Protein AF-A0A4R2GQR8-F1 (afdb_monomer_lite)

pLDDT: mean 72.82, std 18.57, range [20.83, 94.44]

Radius of gyration: 40.83 Å; chains: 1; bounding box: 117×59×109 Å

Foldseek 3Di:
DDDDDDDDDPDDPPPPDDDDDPPDDPDDPPPPPDPCPVVVVVVVVVVCVVLVNQQWDDDPPDIDGDPPDDDPLVVLLVLLVCLLVVNHDPVSLDQDPDALVPDQQPPPDDPPVSVVVSVVSSVSQQSSLQSSLVVCVVVVNNVSSVRSHDAALKDKDQQKDWDWDQPDPVDCPSDTDIDIDGDDPVRIDIDPDRPGDHNDHPVVVVVVVVVVVVVVPPDDDDDDPPVPPPVLDPDFDLCQQQEADPLQRDGFDWDDDPSPWIKTKDALVPPDRPDPSSVPDDRMDIGTPVVVQLVVLVVVLVCLAPVNPVVNLVVCLVVDVVVVVLVVLLVVLVVQLVVLVVQLVVVVVVVVVPDDPVVCVVVNVVSVVSNVVSVVVNVPRDPCSVVVSVVSSVVSNVCNPVSVVSVVDDSVVSSVVSVPDPHHHD

Organism: NCBI:txid2512223

Structure (mmCIF, N/CA/C/O backbone):
data_AF-A0A4R2GQR8-F1
#
_entry.id   AF-A0A4R2GQR8-F1
#
loop_
_atom_site.group_PDB
_atom_site.id
_atom_site.type_symbol
_atom_site.label_atom_id
_atom_site.label_alt_id
_atom_site.label_comp_id
_atom_site.label_asym_id
_atom_site.label_entity_id
_atom_site.label_seq_id
_atom_site.pdbx_PDB_ins_code
_atom_site.Cartn_x
_atom_site.Cartn_y
_atom_site.Cartn_z
_atom_site.occupancy
_atom_site.B_iso_or_equiv
_atom_site.auth_seq_id
_atom_site.auth_comp_id
_atom_site.auth_asym_id
_atom_site.auth_atom_id
_atom_site.pdbx_PDB_model_num
ATOM 1 N N . MET A 1 1 ? -64.122 -18.562 50.127 1.00 30.17 1 MET A N 1
ATOM 2 C CA . MET A 1 1 ? -62.921 -19.130 49.484 1.00 30.17 1 MET A CA 1
ATOM 3 C C . MET A 1 1 ? -62.247 -18.006 48.712 1.00 30.17 1 MET A C 1
ATOM 5 O O . MET A 1 1 ? -62.884 -17.499 47.804 1.00 30.17 1 MET A O 1
ATOM 9 N N . SER A 1 2 ? -61.064 -17.586 49.189 1.00 28.12 2 SER A N 1
ATOM 10 C CA . SER A 1 2 ? -59.947 -16.911 48.475 1.00 28.12 2 SER A CA 1
ATOM 11 C C . SER A 1 2 ? -60.306 -15.678 47.610 1.00 28.12 2 SER A C 1
ATOM 13 O O . SER A 1 2 ? -60.944 -15.838 46.582 1.00 28.12 2 SER A O 1
ATOM 15 N N . GLY A 1 3 ? -59.996 -14.411 47.932 1.00 23.45 3 GLY A N 1
ATOM 16 C CA . GLY A 1 3 ? -58.706 -13.821 48.346 1.00 23.45 3 GLY A CA 1
ATOM 17 C C . GLY A 1 3 ? -57.770 -13.708 47.127 1.00 23.45 3 GLY A C 1
ATOM 18 O O . GLY A 1 3 ? -57.483 -14.737 46.538 1.00 23.45 3 GLY A O 1
ATOM 19 N N . GLY A 1 4 ? -57.252 -12.571 46.657 1.00 22.86 4 GLY A N 1
ATOM 20 C CA . GLY A 1 4 ? -57.273 -11.166 47.061 1.00 22.86 4 GLY A CA 1
ATOM 21 C C . GLY A 1 4 ? -56.171 -10.413 46.282 1.00 22.86 4 GLY A C 1
ATOM 22 O O . GLY A 1 4 ? -55.233 -11.039 45.799 1.00 22.86 4 GLY A O 1
ATOM 23 N N . ILE A 1 5 ? -56.280 -9.079 46.265 1.00 23.84 5 ILE A N 1
ATOM 24 C CA . ILE A 1 5 ? -55.295 -8.046 45.869 1.00 23.84 5 ILE A CA 1
ATOM 25 C C . ILE A 1 5 ? -55.446 -7.457 44.448 1.00 23.84 5 ILE A C 1
ATOM 27 O O . ILE A 1 5 ? -55.109 -8.043 43.425 1.00 23.84 5 ILE A O 1
ATOM 31 N N . LEU A 1 6 ? -55.980 -6.235 44.500 1.00 23.73 6 LEU A N 1
ATOM 32 C CA . LEU A 1 6 ? -56.241 -5.204 43.504 1.00 23.73 6 LEU A CA 1
ATOM 33 C C . LEU A 1 6 ? -54.973 -4.521 42.955 1.00 23.73 6 LEU A C 1
ATOM 35 O O . LEU A 1 6 ? -53.948 -4.475 43.627 1.00 23.73 6 LEU A O 1
ATOM 39 N N . ASP A 1 7 ? -55.152 -3.924 41.771 1.00 24.55 7 ASP A N 1
ATOM 40 C CA . ASP A 1 7 ? -54.658 -2.617 41.305 1.00 24.55 7 ASP A CA 1
ATOM 41 C C . ASP A 1 7 ? -53.243 -2.145 41.673 1.00 24.55 7 ASP A C 1
ATOM 43 O O . ASP A 1 7 ? -52.964 -1.795 42.815 1.00 24.55 7 ASP A O 1
ATOM 47 N N . ALA A 1 8 ? -52.415 -1.935 40.640 1.00 22.27 8 ALA A N 1
ATOM 48 C CA . ALA A 1 8 ? -51.886 -0.610 40.268 1.00 22.27 8 ALA A CA 1
ATOM 49 C C . ALA A 1 8 ? -50.715 -0.739 39.277 1.00 22.27 8 ALA A C 1
ATOM 51 O O . ALA A 1 8 ? -49.656 -1.233 39.641 1.00 22.27 8 ALA A O 1
ATOM 52 N N . CYS A 1 9 ? -50.879 -0.238 38.046 1.00 20.83 9 CYS A N 1
ATOM 53 C CA . CYS A 1 9 ? -49.860 0.577 37.357 1.00 20.83 9 CYS A CA 1
ATOM 54 C C . CYS A 1 9 ? -50.393 1.123 36.020 1.00 20.83 9 CYS A C 1
ATOM 56 O O . CYS A 1 9 ? -49.823 0.928 34.950 1.00 20.83 9 CYS A O 1
ATOM 58 N N . ALA A 1 10 ? -51.498 1.865 36.089 1.00 23.05 10 ALA A N 1
ATOM 59 C CA . ALA A 1 10 ? -51.850 2.851 35.078 1.00 23.05 10 ALA A CA 1
ATOM 60 C C . ALA A 1 10 ? -51.435 4.235 35.599 1.00 23.05 10 ALA A C 1
ATOM 62 O O . ALA A 1 10 ? -52.233 4.887 36.257 1.00 23.05 10 ALA A O 1
ATOM 63 N N . ALA A 1 11 ? -50.188 4.659 35.352 1.00 23.28 11 ALA A N 1
ATOM 64 C CA . ALA A 1 11 ? -49.774 6.071 35.281 1.00 23.28 11 ALA A CA 1
ATOM 65 C C . ALA A 1 11 ? -48.247 6.209 35.127 1.00 23.28 11 ALA A C 1
ATOM 67 O O . ALA A 1 11 ? -47.509 6.171 36.103 1.00 23.28 11 ALA A O 1
ATOM 68 N N . SER A 1 12 ? -47.780 6.506 33.915 1.00 23.11 12 SER A N 1
ATOM 69 C CA . SER A 1 12 ? -46.668 7.451 33.724 1.00 23.11 12 SER A CA 1
ATOM 70 C C . SER A 1 12 ? -46.779 8.137 32.359 1.00 23.11 12 SER A C 1
ATOM 72 O O . SER A 1 12 ? -45.870 8.153 31.537 1.00 23.11 12 SER A O 1
ATOM 74 N N . ARG A 1 13 ? -47.922 8.800 32.130 1.00 24.78 13 ARG A N 1
ATOM 75 C CA . ARG A 1 13 ? -47.900 10.018 31.310 1.00 24.78 13 ARG A CA 1
ATOM 76 C C . ARG A 1 13 ? -47.033 11.016 32.070 1.00 24.78 13 ARG A C 1
ATOM 78 O O . ARG A 1 13 ? -47.504 11.583 33.053 1.00 24.78 13 ARG A O 1
ATOM 85 N N . ALA A 1 14 ? -45.798 11.242 31.641 1.00 24.50 14 ALA A N 1
ATOM 86 C CA . ALA A 1 14 ? -45.013 12.368 32.129 1.00 24.50 14 ALA A CA 1
ATOM 87 C C . ALA A 1 14 ? -45.577 13.665 31.521 1.00 24.50 14 ALA A C 1
ATOM 89 O O . ALA A 1 14 ? -45.033 14.236 30.583 1.00 24.50 14 ALA A O 1
ATOM 90 N N . ARG A 1 15 ? -46.720 14.113 32.053 1.00 23.67 15 ARG A N 1
ATOM 91 C CA . ARG A 1 15 ? -47.083 15.528 32.047 1.00 23.67 15 ARG A CA 1
ATOM 92 C C . ARG A 1 15 ? -46.092 16.224 32.976 1.00 23.67 15 ARG A C 1
ATOM 94 O O . ARG A 1 15 ? -46.045 15.913 34.162 1.00 23.67 15 ARG A O 1
ATOM 101 N N . LEU A 1 16 ? -45.294 17.136 32.434 1.00 25.50 16 LEU A N 1
ATOM 102 C CA . LEU A 1 16 ? -44.422 18.021 33.204 1.00 25.50 16 LEU A CA 1
ATOM 103 C C . LEU A 1 16 ? -45.282 19.079 33.909 1.00 25.50 16 LEU A C 1
ATOM 105 O O . LEU A 1 16 ? -45.411 20.209 33.451 1.00 25.50 16 LEU A O 1
ATOM 109 N N . THR A 1 17 ? -45.899 18.698 35.023 1.00 24.91 17 THR A N 1
ATOM 110 C CA . THR A 1 17 ? -46.416 19.633 36.026 1.00 24.91 17 THR A CA 1
ATOM 111 C C . THR A 1 17 ? -45.410 19.728 37.167 1.00 24.91 17 THR A C 1
ATOM 113 O O . THR A 1 17 ? -44.959 18.711 37.687 1.00 24.91 17 THR A O 1
ATOM 116 N N . HIS A 1 18 ? -45.039 20.963 37.507 1.00 28.16 18 HIS A N 1
ATOM 117 C CA . HIS A 1 18 ? -44.114 21.382 38.563 1.00 28.16 18 HIS A CA 1
ATOM 118 C C . HIS A 1 18 ? -44.184 20.533 39.852 1.00 28.16 18 HIS A C 1
ATOM 120 O O . HIS A 1 18 ? -44.998 20.825 40.720 1.00 28.16 18 HIS A O 1
ATOM 126 N N . ALA A 1 19 ? -43.304 19.538 40.015 1.00 26.55 19 ALA A N 1
ATOM 127 C CA . ALA A 1 19 ? -42.873 19.026 41.323 1.00 26.55 19 ALA A CA 1
ATOM 128 C C . ALA A 1 19 ? -41.692 18.043 41.180 1.00 26.55 19 ALA A C 1
ATOM 130 O O . ALA A 1 19 ? -41.838 16.932 40.688 1.00 26.55 19 ALA A O 1
ATOM 131 N N . HIS A 1 20 ? -40.511 18.492 41.609 1.00 31.17 20 HIS A N 1
ATOM 132 C CA . HIS A 1 20 ? -39.375 17.718 42.132 1.00 31.17 20 HIS A CA 1
ATOM 133 C C . HIS A 1 20 ? -39.149 16.260 41.663 1.00 31.17 20 HIS A C 1
ATOM 135 O O . HIS A 1 20 ? -39.280 15.325 42.443 1.00 31.17 20 HIS A O 1
ATOM 141 N N . THR A 1 21 ? -38.601 16.077 40.456 1.00 31.84 21 THR A N 1
ATOM 142 C CA . THR A 1 21 ? -37.694 14.950 40.152 1.00 31.84 21 THR A CA 1
ATOM 143 C C . THR A 1 21 ? -36.528 15.445 39.299 1.00 31.84 21 THR A C 1
ATOM 145 O O . THR A 1 21 ? -36.717 16.082 38.265 1.00 31.84 21 THR A O 1
ATOM 148 N N . ASN A 1 22 ? -35.312 15.200 39.780 1.00 32.22 22 ASN A N 1
ATOM 149 C CA . ASN A 1 22 ? -34.062 15.857 39.397 1.00 32.22 22 ASN A CA 1
ATOM 150 C C . ASN A 1 22 ? -33.473 15.322 38.070 1.00 32.22 22 ASN A C 1
ATOM 152 O O . ASN A 1 22 ? -32.372 14.784 38.048 1.00 32.22 22 ASN A O 1
ATOM 156 N N . ARG A 1 23 ? -34.205 15.464 36.955 1.00 33.72 23 ARG A N 1
ATOM 157 C CA . ARG A 1 23 ? -33.641 15.429 35.592 1.00 33.72 23 ARG A CA 1
ATOM 158 C C . ARG A 1 23 ? -33.488 16.872 35.126 1.00 33.72 23 ARG A C 1
ATOM 160 O O . ARG A 1 23 ? -34.432 17.471 34.614 1.00 33.72 23 ARG A O 1
ATOM 167 N N . ARG A 1 24 ? -32.331 17.479 35.395 1.00 37.31 24 ARG A N 1
ATOM 168 C CA . ARG A 1 24 ? -32.077 18.866 34.996 1.00 37.31 24 ARG A CA 1
ATOM 169 C C . ARG A 1 24 ? -31.749 18.910 33.509 1.00 37.31 24 ARG A C 1
ATOM 171 O O . ARG A 1 24 ? -30.709 18.423 33.085 1.00 37.31 24 ARG A O 1
ATOM 178 N N . CYS A 1 25 ? -32.641 19.545 32.745 1.00 32.91 25 CYS A N 1
ATOM 179 C CA . CYS A 1 25 ? -32.281 20.258 31.525 1.00 32.91 25 CYS A CA 1
ATOM 180 C C . CYS A 1 25 ? -30.926 20.942 31.719 1.00 32.91 25 CYS A C 1
ATOM 182 O O . CYS A 1 25 ? -30.704 21.556 32.766 1.00 32.91 25 CYS A O 1
ATOM 184 N N . CYS A 1 26 ? -30.078 20.893 30.697 1.00 36.28 26 CYS A N 1
ATOM 185 C CA . CYS A 1 26 ? -28.847 21.663 30.587 1.00 36.28 26 CYS A CA 1
ATOM 186 C C . CYS A 1 26 ? -29.192 23.168 30.640 1.00 36.28 26 CYS A C 1
ATOM 188 O O . CYS A 1 26 ? -29.363 23.821 29.614 1.00 36.28 26 CYS A O 1
ATOM 190 N N . ARG A 1 27 ? -29.420 23.713 31.839 1.00 39.34 27 ARG A N 1
ATOM 191 C CA . ARG A 1 27 ? -29.739 25.122 32.081 1.00 39.34 27 ARG A CA 1
ATOM 192 C C . ARG A 1 27 ? -28.447 25.820 32.459 1.00 39.34 27 ARG A C 1
ATOM 194 O O . ARG A 1 27 ? -28.054 25.798 33.618 1.00 39.34 27 ARG A O 1
ATOM 201 N N . ASN A 1 28 ? -27.808 26.424 31.466 1.00 34.69 28 ASN A N 1
ATOM 202 C CA . ASN A 1 28 ? -26.794 27.439 31.702 1.00 34.69 28 ASN A CA 1
ATOM 203 C C . ASN A 1 28 ? -27.527 28.778 31.965 1.00 34.69 28 ASN A C 1
ATOM 205 O O . ASN A 1 28 ? -28.349 29.154 31.121 1.00 34.69 28 ASN A O 1
ATOM 209 N N . PRO A 1 29 ? -27.336 29.464 33.108 1.00 37.28 29 PRO A N 1
ATOM 210 C CA . PRO A 1 29 ? -28.082 30.688 33.423 1.00 37.28 29 PRO A CA 1
ATOM 211 C C . PRO A 1 29 ? -27.750 31.885 32.515 1.00 37.28 29 PRO A C 1
ATOM 213 O O . PRO A 1 29 ? -28.603 32.753 32.344 1.00 37.28 29 PRO A O 1
ATOM 216 N N . ASP A 1 30 ? -26.582 31.902 31.862 1.00 40.22 30 ASP A N 1
ATOM 217 C CA . ASP A 1 30 ? -26.031 33.145 31.292 1.00 40.22 30 ASP A CA 1
ATOM 218 C C . ASP A 1 30 ? -26.115 33.282 29.756 1.00 40.22 30 ASP A C 1
ATOM 220 O O . ASP A 1 30 ? -25.745 34.317 29.204 1.00 40.22 30 ASP A O 1
ATOM 224 N N . SER A 1 31 ? -26.627 32.288 29.018 1.00 39.88 31 SER A N 1
ATOM 225 C CA . SER A 1 31 ? -26.570 32.290 27.538 1.00 39.88 31 SER A CA 1
ATOM 226 C C . SER A 1 31 ? -27.855 32.715 26.808 1.00 39.88 31 SER A C 1
ATOM 228 O O . SER A 1 31 ? -27.898 32.706 25.574 1.00 39.88 31 SER A O 1
ATOM 230 N N . TRP A 1 32 ? -28.896 33.154 27.523 1.00 36.44 32 TRP A N 1
ATOM 231 C CA . TRP A 1 32 ? -30.199 33.511 26.929 1.00 36.44 32 TRP A CA 1
ATOM 232 C C . TRP A 1 32 ? -30.231 34.826 26.131 1.00 36.44 32 TRP A C 1
ATOM 234 O O . TRP A 1 32 ? -31.289 35.206 25.636 1.00 36.44 32 TRP A O 1
ATOM 244 N N . GLN A 1 33 ? -29.098 35.509 25.940 1.00 46.22 33 GLN A N 1
ATOM 245 C CA . GLN A 1 33 ? -29.037 36.764 25.175 1.00 46.22 33 GLN A CA 1
ATOM 246 C C . GLN A 1 33 ? -28.301 36.666 23.829 1.00 46.22 33 GLN A C 1
ATOM 248 O O . GLN A 1 33 ? -27.850 37.674 23.293 1.00 46.22 33 GLN A O 1
ATOM 253 N N . ALA A 1 34 ? -28.191 35.479 23.226 1.00 47.88 34 ALA A N 1
ATOM 254 C CA . ALA A 1 34 ? -27.697 35.368 21.853 1.00 47.88 34 ALA A CA 1
ATOM 255 C C . ALA A 1 34 ? -28.875 35.335 20.849 1.00 47.88 34 ALA A C 1
ATOM 257 O O . ALA A 1 34 ? -29.494 34.278 20.698 1.00 47.88 34 ALA A O 1
ATOM 258 N N . PRO A 1 35 ? -29.155 36.406 20.071 1.00 48.22 35 PRO A N 1
ATOM 259 C CA . PRO A 1 35 ? -30.239 36.451 19.069 1.00 48.22 35 PRO A CA 1
ATOM 260 C C . PRO A 1 35 ? -30.109 35.432 17.913 1.00 48.22 35 PRO A C 1
ATOM 262 O O . PRO A 1 35 ? -30.883 35.454 16.960 1.00 48.22 35 PRO A O 1
ATOM 265 N N . ARG A 1 36 ? -29.134 34.514 17.977 1.00 54.31 36 ARG A N 1
ATOM 266 C CA . ARG A 1 36 ? -28.832 33.489 16.966 1.00 54.31 36 ARG A CA 1
ATOM 267 C C . ARG A 1 36 ? -28.859 32.048 17.489 1.00 54.31 36 ARG A C 1
ATOM 269 O O . ARG A 1 36 ? -28.661 31.132 16.696 1.00 54.31 36 ARG A O 1
ATOM 276 N N . ALA A 1 37 ? -29.141 31.810 18.774 1.00 50.81 37 ALA A N 1
ATOM 277 C CA . ALA A 1 37 ? -29.126 30.457 19.349 1.00 50.81 37 ALA A CA 1
ATOM 278 C C . ALA A 1 37 ? -30.119 29.502 18.652 1.00 50.81 37 ALA A C 1
ATOM 280 O O . ALA A 1 37 ? -29.749 28.399 18.251 1.00 50.81 37 ALA A O 1
ATOM 281 N N . SER A 1 38 ? -31.351 29.963 18.406 1.00 59.41 38 SER A N 1
ATOM 282 C CA . SER A 1 38 ? -32.378 29.189 17.686 1.00 59.41 38 SER A CA 1
ATOM 283 C C . SER A 1 38 ? -31.994 28.913 16.223 1.00 59.41 38 SER A C 1
ATOM 285 O O . SER A 1 38 ? -32.196 27.807 15.722 1.00 59.41 38 SER A O 1
ATOM 287 N N . GLY A 1 39 ? -31.375 29.887 15.541 1.00 66.81 39 GLY A N 1
ATOM 288 C CA . GLY A 1 39 ? -30.900 29.732 14.160 1.00 66.81 39 GLY A CA 1
ATOM 289 C C . GLY A 1 39 ? -29.743 28.735 14.031 1.00 66.81 39 GLY A C 1
ATOM 290 O O . GLY A 1 39 ? -29.738 27.910 13.114 1.00 66.81 39 GLY A O 1
ATOM 291 N N . ASN A 1 40 ? -28.806 28.752 14.983 1.00 68.06 40 ASN A N 1
ATOM 292 C CA . ASN A 1 40 ? -27.697 27.800 15.047 1.00 68.06 40 ASN A CA 1
ATOM 293 C C . ASN A 1 40 ? -28.194 26.379 15.340 1.00 68.06 40 ASN A C 1
ATOM 295 O O . ASN A 1 40 ? -27.782 25.442 14.656 1.00 68.06 40 ASN A O 1
ATOM 299 N N . LEU A 1 41 ? -29.127 26.224 16.288 1.00 69.75 41 LEU A N 1
ATOM 300 C CA . LEU A 1 41 ? -29.755 24.936 16.591 1.00 69.75 41 LEU A CA 1
ATOM 301 C C . LEU A 1 41 ? -30.495 24.380 15.367 1.00 69.75 41 LEU A C 1
ATOM 303 O O . LEU A 1 41 ? -30.266 23.238 14.981 1.00 69.75 41 LEU A O 1
ATOM 307 N N . ARG A 1 42 ? -31.316 25.198 14.696 1.00 72.12 42 ARG A N 1
ATOM 308 C CA . ARG A 1 42 ? -32.044 24.788 13.484 1.00 72.12 42 ARG A CA 1
ATOM 309 C C . ARG A 1 42 ? -31.094 24.366 12.362 1.00 72.12 42 ARG A C 1
ATOM 311 O O . ARG A 1 42 ? -31.335 23.356 11.708 1.00 72.12 42 ARG A O 1
ATOM 318 N N . SER A 1 43 ? -29.994 25.095 12.179 1.00 73.00 43 SER A N 1
ATOM 319 C CA . SER A 1 43 ? -28.965 24.763 11.185 1.00 73.00 43 SER A CA 1
ATOM 320 C C . SER A 1 43 ? -28.242 23.454 11.517 1.00 73.00 43 SER A C 1
ATOM 322 O O . SER A 1 43 ? -27.988 22.653 10.620 1.00 73.00 43 SER A O 1
ATOM 324 N N . ALA A 1 44 ? -27.937 23.202 12.793 1.00 72.94 44 ALA A N 1
ATOM 325 C CA . ALA A 1 44 ? -27.325 21.952 13.240 1.00 72.94 44 ALA A CA 1
ATOM 326 C C . ALA A 1 44 ? -28.272 20.754 13.056 1.00 72.94 44 ALA A C 1
ATOM 328 O O . ALA A 1 44 ? -27.863 19.735 12.503 1.00 72.94 44 ALA A O 1
ATOM 329 N N . LEU A 1 45 ? -29.546 20.895 13.438 1.00 73.69 45 LEU A N 1
ATOM 330 C CA . LEU A 1 45 ? -30.569 19.861 13.248 1.00 73.69 45 LEU A CA 1
ATOM 331 C C . LEU A 1 45 ? -30.812 19.560 11.765 1.00 73.69 45 LEU A C 1
ATOM 333 O O . LEU A 1 45 ? -30.885 18.395 11.382 1.00 73.69 45 LEU A O 1
ATOM 337 N N . TRP A 1 46 ? -30.870 20.592 10.917 1.00 73.56 46 TRP A N 1
ATOM 338 C CA . TRP A 1 46 ? -31.004 20.423 9.469 1.00 73.56 46 TRP A CA 1
ATOM 339 C C . TRP A 1 46 ? -29.807 19.676 8.868 1.00 73.56 46 TRP A C 1
ATOM 341 O O . TRP A 1 46 ? -29.999 18.746 8.088 1.00 73.56 46 TRP A O 1
ATOM 351 N N . ARG A 1 47 ? -28.576 20.013 9.282 1.00 73.81 47 ARG A N 1
ATOM 352 C CA . ARG A 1 47 ? -27.359 19.305 8.847 1.00 73.81 47 ARG A CA 1
ATOM 353 C C . ARG A 1 47 ? -27.343 17.847 9.304 1.00 73.81 47 ARG A C 1
ATOM 355 O O . ARG A 1 47 ? -27.014 16.980 8.504 1.00 73.81 47 ARG A O 1
ATOM 362 N N . LEU A 1 48 ? -27.725 17.564 10.551 1.00 70.00 48 LEU A N 1
ATOM 363 C CA . LEU A 1 48 ? -27.814 16.193 11.068 1.00 70.00 48 LEU A CA 1
ATOM 364 C C . LEU A 1 48 ? -28.843 15.363 10.289 1.00 70.00 48 LEU A C 1
ATOM 366 O O . LEU A 1 48 ? -28.554 14.232 9.897 1.00 70.00 48 LEU A O 1
ATOM 370 N N . ASN A 1 49 ? -30.006 15.950 9.995 1.00 69.31 49 ASN A N 1
ATOM 371 C CA . ASN A 1 49 ? -31.049 15.288 9.217 1.00 69.31 49 ASN A CA 1
ATOM 372 C C . ASN A 1 49 ? -30.643 15.086 7.743 1.00 69.31 49 ASN A C 1
ATOM 374 O O . ASN A 1 49 ? -30.938 14.046 7.161 1.00 69.31 49 ASN A O 1
ATOM 378 N N . GLY A 1 50 ? -29.911 16.036 7.150 1.00 68.44 50 GLY A N 1
ATOM 379 C CA . GLY A 1 50 ? -29.430 15.964 5.765 1.00 68.44 50 GLY A CA 1
ATOM 380 C C . GLY A 1 50 ? -28.418 14.843 5.494 1.00 68.44 50 GLY A C 1
ATOM 381 O O . GLY A 1 50 ? -28.315 14.381 4.363 1.00 68.44 50 GLY A O 1
ATOM 382 N N . VAL A 1 51 ? -27.709 14.358 6.521 1.00 71.25 51 VAL A N 1
ATOM 383 C CA . VAL A 1 51 ? -26.778 13.211 6.422 1.00 71.25 51 VAL A CA 1
ATOM 384 C C . VAL A 1 51 ? -27.504 11.869 6.651 1.00 71.25 51 VAL A C 1
ATOM 386 O O . VAL A 1 51 ? -26.884 10.808 6.654 1.00 71.25 51 VAL A O 1
ATOM 389 N N . GLY A 1 52 ? -28.831 11.884 6.838 1.00 64.44 52 GLY A N 1
ATOM 390 C CA . GLY A 1 52 ? -29.640 10.683 7.074 1.00 64.44 52 GLY A CA 1
ATOM 391 C C . GLY A 1 52 ? -29.425 10.045 8.451 1.00 64.44 52 GLY A C 1
ATOM 392 O O . GLY A 1 52 ? -29.879 8.927 8.690 1.00 64.44 52 GLY A O 1
ATOM 393 N N . ILE A 1 53 ? -28.739 10.734 9.371 1.00 65.06 53 ILE A N 1
ATOM 394 C CA . ILE A 1 53 ? -28.493 10.243 10.728 1.00 65.06 53 ILE A CA 1
ATOM 395 C C . ILE A 1 53 ? -29.633 10.723 11.622 1.00 65.06 53 ILE A C 1
ATOM 397 O O . ILE A 1 53 ? -29.645 11.849 12.122 1.00 65.06 53 ILE A O 1
ATOM 401 N N . SER A 1 54 ? -30.618 9.855 11.826 1.00 70.00 54 SER A N 1
ATOM 402 C CA . SER A 1 54 ? -31.774 10.172 12.658 1.00 70.00 54 SER A CA 1
ATOM 403 C C . SER A 1 54 ? -31.446 9.979 14.141 1.00 70.00 54 SER A C 1
ATOM 405 O O . SER A 1 54 ? -31.725 8.933 14.719 1.00 70.00 54 SER A O 1
ATOM 407 N N . LEU A 1 55 ? -30.783 10.975 14.742 1.00 72.81 55 LEU A N 1
ATOM 408 C CA . LEU A 1 55 ? -30.336 10.912 16.142 1.00 72.81 55 LEU A CA 1
ATOM 409 C C . LEU A 1 55 ? -31.385 11.386 17.154 1.00 72.81 55 LEU A C 1
ATOM 411 O O . LEU A 1 55 ? -31.326 11.043 18.332 1.00 72.81 55 LEU A O 1
ATOM 415 N N . LEU A 1 56 ? -32.322 12.216 16.708 1.00 79.25 56 LEU A N 1
ATOM 416 C CA . LEU A 1 56 ? -33.166 13.002 17.595 1.00 79.25 56 LEU A CA 1
ATOM 417 C C . LEU A 1 56 ? -34.646 12.807 17.252 1.00 79.25 56 LEU A C 1
ATOM 419 O O . LEU A 1 56 ? -35.024 12.677 16.086 1.00 79.25 56 LEU A O 1
ATOM 423 N N . ASN A 1 57 ? -35.474 12.799 18.287 1.00 75.38 57 ASN A N 1
ATOM 424 C CA . ASN A 1 57 ? -36.892 13.101 18.227 1.00 75.38 57 ASN A CA 1
ATOM 425 C C . ASN A 1 57 ? -37.049 14.573 18.601 1.00 75.38 57 ASN A C 1
ATOM 427 O O . ASN A 1 57 ? -36.551 15.010 19.636 1.00 75.38 57 ASN A O 1
ATOM 431 N N . ALA A 1 58 ? -37.704 15.338 17.739 1.00 74.44 58 ALA A N 1
ATOM 432 C CA . ALA A 1 58 ? -38.032 16.728 18.001 1.00 74.44 58 ALA A CA 1
ATOM 433 C C . ALA A 1 58 ? -39.555 16.863 17.985 1.00 74.44 58 ALA A C 1
ATOM 435 O O . ALA A 1 58 ? -40.193 16.421 17.027 1.00 74.44 58 ALA A O 1
ATOM 436 N N . ASP A 1 59 ? -40.115 17.457 19.031 1.00 71.69 59 ASP A N 1
ATOM 437 C CA . ASP A 1 59 ? -41.479 17.983 19.028 1.00 71.69 59 ASP A CA 1
ATOM 438 C C . ASP A 1 59 ? -41.438 19.521 19.125 1.00 71.69 59 ASP A C 1
ATOM 440 O O . ASP A 1 59 ? -40.375 20.135 19.010 1.00 71.69 59 ASP A O 1
ATOM 444 N N . GLU A 1 60 ? -42.597 20.163 19.271 1.00 65.94 60 GLU A N 1
ATOM 445 C CA . GLU A 1 60 ? -42.710 21.627 19.314 1.00 65.94 60 GLU A CA 1
ATOM 446 C C . GLU A 1 60 ? -41.936 22.268 20.487 1.00 65.94 60 GLU A C 1
ATOM 448 O O . GLU A 1 60 ? -41.510 23.420 20.390 1.00 65.94 60 GLU A O 1
ATOM 453 N N . TYR A 1 61 ? -41.696 21.523 21.571 1.00 71.75 61 TYR A N 1
ATOM 454 C CA . TYR A 1 61 ? -41.137 22.043 22.823 1.00 71.75 61 TYR A CA 1
ATOM 455 C C . TYR A 1 61 ? -39.922 21.263 23.343 1.00 71.75 61 TYR A C 1
ATOM 457 O O . TYR A 1 61 ? -39.272 21.704 24.294 1.00 71.75 61 TYR A O 1
ATOM 465 N N . THR A 1 62 ? -39.598 20.113 22.756 1.00 72.31 62 THR A N 1
ATOM 466 C CA . THR A 1 62 ? -38.577 19.197 23.253 1.00 72.31 62 THR A CA 1
ATOM 467 C C . THR A 1 62 ? -37.716 18.623 22.139 1.00 72.31 62 THR A C 1
ATOM 469 O O . THR A 1 62 ? -38.127 18.416 20.996 1.00 72.31 62 THR A O 1
ATOM 472 N N . LEU A 1 63 ? -36.470 18.359 22.515 1.00 77.44 63 LEU A N 1
ATOM 473 C CA . LEU A 1 63 ? -35.509 17.620 21.725 1.00 77.44 63 LEU A CA 1
ATOM 474 C C . LEU A 1 63 ? -35.033 16.454 22.589 1.00 77.44 63 LEU A C 1
ATOM 476 O O . LEU A 1 63 ? -34.500 16.672 23.678 1.00 77.44 63 LEU A O 1
ATOM 480 N N . ALA A 1 64 ? -35.223 15.232 22.115 1.00 79.25 64 ALA A N 1
ATOM 481 C CA . ALA A 1 64 ? -34.802 14.015 22.792 1.00 79.25 64 ALA A CA 1
ATOM 482 C C . ALA A 1 64 ? -33.938 13.165 21.861 1.00 79.25 64 ALA A C 1
ATOM 484 O O . ALA A 1 64 ? -34.124 13.174 20.648 1.00 79.25 64 ALA A O 1
ATOM 485 N N . ILE A 1 65 ? -32.997 12.410 22.418 1.00 80.56 65 ILE A N 1
ATOM 486 C CA . ILE A 1 65 ? -32.289 11.365 21.672 1.00 80.56 65 ILE A CA 1
ATOM 487 C C . ILE A 1 65 ? -33.271 10.212 21.438 1.00 80.56 65 ILE A C 1
ATOM 489 O O . ILE A 1 65 ? -34.093 9.919 22.303 1.00 80.56 65 ILE A O 1
ATOM 493 N N . ARG A 1 66 ? -33.235 9.583 20.258 1.00 80.44 66 ARG A N 1
ATOM 494 C CA . ARG A 1 66 ? -34.104 8.430 19.973 1.00 80.44 66 ARG A CA 1
ATOM 495 C C . ARG A 1 66 ? -33.751 7.237 20.856 1.00 80.44 66 ARG A C 1
ATOM 497 O O . ARG A 1 66 ? -32.580 6.901 20.984 1.00 80.44 66 ARG A O 1
ATOM 504 N N . ASP A 1 67 ? -34.770 6.511 21.309 1.00 76.69 67 ASP A N 1
ATOM 505 C CA . ASP A 1 67 ? -34.628 5.347 22.202 1.00 76.69 67 ASP A CA 1
ATOM 506 C C . ASP A 1 67 ? -33.749 4.214 21.639 1.00 76.69 67 ASP A C 1
ATOM 508 O O . ASP A 1 67 ? -33.230 3.391 22.384 1.00 76.69 67 ASP A O 1
ATOM 512 N N . GLN A 1 68 ? -33.576 4.150 20.315 1.00 76.69 68 GLN A N 1
ATOM 513 C CA . GLN A 1 68 ? -32.769 3.119 19.649 1.00 76.69 68 GLN A CA 1
ATOM 514 C C . GLN A 1 68 ? -31.260 3.415 19.666 1.00 76.69 68 GLN A C 1
ATOM 516 O O . GLN A 1 68 ? -30.468 2.609 19.178 1.00 76.69 68 GLN A O 1
ATOM 521 N N . ILE A 1 69 ? -30.850 4.581 20.165 1.00 79.69 69 ILE A N 1
ATOM 522 C CA . ILE A 1 69 ? -29.456 5.016 20.140 1.00 79.69 69 ILE A CA 1
ATOM 523 C C . ILE A 1 69 ? -28.789 4.582 21.431 1.00 79.69 69 ILE A C 1
ATOM 525 O O . ILE A 1 69 ? -29.171 5.000 22.519 1.00 79.69 69 ILE A O 1
ATOM 529 N N . ALA A 1 70 ? -27.761 3.751 21.292 1.00 76.06 70 ALA A N 1
ATOM 530 C CA . ALA A 1 70 ? -26.927 3.369 22.414 1.00 76.06 70 ALA A CA 1
ATOM 531 C C . ALA A 1 70 ? -26.098 4.574 22.877 1.00 76.06 70 ALA A C 1
ATOM 533 O O . ALA A 1 70 ? -25.306 5.123 22.107 1.00 76.06 70 ALA A O 1
ATOM 534 N N . ILE A 1 71 ? -26.277 4.950 24.140 1.00 79.56 71 ILE A N 1
ATOM 535 C CA . ILE A 1 71 ? -25.489 5.975 24.818 1.00 79.56 71 ILE A CA 1
ATOM 536 C C . ILE A 1 71 ? -24.499 5.255 25.734 1.00 79.56 71 ILE A C 1
ATOM 538 O O . ILE A 1 71 ? -24.870 4.407 26.546 1.00 79.56 71 ILE A O 1
ATOM 542 N N . ASP A 1 72 ? -23.220 5.574 25.578 1.00 73.38 72 ASP A N 1
ATOM 543 C CA . ASP A 1 72 ? -22.116 4.996 26.345 1.00 73.38 72 ASP A CA 1
ATOM 544 C C . ASP A 1 72 ? -22.272 5.216 27.857 1.00 73.38 72 ASP A C 1
ATOM 546 O O . ASP A 1 72 ? -22.081 4.285 28.639 1.00 73.38 72 ASP A O 1
ATOM 550 N N . ILE A 1 73 ? -22.697 6.411 28.269 1.00 77.06 73 ILE A N 1
ATOM 551 C CA . ILE A 1 73 ? -22.963 6.742 29.675 1.00 77.06 73 ILE A CA 1
ATOM 552 C C . ILE A 1 73 ? -24.098 5.888 30.244 1.00 77.06 73 ILE A C 1
ATOM 554 O O . ILE A 1 73 ? -23.975 5.402 31.363 1.00 77.06 73 ILE A O 1
ATOM 558 N N . ASP A 1 74 ? -25.170 5.649 29.483 1.00 81.25 74 ASP A N 1
ATOM 559 C CA . ASP A 1 74 ? -26.285 4.812 29.943 1.00 81.25 74 ASP A CA 1
ATOM 560 C C . ASP A 1 74 ? -25.847 3.352 30.106 1.00 81.25 74 ASP A C 1
ATOM 562 O O . ASP A 1 74 ? -26.243 2.676 31.059 1.00 81.25 74 ASP A O 1
ATOM 566 N N . ALA A 1 75 ? -24.978 2.867 29.214 1.00 81.31 75 ALA A N 1
ATOM 567 C CA . ALA A 1 75 ? -24.387 1.538 29.329 1.00 81.31 75 ALA A CA 1
ATOM 568 C C . ALA A 1 75 ? -23.514 1.413 30.589 1.00 81.31 75 ALA A C 1
ATOM 570 O O . ALA A 1 75 ? -23.612 0.416 31.309 1.00 81.31 75 ALA A O 1
ATOM 571 N N . VAL A 1 76 ? -22.706 2.436 30.884 1.00 79.88 76 VAL A N 1
ATOM 572 C CA . VAL A 1 76 ? -21.884 2.525 32.100 1.00 79.88 76 VAL A CA 1
ATOM 573 C C . VAL A 1 76 ? -22.753 2.601 33.356 1.00 79.88 76 VAL A C 1
ATOM 575 O O . VAL A 1 76 ? -22.511 1.863 34.313 1.00 79.88 76 VAL A O 1
ATOM 578 N N . ASP A 1 77 ? -23.790 3.439 33.353 1.00 82.81 77 ASP A N 1
ATOM 579 C CA . ASP A 1 77 ? -24.704 3.608 34.483 1.00 82.81 77 ASP A CA 1
ATOM 580 C C . ASP A 1 77 ? -25.468 2.305 34.773 1.00 82.81 77 ASP A C 1
ATOM 582 O O . ASP A 1 77 ? -25.594 1.917 35.942 1.00 82.81 77 ASP A O 1
ATOM 586 N N . ALA A 1 78 ? -25.912 1.591 33.731 1.00 86.12 78 ALA A N 1
ATOM 587 C CA . ALA A 1 78 ? -26.581 0.296 33.842 1.00 86.12 78 ALA A CA 1
ATOM 588 C C . ALA A 1 78 ? -25.637 -0.821 34.320 1.00 86.12 78 ALA A C 1
ATOM 590 O O . ALA A 1 78 ? -26.020 -1.616 35.179 1.00 86.12 78 ALA A O 1
ATOM 591 N N . TRP A 1 79 ? -24.406 -0.875 33.799 1.00 88.44 79 TRP A N 1
ATOM 592 C CA . TRP A 1 79 ? -23.364 -1.805 34.251 1.00 88.44 79 TRP A CA 1
ATOM 593 C C . TRP A 1 79 ? -23.045 -1.606 35.737 1.00 88.44 79 TRP A C 1
ATOM 595 O O . TRP A 1 79 ? -23.155 -2.541 36.533 1.00 88.44 79 TRP A O 1
ATOM 605 N N . ALA A 1 80 ? -22.757 -0.366 36.141 1.00 86.94 80 ALA A N 1
ATOM 606 C CA . ALA A 1 80 ? -22.485 -0.040 37.534 1.00 86.94 80 ALA A CA 1
ATOM 607 C C . ALA A 1 80 ? -23.702 -0.340 38.424 1.00 86.94 80 ALA A C 1
ATOM 609 O O . ALA A 1 80 ? -23.542 -0.866 39.521 1.00 86.94 80 ALA A O 1
ATOM 610 N N . ALA A 1 81 ? -24.929 -0.065 37.958 1.00 90.50 81 ALA A N 1
ATOM 611 C CA . ALA A 1 81 ? -26.149 -0.382 38.701 1.00 90.50 81 ALA A CA 1
ATOM 612 C C . ALA A 1 81 ? -26.286 -1.874 39.009 1.00 90.50 81 ALA A C 1
ATOM 614 O O . ALA A 1 81 ? -26.574 -2.226 40.154 1.00 90.50 81 ALA A O 1
ATOM 615 N N . ARG A 1 82 ? -26.064 -2.749 38.022 1.00 92.69 82 ARG A N 1
ATOM 616 C CA . ARG A 1 82 ? -26.152 -4.206 38.205 1.00 92.69 82 ARG A CA 1
ATOM 617 C C . ARG A 1 82 ? -25.111 -4.722 39.192 1.00 92.69 82 ARG A C 1
ATOM 619 O O . ARG A 1 82 ? -25.455 -5.464 40.108 1.00 92.69 82 ARG A O 1
ATOM 626 N N . LEU A 1 83 ? -23.868 -4.257 39.069 1.00 91.25 83 LEU A N 1
ATOM 627 C CA . LEU A 1 83 ? -22.792 -4.638 39.985 1.00 91.25 83 LEU A CA 1
ATOM 628 C C . LEU A 1 83 ? -23.062 -4.176 41.420 1.00 91.25 83 LEU A C 1
ATOM 630 O O . LEU A 1 83 ? -22.989 -4.984 42.346 1.00 91.25 83 LEU A O 1
ATOM 634 N N . ILE A 1 84 ? -23.420 -2.900 41.596 1.00 90.38 84 ILE A N 1
ATOM 635 C CA . ILE A 1 84 ? -23.662 -2.286 42.911 1.00 90.38 84 ILE A CA 1
ATOM 636 C C . ILE A 1 84 ? -24.892 -2.893 43.592 1.00 90.38 84 ILE A C 1
ATOM 638 O O . ILE A 1 84 ? -24.881 -3.097 44.802 1.00 90.38 84 ILE A O 1
ATOM 642 N N . SER A 1 85 ? -25.944 -3.203 42.831 1.00 92.62 85 SER A N 1
ATOM 643 C CA . SER A 1 85 ? -27.153 -3.849 43.363 1.00 92.62 85 SER A CA 1
ATOM 644 C C . SER A 1 85 ? -26.986 -5.348 43.625 1.00 92.62 85 SER A C 1
ATOM 646 O O . SER A 1 85 ? -27.917 -5.966 44.133 1.00 92.62 85 SER A O 1
ATOM 648 N N . GLY A 1 86 ? -25.836 -5.940 43.289 1.00 90.19 86 GLY A N 1
ATOM 649 C CA . GLY A 1 86 ? -25.548 -7.351 43.547 1.00 90.19 86 GLY A CA 1
ATOM 650 C C . GLY A 1 86 ? -26.146 -8.333 42.536 1.00 90.19 86 GLY A C 1
ATOM 651 O O . GLY A 1 86 ? -26.149 -9.528 42.805 1.00 90.19 86 GLY A O 1
ATOM 652 N N . HIS A 1 87 ? -26.616 -7.858 41.379 1.00 92.19 87 HIS A N 1
ATOM 653 C CA . HIS A 1 87 ? -27.222 -8.689 40.331 1.00 92.19 87 HIS A CA 1
ATOM 654 C C . HIS A 1 87 ? -26.437 -8.589 39.006 1.00 92.19 87 HIS A C 1
ATOM 656 O O . HIS A 1 87 ? -26.999 -8.144 37.998 1.00 92.19 87 HIS A O 1
ATOM 662 N N . PRO A 1 88 ? -25.132 -8.936 38.978 1.00 91.25 88 PRO A N 1
ATOM 663 C CA . PRO A 1 88 ? -24.353 -8.890 37.747 1.00 91.25 88 PRO A CA 1
ATOM 664 C C . PRO A 1 88 ? -24.811 -9.967 36.761 1.00 91.25 88 PRO A C 1
ATOM 666 O O . PRO A 1 88 ? -25.183 -11.073 37.152 1.00 91.25 88 PRO A O 1
ATOM 669 N N . VAL A 1 89 ? -24.724 -9.668 35.465 1.00 88.81 89 VAL A N 1
ATOM 670 C CA . VAL A 1 89 ? -24.738 -10.711 34.429 1.00 88.81 89 VAL A CA 1
ATOM 671 C C . VAL A 1 89 ? -23.304 -11.177 34.145 1.00 88.81 89 VAL A C 1
ATOM 673 O O . VAL A 1 89 ? -22.372 -10.407 34.370 1.00 88.81 89 VAL A O 1
ATOM 676 N N . PRO A 1 90 ? -23.075 -12.385 33.592 1.00 84.94 90 PRO A N 1
ATOM 677 C CA . PRO A 1 90 ? -21.718 -12.880 33.323 1.00 84.94 90 PRO A CA 1
ATOM 678 C C . PRO A 1 90 ? -20.844 -11.927 32.489 1.00 84.94 90 PRO A C 1
ATOM 680 O O . PRO A 1 90 ? -19.634 -11.861 32.680 1.00 84.94 90 PRO A O 1
ATOM 683 N N . ALA A 1 91 ? -21.457 -11.148 31.591 1.00 83.06 91 ALA A N 1
ATOM 684 C CA . ALA A 1 91 ? -20.761 -10.141 30.789 1.00 83.06 91 ALA A CA 1
ATOM 685 C C . ALA A 1 91 ? -20.236 -8.943 31.609 1.00 83.06 91 ALA A C 1
ATOM 687 O O . ALA A 1 91 ? -19.297 -8.283 31.171 1.00 83.06 91 ALA A O 1
ATOM 688 N N . ASP A 1 92 ? -20.809 -8.669 32.786 1.00 83.81 92 ASP A N 1
ATOM 689 C CA . ASP A 1 92 ? -20.383 -7.572 33.666 1.00 83.81 92 ASP A CA 1
ATOM 690 C C . ASP A 1 92 ? -19.091 -7.904 34.423 1.00 83.81 92 ASP A C 1
ATOM 692 O O . ASP A 1 92 ? -18.384 -6.993 34.851 1.00 83.81 92 ASP A O 1
ATOM 696 N N . LEU A 1 93 ? -18.778 -9.198 34.574 1.00 83.38 93 LEU A N 1
ATOM 697 C CA . LEU A 1 93 ? -17.639 -9.711 35.341 1.00 83.38 93 LEU A CA 1
ATOM 698 C C . LEU A 1 93 ? -16.354 -9.814 34.511 1.00 83.38 93 LEU A C 1
ATOM 700 O O . LEU A 1 93 ? -15.484 -10.637 34.792 1.00 83.38 93 LEU A O 1
ATOM 704 N N . VAL A 1 94 ? -16.235 -8.999 33.467 1.00 75.50 94 VAL A N 1
ATOM 705 C CA . VAL A 1 94 ? -15.029 -8.883 32.646 1.00 75.50 94 VAL A CA 1
ATOM 706 C C . VAL A 1 94 ? -14.335 -7.582 33.014 1.00 75.50 94 VAL A C 1
ATOM 708 O O . VAL A 1 94 ? -14.919 -6.505 32.892 1.00 75.50 94 VAL A O 1
ATOM 711 N N . VAL A 1 95 ? -13.073 -7.664 33.438 1.00 62.78 95 VAL A N 1
ATOM 712 C CA . VAL A 1 95 ? -12.260 -6.464 33.650 1.00 62.78 95 VAL A CA 1
ATOM 713 C C . VAL A 1 95 ? -12.062 -5.783 32.298 1.00 62.78 95 VAL A C 1
ATOM 715 O O . VAL A 1 95 ? -11.493 -6.363 31.371 1.00 62.78 95 VAL A O 1
ATOM 718 N N . MET A 1 96 ? -12.558 -4.552 32.163 1.00 55.75 96 MET A N 1
ATOM 719 C CA . MET A 1 96 ? -12.336 -3.766 30.953 1.00 55.75 96 MET A CA 1
ATOM 720 C C . MET A 1 96 ? -10.828 -3.530 30.760 1.00 55.75 96 MET A C 1
ATOM 722 O O . MET A 1 96 ? -10.186 -2.973 31.651 1.00 55.75 96 MET A O 1
ATOM 726 N N . PRO A 1 97 ? -10.237 -3.914 29.604 1.00 40.69 97 PRO A N 1
ATOM 727 C CA . PRO A 1 97 ? -8.799 -3.754 29.350 1.00 40.69 97 PRO A CA 1
ATOM 728 C C . PRO A 1 97 ? -8.346 -2.291 29.377 1.00 40.69 97 PRO A C 1
ATOM 730 O O . PRO A 1 97 ? -7.171 -1.982 29.578 1.00 40.69 97 PRO A O 1
ATOM 733 N N . CYS A 1 98 ? -9.285 -1.380 29.136 1.00 42.94 98 CYS A N 1
ATOM 734 C CA . CYS A 1 98 ? -9.106 0.035 29.345 1.00 42.94 98 CYS A CA 1
ATOM 735 C C . CYS A 1 98 ? -9.656 0.357 30.741 1.00 42.94 98 CYS A C 1
ATOM 737 O O . CYS A 1 98 ? -10.852 0.226 30.988 1.00 42.94 98 CYS A O 1
ATOM 739 N N . GLY A 1 99 ? -8.771 0.703 31.678 1.00 49.75 99 GLY A N 1
ATOM 740 C CA . GLY A 1 99 ? -9.173 1.032 33.045 1.00 49.75 99 GLY A CA 1
ATOM 741 C C . GLY A 1 99 ? -10.167 2.199 33.108 1.00 49.75 99 GLY A C 1
ATOM 742 O O . GLY A 1 99 ? -10.563 2.764 32.091 1.00 49.75 99 GLY A O 1
ATOM 743 N N . VAL A 1 100 ? -10.495 2.620 34.330 1.00 46.78 100 VAL A N 1
ATOM 744 C CA . VAL A 1 100 ? -11.316 3.808 34.671 1.00 46.78 100 VAL A CA 1
ATOM 745 C C . VAL A 1 100 ? -11.032 5.055 33.809 1.00 46.78 100 VAL A C 1
ATOM 747 O O . VAL A 1 100 ? -11.890 5.913 33.651 1.00 46.78 100 VAL A O 1
ATOM 750 N N . ASP A 1 101 ? -9.827 5.131 33.239 1.00 48.28 101 ASP A N 1
ATOM 751 C CA . ASP A 1 101 ? -9.311 6.176 32.356 1.00 48.28 101 ASP A CA 1
ATOM 752 C C . ASP A 1 101 ? -9.967 6.238 30.949 1.00 48.28 101 ASP A C 1
ATOM 754 O O . ASP A 1 101 ? -9.704 7.185 30.211 1.00 48.28 101 ASP A O 1
ATOM 758 N N . ALA A 1 102 ? -10.761 5.244 30.528 1.00 48.66 102 ALA A N 1
ATOM 759 C CA . ALA A 1 102 ? -11.338 5.184 29.173 1.00 48.66 102 ALA A CA 1
ATOM 760 C C . ALA A 1 102 ? -12.654 5.956 28.998 1.00 48.66 102 ALA A C 1
ATOM 762 O O . ALA A 1 102 ? -13.103 6.154 27.871 1.00 48.66 102 ALA A O 1
ATOM 763 N N . VAL A 1 103 ? -13.269 6.370 30.106 1.00 53.44 103 VAL A N 1
ATOM 764 C CA . VAL A 1 103 ? -14.604 6.976 30.133 1.00 53.44 103 VAL A CA 1
ATOM 765 C C . VAL A 1 103 ? -14.519 8.339 30.826 1.00 53.44 103 VAL A C 1
ATOM 767 O O . VAL A 1 103 ? -15.126 8.578 31.867 1.00 53.44 103 VAL A O 1
ATOM 770 N N . GLU A 1 104 ? -13.707 9.251 30.283 1.00 63.41 104 GLU A N 1
ATOM 771 C CA . GLU A 1 104 ? -13.814 10.664 30.659 1.00 63.41 104 GLU A CA 1
ATOM 772 C C . GLU A 1 104 ? -14.952 11.295 29.849 1.00 63.41 104 GLU A C 1
ATOM 774 O O . GLU A 1 104 ? -14.884 11.357 28.623 1.00 63.41 104 GLU A O 1
ATOM 779 N N . LEU A 1 105 ? -16.009 11.755 30.529 1.00 68.94 105 LEU A N 1
ATOM 780 C CA . LEU A 1 105 ? -17.146 12.398 29.874 1.00 68.94 105 LEU A CA 1
ATOM 781 C C . LEU A 1 105 ? -16.740 13.743 29.249 1.00 68.94 105 LEU A C 1
ATOM 783 O O . LEU A 1 105 ? -16.281 14.645 29.959 1.00 68.94 105 LEU A O 1
ATOM 787 N N . LEU A 1 106 ? -16.988 13.878 27.939 1.00 69.25 106 LEU A N 1
ATOM 788 C CA . LEU A 1 106 ? -16.798 15.100 27.143 1.00 69.25 106 LEU A CA 1
ATOM 789 C C . LEU A 1 106 ? -15.436 15.773 27.408 1.00 69.25 106 LEU A C 1
ATOM 791 O O . LEU A 1 106 ? -15.378 16.892 27.934 1.00 69.25 106 LEU A O 1
ATOM 795 N N . PRO A 1 107 ? -14.318 15.103 27.069 1.00 59.50 107 PRO A N 1
ATOM 796 C CA . PRO A 1 107 ? -12.991 15.647 27.314 1.00 59.50 107 PRO A CA 1
ATOM 797 C C . PRO A 1 107 ? -12.793 16.927 26.488 1.00 59.50 107 PRO A C 1
ATOM 799 O O . PRO A 1 107 ? -13.064 16.961 25.289 1.00 59.50 107 PRO A O 1
ATOM 802 N N . GLY A 1 108 ? -12.338 18.000 27.141 1.00 58.19 108 GLY A N 1
ATOM 803 C CA . GLY A 1 108 ? -12.149 19.320 26.521 1.00 58.19 108 GLY A CA 1
ATOM 804 C C . GLY A 1 108 ? -13.336 20.285 26.638 1.00 58.19 108 GLY A C 1
ATOM 805 O O . GLY A 1 108 ? -13.204 21.433 26.223 1.00 58.19 108 GLY A O 1
ATOM 806 N N . TRP A 1 109 ? -14.455 19.861 27.236 1.00 58.44 109 TRP A N 1
ATOM 807 C CA . TRP A 1 109 ? -15.569 20.746 27.590 1.00 58.44 109 TRP A CA 1
ATOM 808 C C . TRP A 1 109 ? -15.391 21.267 29.020 1.00 58.44 109 TRP A C 1
ATOM 810 O O . TRP A 1 109 ? -15.145 20.480 29.938 1.00 58.44 109 TRP A O 1
ATOM 820 N N . TYR A 1 110 ? -15.495 22.589 29.193 1.00 59.06 110 TYR A N 1
ATOM 821 C CA . TYR A 1 110 ? -15.283 23.289 30.472 1.00 59.06 110 TYR A CA 1
ATOM 822 C C . TYR A 1 110 ? -16.536 24.001 30.991 1.00 59.06 110 TYR A C 1
ATOM 824 O O . TYR A 1 110 ? -16.452 24.747 31.963 1.00 59.06 110 TYR A O 1
ATOM 832 N N . ASP A 1 111 ? -17.689 23.777 30.361 1.00 64.62 111 ASP A N 1
ATOM 833 C CA . ASP A 1 111 ? -18.949 24.279 30.895 1.00 64.62 111 ASP A CA 1
ATOM 834 C C . ASP A 1 111 ? -19.196 23.688 32.289 1.00 64.62 111 ASP A C 1
ATOM 836 O O . ASP A 1 111 ? -18.956 22.501 32.527 1.00 64.62 111 ASP A O 1
ATOM 840 N N . GLU A 1 112 ? -19.725 24.501 33.203 1.00 59.28 112 GLU A N 1
ATOM 841 C CA . GLU A 1 112 ? -19.943 24.116 34.604 1.00 59.28 112 GLU A CA 1
ATOM 842 C C . GLU A 1 112 ? -20.763 22.819 34.735 1.00 59.28 112 GLU A C 1
ATOM 844 O O . GLU A 1 112 ? -20.425 21.930 35.519 1.00 59.28 112 GLU A O 1
ATOM 849 N N . TRP A 1 113 ? -21.788 22.651 33.893 1.00 76.69 113 TRP A N 1
ATOM 850 C CA . TRP A 1 113 ? -22.615 21.442 33.868 1.00 76.69 113 TRP A CA 1
ATOM 851 C C . TRP A 1 113 ? -21.820 20.187 33.470 1.00 76.69 113 TRP A C 1
ATOM 853 O O . TRP A 1 113 ? -22.054 19.111 34.019 1.00 76.69 113 TRP A O 1
ATOM 863 N N . ALA A 1 114 ? -20.860 20.314 32.548 1.00 71.12 114 ALA A N 1
ATOM 864 C CA . ALA A 1 114 ? -20.064 19.192 32.060 1.00 71.12 114 ALA A CA 1
ATOM 865 C C . ALA A 1 114 ? -19.071 18.712 33.127 1.00 71.12 114 ALA A C 1
ATOM 867 O O . ALA A 1 114 ? -18.827 17.512 33.243 1.00 71.12 114 ALA A O 1
ATOM 868 N N . LEU A 1 115 ? -18.537 19.629 33.943 1.00 64.94 115 LEU A N 1
ATOM 869 C CA . LEU A 1 115 ? -17.670 19.289 35.074 1.00 64.94 115 LEU A CA 1
ATOM 870 C C . LEU A 1 115 ? -18.423 18.481 36.141 1.00 64.94 115 LEU A C 1
ATOM 872 O O . LEU A 1 115 ? -17.909 17.469 36.619 1.00 64.94 115 LEU A O 1
ATOM 876 N N . ILE A 1 116 ? -19.652 18.893 36.470 1.00 70.00 116 ILE A N 1
ATOM 877 C CA . ILE A 1 116 ? -20.506 18.203 37.449 1.00 70.00 116 ILE A CA 1
ATOM 878 C C . ILE A 1 116 ? -20.875 16.800 36.952 1.00 70.00 116 ILE A C 1
ATOM 880 O O . ILE A 1 116 ? -20.720 15.822 37.686 1.00 70.00 116 ILE A O 1
ATOM 884 N N . GLU A 1 117 ? -21.316 16.674 35.699 1.00 74.75 117 GLU A N 1
ATOM 885 C CA . GLU A 1 117 ? -21.684 15.372 35.130 1.00 74.75 117 GLU A CA 1
ATOM 886 C C . GLU A 1 117 ? -20.479 14.439 34.984 1.00 74.75 117 GLU A C 1
ATOM 888 O O . GLU A 1 117 ? -20.587 13.238 35.240 1.00 74.75 117 GLU A O 1
ATOM 893 N N . ARG A 1 118 ? -19.300 14.977 34.649 1.00 76.69 118 ARG A N 1
ATOM 894 C CA . ARG A 1 118 ? -18.060 14.195 34.604 1.00 76.69 118 ARG A CA 1
ATOM 895 C C . ARG A 1 118 ? -17.717 13.615 35.969 1.00 76.69 118 ARG A C 1
ATOM 897 O O . ARG A 1 118 ? -17.367 12.440 36.057 1.00 76.69 118 ARG A O 1
ATOM 904 N N . GLU A 1 119 ? -17.842 14.410 37.026 1.00 75.06 119 GLU A N 1
ATOM 905 C CA . GLU A 1 119 ? -17.617 13.928 38.387 1.00 75.06 119 GLU A CA 1
ATOM 906 C C . GLU A 1 119 ? -18.661 12.874 38.790 1.00 75.06 119 GLU A C 1
ATOM 908 O O . GLU A 1 119 ? -18.292 11.835 39.342 1.00 75.06 119 GLU A O 1
ATOM 913 N N . ARG A 1 120 ? -19.942 13.063 38.436 1.00 78.62 120 ARG A N 1
ATOM 914 C CA . ARG A 1 120 ? -21.003 12.066 38.672 1.00 78.62 120 ARG A CA 1
ATOM 915 C C . ARG A 1 120 ? -20.675 10.717 38.023 1.00 78.62 120 ARG A C 1
ATOM 917 O O . ARG A 1 120 ? -20.747 9.683 38.690 1.00 78.62 120 ARG A O 1
ATOM 924 N N . VAL A 1 121 ? -20.293 10.719 36.745 1.00 77.81 121 VAL A N 1
ATOM 925 C CA . VAL A 1 121 ? -19.939 9.500 35.993 1.00 77.81 121 VAL A CA 1
ATOM 926 C C . VAL A 1 121 ? -18.690 8.842 36.579 1.00 77.81 121 VAL A C 1
ATOM 928 O O . VAL A 1 121 ? -18.657 7.625 36.760 1.00 77.81 121 VAL A O 1
ATOM 931 N N . ARG A 1 122 ? -17.684 9.639 36.960 1.00 76.12 122 ARG A N 1
ATOM 932 C CA . ARG A 1 122 ? -16.460 9.143 37.601 1.00 76.12 122 ARG A CA 1
ATOM 933 C C . ARG A 1 122 ? -16.757 8.409 38.909 1.00 76.12 122 ARG A C 1
ATOM 935 O O . ARG A 1 122 ? -16.243 7.312 39.121 1.00 76.12 122 ARG A O 1
ATOM 942 N N . GLN A 1 123 ? -17.599 8.981 39.770 1.00 77.25 123 GLN A N 1
ATOM 943 C CA . GLN A 1 123 ? -18.024 8.338 41.019 1.00 77.25 123 GLN A CA 1
ATOM 944 C C . GLN A 1 123 ? -18.775 7.033 40.744 1.00 77.25 123 GLN A C 1
ATOM 946 O O . GLN A 1 123 ? -18.527 6.011 41.385 1.00 77.25 123 GLN A O 1
ATOM 951 N N . ARG A 1 124 ? -19.655 7.032 39.738 1.00 82.62 124 ARG A N 1
ATOM 952 C CA . ARG A 1 124 ? -20.420 5.842 39.366 1.00 82.62 124 ARG A CA 1
ATOM 953 C C . ARG A 1 124 ? -19.530 4.699 38.874 1.00 82.62 124 ARG A C 1
ATOM 955 O O . ARG A 1 124 ? -19.726 3.561 39.301 1.00 82.62 124 ARG A O 1
ATOM 962 N N . LEU A 1 125 ? -18.530 5.009 38.050 1.00 77.88 125 LEU A N 1
ATOM 963 C CA . LEU A 1 125 ? -17.517 4.057 37.588 1.00 77.88 125 LEU A CA 1
ATOM 964 C C . LEU A 1 125 ? -16.710 3.470 38.744 1.00 77.88 125 LEU A C 1
ATOM 966 O O . LEU A 1 125 ? -16.517 2.258 38.794 1.00 77.88 125 LEU A O 1
ATOM 970 N N . LEU A 1 126 ? -16.271 4.307 39.687 1.00 77.25 126 LEU A N 1
ATOM 971 C CA . LEU A 1 126 ? -15.516 3.853 40.855 1.00 77.25 126 LEU A CA 1
ATOM 972 C C . LEU A 1 126 ? -16.316 2.864 41.704 1.00 77.25 126 LEU A C 1
ATOM 974 O O . LEU A 1 126 ? -15.808 1.791 42.021 1.00 77.25 126 LEU A O 1
ATOM 978 N N . HIS A 1 127 ? -17.576 3.177 42.011 1.00 80.75 127 HIS A N 1
ATOM 979 C CA . HIS A 1 127 ? -18.440 2.263 42.759 1.00 80.75 127 HIS A CA 1
ATOM 980 C C . HIS A 1 127 ? -18.735 0.967 41.991 1.00 80.75 127 HIS A C 1
ATOM 982 O O . HIS A 1 127 ? -18.791 -0.104 42.594 1.00 80.75 127 HIS A O 1
ATOM 988 N N . GLY A 1 128 ? -18.893 1.044 40.664 1.00 85.25 128 GLY A N 1
ATOM 989 C CA . GLY A 1 128 ? -19.045 -0.136 39.812 1.00 85.25 128 GLY A CA 1
ATOM 990 C C . GLY A 1 128 ? -17.811 -1.039 39.860 1.00 85.25 128 GLY A C 1
ATOM 991 O O . GLY A 1 128 ? -17.932 -2.237 40.091 1.00 85.25 128 GLY A O 1
ATOM 992 N N . LEU A 1 129 ? -16.616 -0.463 39.724 1.00 80.94 129 LEU A N 1
ATOM 993 C CA . LEU A 1 129 ? -15.347 -1.190 39.789 1.00 80.94 129 LEU A CA 1
ATOM 994 C C . LEU A 1 129 ? -15.070 -1.805 41.165 1.00 80.94 129 LEU A C 1
ATOM 996 O O . LEU A 1 129 ? -14.567 -2.925 41.255 1.00 80.94 129 LEU A O 1
ATOM 1000 N N . GLU A 1 130 ? -15.422 -1.103 42.239 1.00 81.00 130 GLU A N 1
ATOM 1001 C CA . GLU A 1 130 ? -15.332 -1.639 43.595 1.00 81.00 130 GLU A CA 1
ATOM 1002 C C . GLU A 1 130 ? -16.263 -2.847 43.776 1.00 81.00 130 GLU A C 1
ATOM 1004 O O . GLU A 1 130 ? -15.844 -3.886 44.289 1.00 81.00 130 GLU A O 1
ATOM 1009 N N . ALA A 1 131 ? -17.509 -2.747 43.303 1.00 87.38 131 ALA A N 1
ATOM 1010 C CA . ALA A 1 131 ? -18.454 -3.858 43.326 1.00 87.38 131 ALA A CA 1
ATOM 1011 C C . ALA A 1 131 ? -17.985 -5.033 42.448 1.00 87.38 131 ALA A C 1
ATOM 1013 O O . ALA A 1 131 ? -18.065 -6.180 42.884 1.00 87.38 131 ALA A O 1
ATOM 1014 N N . LEU A 1 132 ? -17.427 -4.765 41.262 1.00 86.44 132 LEU A N 1
ATOM 1015 C CA . LEU A 1 132 ? -16.810 -5.777 40.399 1.00 86.44 132 LEU A CA 1
ATOM 1016 C C . LEU A 1 132 ? -15.682 -6.518 41.120 1.00 86.44 132 LEU A C 1
ATOM 1018 O O . LEU A 1 132 ? -15.658 -7.745 41.110 1.00 86.44 132 LEU A O 1
ATOM 1022 N N . SER A 1 133 ? -14.781 -5.788 41.782 1.00 84.06 133 SER A N 1
ATOM 1023 C CA . SER A 1 133 ? -13.695 -6.389 42.559 1.00 84.06 133 SER A CA 1
ATOM 1024 C C . SER A 1 133 ? -14.237 -7.342 43.633 1.00 84.06 133 SER A C 1
ATOM 1026 O O . SER A 1 133 ? -13.767 -8.473 43.744 1.00 84.06 133 SER A O 1
ATOM 1028 N N . ARG A 1 134 ? -15.293 -6.945 44.360 1.00 85.06 134 ARG A N 1
ATOM 1029 C CA . ARG A 1 134 ? -15.949 -7.807 45.361 1.00 85.06 134 ARG A CA 1
ATOM 1030 C C . ARG A 1 134 ? -16.566 -9.065 44.741 1.00 85.06 134 ARG A C 1
ATOM 1032 O O . ARG A 1 134 ? -16.350 -10.150 45.274 1.00 85.06 134 ARG A O 1
ATOM 1039 N N . HIS A 1 135 ? -17.283 -8.944 43.621 1.00 88.00 135 HIS A N 1
ATOM 1040 C CA . HIS A 1 135 ? -17.863 -10.099 42.915 1.00 88.00 135 HIS A CA 1
ATOM 1041 C C . HIS A 1 135 ? -16.782 -11.072 42.426 1.00 88.00 135 HIS A C 1
ATOM 1043 O O . HIS A 1 135 ? -16.896 -12.276 42.634 1.00 88.00 135 HIS A O 1
ATOM 1049 N N . LEU A 1 136 ? -15.684 -10.560 41.863 1.00 83.81 136 LEU A N 1
ATOM 1050 C CA . LEU A 1 136 ? -14.562 -11.380 41.393 1.00 83.81 136 LEU A CA 1
ATOM 1051 C C . LEU A 1 136 ? -13.853 -12.127 42.534 1.00 83.81 136 LEU A C 1
ATOM 1053 O O . LEU A 1 136 ? -13.418 -13.260 42.338 1.00 83.81 136 LEU A O 1
ATOM 1057 N N . ILE A 1 137 ? -13.760 -11.532 43.729 1.00 82.88 137 ILE A N 1
ATOM 1058 C CA . ILE A 1 137 ? -13.231 -12.216 44.922 1.00 82.88 137 ILE A CA 1
ATOM 1059 C C . ILE A 1 137 ? -14.121 -13.403 45.304 1.00 82.88 137 ILE A C 1
ATOM 1061 O O . ILE A 1 137 ? -13.598 -14.480 45.587 1.00 82.88 137 ILE A O 1
ATOM 1065 N N . VAL A 1 138 ? -15.448 -13.231 45.278 1.00 87.00 138 VAL A N 1
ATOM 1066 C CA . VAL A 1 138 ? -16.405 -14.311 45.580 1.00 87.00 138 VAL A CA 1
ATOM 1067 C C . VAL A 1 138 ? -16.293 -15.458 44.568 1.00 87.00 138 VAL A C 1
ATOM 1069 O O . VAL A 1 138 ? -16.375 -16.619 44.957 1.00 87.00 138 VAL A O 1
ATOM 1072 N N . GLU A 1 139 ? -16.020 -15.160 43.294 1.00 86.38 139 GLU A N 1
ATOM 1073 C CA . GLU A 1 139 ? -15.767 -16.172 42.253 1.00 86.38 139 GLU A CA 1
ATOM 1074 C C . GLU A 1 139 ? -14.358 -16.801 42.307 1.00 86.38 139 GLU A C 1
ATOM 1076 O O . GLU A 1 139 ? -14.025 -17.646 41.476 1.00 86.38 139 GLU A O 1
ATOM 1081 N N . GLY A 1 140 ? -13.496 -16.394 43.246 1.00 81.69 140 GLY A N 1
ATOM 1082 C CA . GLY A 1 140 ? -12.110 -16.871 43.342 1.00 81.69 140 GLY A CA 1
ATOM 1083 C C . GLY A 1 140 ? -11.160 -16.288 42.285 1.00 81.69 140 GLY A C 1
ATOM 1084 O O . GLY A 1 140 ? -10.011 -16.719 42.166 1.00 81.69 140 GLY A O 1
ATOM 1085 N N . ARG A 1 141 ? -11.595 -15.273 41.530 1.00 80.75 141 ARG A N 1
ATOM 1086 C CA . ARG A 1 141 ? -10.843 -14.602 40.454 1.00 80.75 141 ARG A CA 1
ATOM 1087 C C . ARG A 1 141 ? -10.011 -13.438 40.997 1.00 80.75 141 ARG A C 1
ATOM 1089 O O . ARG A 1 141 ? -10.089 -12.301 40.532 1.00 80.75 141 ARG A O 1
ATOM 1096 N N . CYS A 1 142 ? -9.174 -13.722 41.995 1.00 72.62 142 CYS A N 1
ATOM 1097 C CA . CYS A 1 142 ? -8.443 -12.704 42.759 1.00 72.62 142 CYS A CA 1
ATOM 1098 C C . CYS A 1 142 ? -7.503 -11.837 41.907 1.00 72.62 142 CYS A C 1
ATOM 1100 O O . CYS A 1 142 ? -7.343 -10.654 42.191 1.00 72.62 142 CYS A O 1
ATOM 1102 N N . ALA A 1 143 ? -6.888 -12.394 40.859 1.00 67.06 143 ALA A N 1
ATOM 1103 C CA . ALA A 1 143 ? -6.009 -11.627 39.974 1.00 67.06 143 ALA A CA 1
ATOM 1104 C C . ALA A 1 143 ? -6.771 -10.510 39.240 1.00 67.06 143 ALA A C 1
ATOM 1106 O O . ALA A 1 143 ? -6.307 -9.377 39.187 1.00 67.06 143 ALA A O 1
ATOM 1107 N N . GLU A 1 144 ? -7.971 -10.813 38.750 1.00 69.88 144 GLU A N 1
ATOM 1108 C CA . GLU A 1 144 ? -8.839 -9.863 38.050 1.00 69.88 144 GLU A CA 1
ATOM 1109 C C . GLU A 1 144 ? -9.469 -8.858 39.023 1.00 69.88 144 GLU A C 1
ATOM 1111 O O . GLU A 1 144 ? -9.590 -7.670 38.721 1.00 69.88 144 GLU A O 1
ATOM 1116 N N . ALA A 1 145 ? -9.785 -9.300 40.243 1.00 69.62 145 ALA A N 1
ATOM 1117 C CA . ALA A 1 145 ? -10.216 -8.407 41.314 1.00 69.62 145 ALA A CA 1
ATOM 1118 C C . ALA A 1 145 ? -9.158 -7.341 41.651 1.00 69.62 145 ALA A C 1
ATOM 1120 O O . ALA A 1 145 ? -9.541 -6.226 42.011 1.00 69.62 145 ALA A O 1
ATOM 1121 N N . VAL A 1 146 ? -7.867 -7.691 41.501 1.00 66.00 146 VAL A N 1
ATOM 1122 C CA . VAL A 1 146 ? -6.682 -6.819 41.636 1.00 66.00 146 VAL A CA 1
ATOM 1123 C C . VAL A 1 146 ? -6.388 -5.992 40.370 1.00 66.00 146 VAL A C 1
ATOM 1125 O O . VAL A 1 146 ? -5.545 -5.098 40.380 1.00 66.00 146 VAL A O 1
ATOM 1128 N N . GLU A 1 147 ? -7.164 -6.125 39.302 1.00 65.25 147 GLU A N 1
ATOM 1129 C CA . GLU A 1 147 ? -7.134 -5.167 38.191 1.00 65.25 147 GLU A CA 1
ATOM 1130 C C . GLU A 1 147 ? -8.289 -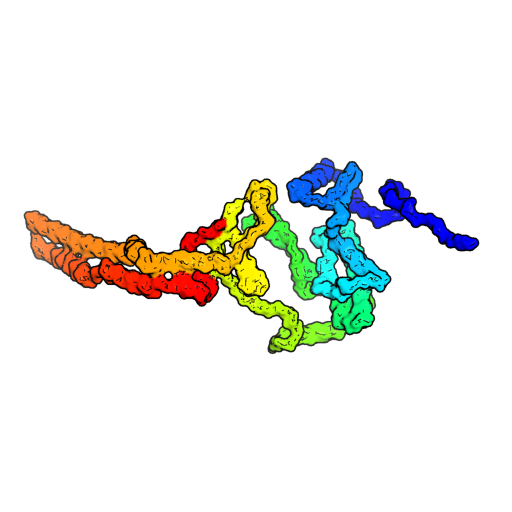4.153 38.253 1.00 65.25 147 GLU A C 1
ATOM 1132 O O . GLU A 1 147 ? -8.117 -3.010 37.834 1.00 65.25 147 GLU A O 1
ATOM 1137 N N . ALA A 1 148 ? -9.425 -4.517 38.859 1.00 66.19 148 ALA A N 1
ATOM 1138 C CA . ALA A 1 148 ? -10.627 -3.679 38.921 1.00 66.19 148 ALA A CA 1
ATOM 1139 C C . ALA A 1 148 ? -10.592 -2.526 39.957 1.00 66.19 148 ALA A C 1
ATOM 1141 O O . ALA A 1 148 ? -11.044 -1.424 39.668 1.00 66.19 148 ALA A O 1
ATOM 1142 N N . ALA A 1 149 ? -10.070 -2.741 41.163 1.00 63.97 149 ALA A N 1
ATOM 1143 C CA . ALA A 1 149 ? -10.007 -1.767 42.259 1.00 63.97 149 ALA A CA 1
ATOM 1144 C C . ALA A 1 149 ? -8.900 -0.685 42.140 1.00 63.97 149 ALA A C 1
ATOM 1146 O O . ALA A 1 149 ? -7.908 -0.809 41.426 1.00 63.97 149 ALA A O 1
ATOM 1147 N N . SER A 1 150 ? -9.053 0.402 42.907 1.00 61.41 150 SER A N 1
ATOM 1148 C CA . SER A 1 150 ? -8.007 1.411 43.151 1.00 61.41 150 SER A CA 1
ATOM 1149 C C . SER A 1 150 ? -7.292 1.096 44.475 1.00 61.41 150 SER A C 1
ATOM 1151 O O . SER A 1 150 ? -7.825 1.354 45.548 1.00 61.41 150 SER A O 1
ATOM 1153 N N . TYR A 1 151 ? -6.098 0.495 44.426 1.00 61.62 151 TYR A N 1
ATOM 1154 C CA . TYR A 1 151 ? -5.533 -0.232 45.585 1.00 61.62 151 TYR A CA 1
ATOM 1155 C C . TYR A 1 151 ? -4.848 0.603 46.662 1.00 61.62 151 TYR A C 1
ATOM 1157 O O . TYR A 1 151 ? -4.845 0.200 47.822 1.00 61.62 151 TYR A O 1
ATOM 1165 N N . THR A 1 152 ? -4.238 1.732 46.306 1.00 59.31 152 THR A N 1
ATOM 1166 C CA . THR A 1 152 ? -3.297 2.426 47.202 1.00 59.31 152 THR A CA 1
ATOM 1167 C C . THR A 1 152 ? -3.949 3.440 48.134 1.00 59.31 152 THR A C 1
ATOM 1169 O O . THR A 1 152 ? -3.264 4.002 48.981 1.00 59.31 152 THR A O 1
ATOM 1172 N N . GLY A 1 153 ? -5.246 3.712 47.974 1.00 62.38 153 GLY A N 1
ATOM 1173 C CA . GLY A 1 153 ? -5.943 4.750 48.738 1.00 62.38 153 GLY A CA 1
ATOM 1174 C C . GLY A 1 153 ? -5.744 6.178 48.218 1.00 62.38 153 GLY A C 1
ATOM 1175 O O . GLY A 1 153 ? -6.381 7.093 48.725 1.00 62.38 153 GLY A O 1
ATOM 1176 N N . TYR A 1 154 ? -4.886 6.403 47.216 1.00 65.19 154 TYR A N 1
ATOM 1177 C CA . TYR A 1 154 ? -4.547 7.743 46.714 1.00 65.19 154 TYR A CA 1
ATOM 1178 C C . TYR A 1 154 ? -5.162 8.022 45.341 1.00 65.19 154 TYR A C 1
ATOM 1180 O O . TYR A 1 154 ? -5.031 7.220 44.415 1.00 65.19 154 TYR A O 1
ATOM 1188 N N . ALA A 1 155 ? -5.745 9.213 45.183 1.00 61.03 155 ALA A N 1
ATOM 1189 C CA . ALA A 1 155 ? -6.217 9.695 43.890 1.00 61.03 155 ALA A CA 1
ATOM 1190 C C . ALA A 1 155 ? -5.036 10.170 43.026 1.00 61.03 155 ALA A C 1
ATOM 1192 O O . ALA A 1 155 ? -4.071 10.743 43.536 1.00 61.03 155 ALA A O 1
ATOM 1193 N N . ILE A 1 156 ? -5.108 9.947 41.712 1.00 62.75 156 ILE A N 1
ATOM 1194 C CA . ILE A 1 156 ? -4.057 10.312 40.752 1.00 62.75 156 ILE A CA 1
ATOM 1195 C C . ILE A 1 156 ? -4.627 11.295 39.727 1.00 62.75 156 ILE A C 1
ATOM 1197 O O . ILE A 1 156 ? -5.603 10.993 39.047 1.00 62.75 156 ILE A O 1
ATOM 1201 N N . TYR A 1 157 ? -3.964 12.437 39.570 1.00 58.91 157 TYR A N 1
ATOM 1202 C CA . TYR A 1 157 ? -4.345 13.544 38.696 1.00 58.91 157 TYR A CA 1
ATOM 1203 C C . TYR A 1 157 ? -3.264 13.832 37.647 1.00 58.91 157 TYR A C 1
ATOM 1205 O O . TYR A 1 157 ? -2.106 13.431 37.782 1.00 58.91 157 TYR A O 1
ATOM 1213 N N . GLY A 1 158 ? -3.632 14.555 36.586 1.00 61.19 158 GLY A N 1
ATOM 1214 C CA . GLY A 1 158 ? -2.667 15.083 35.615 1.00 61.19 158 GLY A CA 1
ATOM 1215 C C . GLY A 1 158 ? -2.006 14.028 34.724 1.00 61.19 158 GLY A C 1
ATOM 1216 O O . GLY A 1 158 ? -0.939 14.283 34.173 1.00 61.19 158 GLY A O 1
ATOM 1217 N N . ARG A 1 159 ? -2.619 12.844 34.553 1.00 58.06 159 ARG A N 1
ATOM 1218 C CA . ARG A 1 159 ? -2.118 11.766 33.666 1.00 58.06 159 ARG A CA 1
ATOM 1219 C C . ARG A 1 159 ? -2.117 12.152 32.188 1.00 58.06 159 ARG A C 1
ATOM 1221 O O . ARG A 1 159 ? -1.371 11.558 31.411 1.00 58.06 159 ARG A O 1
ATOM 1228 N N . TRP A 1 160 ? -2.896 13.164 31.834 1.00 56.91 160 TRP A N 1
ATOM 1229 C CA . TRP A 1 160 ? -2.982 13.761 30.510 1.00 56.91 160 TRP A CA 1
ATOM 1230 C C . TRP A 1 160 ? -2.764 15.264 30.627 1.00 56.91 160 TRP A C 1
ATOM 1232 O O . TRP A 1 160 ? -3.138 15.871 31.631 1.00 56.91 160 TRP A O 1
ATOM 1242 N N . HIS A 1 161 ? -2.146 15.861 29.615 1.00 63.47 161 HIS A N 1
ATOM 1243 C CA . HIS A 1 161 ? -2.053 17.310 29.502 1.00 63.47 161 HIS A CA 1
ATOM 1244 C C . HIS A 1 161 ? -2.470 17.745 28.106 1.00 63.47 161 HIS A C 1
ATOM 1246 O O . HIS A 1 161 ? -2.295 17.020 27.121 1.00 63.47 161 HIS A O 1
ATOM 1252 N N . LYS A 1 162 ? -3.037 18.947 28.061 1.00 70.50 162 LYS A N 1
ATOM 1253 C CA . LYS A 1 162 ? -3.397 19.640 26.836 1.00 70.50 162 LYS A CA 1
ATOM 1254 C C . LYS A 1 162 ? -2.116 20.026 26.095 1.00 70.50 162 LYS A C 1
ATOM 1256 O O . LYS A 1 162 ? -1.226 20.631 26.693 1.00 70.50 162 LYS A O 1
ATOM 1261 N N . VAL A 1 163 ? -2.034 19.677 24.818 1.00 74.12 163 VAL A N 1
ATOM 1262 C CA . VAL A 1 163 ? -1.030 20.180 23.881 1.00 74.12 163 VAL A CA 1
ATOM 1263 C C . VAL A 1 163 ? -1.791 20.880 22.765 1.00 74.12 163 VAL A C 1
ATOM 1265 O O . VAL A 1 163 ? -2.667 20.284 22.138 1.00 74.12 163 VAL A O 1
ATOM 1268 N N . GLU A 1 164 ? -1.503 22.159 22.567 1.00 78.31 164 GLU A N 1
ATOM 1269 C CA . GLU A 1 164 ? -2.003 22.914 21.422 1.00 78.31 164 GLU A CA 1
ATOM 1270 C C . GLU A 1 164 ? -0.971 22.784 20.308 1.00 78.31 164 GLU A C 1
ATOM 1272 O O . GLU A 1 164 ? 0.189 23.154 20.476 1.00 78.31 164 GLU A O 1
ATOM 1277 N N . GLU A 1 165 ? -1.383 22.177 19.202 1.00 79.81 165 GLU A N 1
ATOM 1278 C CA . GLU A 1 165 ? -0.573 22.033 17.996 1.00 79.81 165 GLU A CA 1
ATOM 1279 C C . GLU A 1 165 ? -1.244 22.845 16.891 1.00 79.81 165 GLU A C 1
ATOM 1281 O O . GLU A 1 165 ? -2.468 22.981 16.883 1.00 79.81 165 GLU A O 1
ATOM 1286 N N . LEU A 1 166 ? -0.470 23.393 15.956 1.00 78.62 166 LEU A N 1
ATOM 1287 C CA . LEU A 1 166 ? -1.056 23.991 14.758 1.00 78.62 166 LEU A CA 1
ATOM 1288 C C . LEU A 1 166 ? -1.834 22.918 13.988 1.00 78.62 166 LEU A C 1
ATOM 1290 O O . LEU A 1 166 ? -1.382 21.774 13.882 1.00 78.62 166 LEU A O 1
ATOM 1294 N N . LEU A 1 167 ? -3.023 23.278 13.498 1.00 70.19 167 LEU A N 1
ATOM 1295 C CA . LEU A 1 167 ? -3.842 22.381 12.682 1.00 70.19 167 LEU A CA 1
ATOM 1296 C C . LEU A 1 167 ? -3.095 21.991 11.398 1.00 70.19 167 LEU A C 1
ATOM 1298 O O . LEU A 1 167 ? -3.129 20.825 11.005 1.00 70.19 167 LEU A O 1
ATOM 1302 N N . ASP A 1 168 ? -2.384 22.961 10.822 1.00 63.47 168 ASP A N 1
ATOM 1303 C CA . ASP A 1 168 ? -1.459 22.805 9.709 1.00 63.47 168 ASP A CA 1
ATOM 1304 C C . ASP A 1 168 ? -0.145 23.551 10.034 1.00 63.47 168 ASP A C 1
ATOM 1306 O O . ASP A 1 168 ? -0.191 24.745 10.340 1.00 63.47 168 ASP A O 1
ATOM 1310 N N . PRO A 1 169 ? 1.024 22.885 10.031 1.00 75.31 169 PRO A N 1
ATOM 1311 C CA . PRO A 1 169 ? 2.312 23.546 10.237 1.00 75.31 169 PRO A CA 1
ATOM 1312 C C . PRO A 1 169 ? 2.646 24.622 9.193 1.00 75.31 169 PRO A C 1
ATOM 1314 O O . PRO A 1 169 ? 3.380 25.552 9.526 1.00 75.31 169 PRO A O 1
ATOM 1317 N N . ASP A 1 170 ? 2.115 24.503 7.971 1.00 67.94 170 ASP A N 1
ATOM 1318 C CA . ASP A 1 170 ? 2.415 25.404 6.850 1.00 67.94 170 ASP A CA 1
ATOM 1319 C C . ASP A 1 170 ? 1.375 26.537 6.700 1.00 67.94 170 ASP A C 1
ATOM 1321 O O . ASP A 1 170 ? 1.611 27.502 5.969 1.00 67.94 170 ASP A O 1
ATOM 1325 N N . ASP A 1 171 ? 0.257 26.476 7.438 1.00 62.50 171 ASP A N 1
ATOM 1326 C CA . ASP A 1 171 ? -0.776 27.519 7.488 1.00 62.50 171 ASP A CA 1
ATOM 1327 C C . ASP A 1 171 ? -1.171 27.871 8.934 1.00 62.50 171 ASP A C 1
ATOM 1329 O O . ASP A 1 171 ? -2.083 27.307 9.543 1.00 62.50 171 ASP A O 1
ATOM 1333 N N . VAL A 1 172 ? -0.500 28.889 9.478 1.00 69.81 172 VAL A N 1
ATOM 1334 C CA . VAL A 1 172 ? -0.718 29.394 10.843 1.00 69.81 172 VAL A CA 1
ATOM 1335 C C . VAL A 1 172 ? -2.122 30.002 11.024 1.00 69.81 172 VAL A C 1
ATOM 1337 O O . VAL A 1 172 ? -2.641 30.032 12.144 1.00 69.81 172 VAL A O 1
ATOM 1340 N N . ALA A 1 173 ? -2.770 30.462 9.946 1.00 67.75 173 ALA A N 1
ATOM 1341 C CA . ALA A 1 173 ? -4.103 31.064 10.007 1.00 67.75 173 ALA A CA 1
ATOM 1342 C C . ALA A 1 173 ? -5.223 30.018 10.145 1.00 67.75 173 ALA A C 1
ATOM 1344 O O . ALA A 1 173 ? -6.316 30.357 10.609 1.00 67.75 173 ALA A O 1
ATOM 1345 N N . ALA A 1 174 ? -4.945 28.747 9.829 1.00 71.25 174 ALA A N 1
ATOM 1346 C CA . ALA A 1 174 ? -5.870 27.627 10.023 1.00 71.25 174 ALA A CA 1
ATOM 1347 C C . ALA A 1 174 ? -6.182 27.342 11.509 1.00 71.25 174 ALA A C 1
ATOM 1349 O O . ALA A 1 174 ? -7.148 26.643 11.829 1.00 71.25 174 ALA A O 1
ATOM 1350 N N . GLY A 1 175 ? -5.399 27.917 12.428 1.00 73.62 175 GLY A N 1
ATOM 1351 C CA . GLY A 1 175 ? -5.628 27.855 13.867 1.00 73.62 175 GLY A CA 1
ATOM 1352 C C . GLY A 1 175 ? -4.996 26.637 14.545 1.00 73.62 175 GLY A C 1
ATOM 1353 O O . GLY A 1 175 ? -4.155 25.934 13.987 1.00 73.62 175 GLY A O 1
ATOM 1354 N N . HIS A 1 176 ? -5.382 26.404 15.801 1.00 69.44 176 HIS A N 1
ATOM 1355 C CA . HIS A 1 176 ? -4.794 25.368 16.652 1.00 69.44 176 HIS A CA 1
ATOM 1356 C C . HIS A 1 176 ? -5.761 24.199 16.843 1.00 69.44 176 HIS A C 1
ATOM 1358 O O . HIS A 1 176 ? -6.960 24.391 17.054 1.00 69.44 176 HIS A O 1
ATOM 1364 N N . VAL A 1 177 ? -5.226 22.979 16.843 1.00 65.19 177 VAL A N 1
ATOM 1365 C CA . VAL A 1 177 ? -5.921 21.774 17.286 1.00 65.19 177 VAL A CA 1
ATOM 1366 C C . VAL A 1 177 ? -5.438 21.379 18.677 1.00 65.19 177 VAL A C 1
ATOM 1368 O O . VAL A 1 177 ? -4.245 21.259 18.959 1.00 65.19 177 VAL A O 1
ATOM 1371 N N . VAL A 1 178 ? -6.394 21.151 19.571 1.00 64.25 178 VAL A N 1
ATOM 1372 C CA . VAL A 1 178 ? -6.110 20.654 20.913 1.00 64.25 178 VAL A CA 1
ATOM 1373 C C . VAL A 1 178 ? -5.980 19.138 20.860 1.00 64.25 178 VAL A C 1
ATOM 1375 O O . VAL A 1 178 ? -6.936 18.437 20.528 1.00 64.25 178 VAL A O 1
ATOM 1378 N N . ARG A 1 179 ? -4.813 18.615 21.240 1.00 61.94 179 ARG A N 1
ATOM 1379 C CA . ARG A 1 179 ? -4.590 17.180 21.438 1.00 61.94 179 ARG A CA 1
ATOM 1380 C C . ARG A 1 179 ? -4.201 16.902 22.881 1.00 61.94 179 ARG A C 1
ATOM 1382 O O . ARG A 1 179 ? -3.346 17.570 23.453 1.00 61.94 179 ARG A O 1
ATOM 1389 N N . PHE A 1 180 ? -4.803 15.879 23.476 1.00 51.34 180 PHE A N 1
ATOM 1390 C CA . PHE A 1 180 ? -4.396 15.404 24.795 1.00 51.34 180 PHE A CA 1
ATOM 1391 C C . PHE A 1 180 ? -3.306 14.349 24.640 1.00 51.34 180 PHE A C 1
ATOM 1393 O O . PHE A 1 180 ? -3.509 13.310 24.012 1.00 51.34 180 PHE A O 1
ATOM 1400 N N . ARG A 1 181 ? -2.132 14.616 25.217 1.00 62.81 181 ARG A N 1
ATOM 1401 C CA . ARG A 1 181 ? -1.021 13.660 25.267 1.00 62.81 181 ARG A CA 1
ATOM 1402 C C . ARG A 1 181 ? -0.821 13.168 26.689 1.00 62.81 181 ARG A C 1
ATOM 1404 O O . ARG A 1 181 ? -1.082 13.882 27.662 1.00 62.81 181 ARG A O 1
ATOM 1411 N N . ARG A 1 182 ? -0.336 11.932 26.815 1.00 54.00 182 ARG A N 1
ATOM 1412 C CA . ARG A 1 182 ? -0.023 11.356 28.121 1.00 54.00 182 ARG A CA 1
ATOM 1413 C C . ARG A 1 182 ? 1.056 12.206 28.781 1.00 54.00 182 ARG A C 1
ATOM 1415 O O . ARG A 1 182 ? 2.095 12.483 28.183 1.00 54.00 182 ARG A O 1
ATOM 1422 N N . SER A 1 183 ? 0.790 12.645 30.001 1.00 69.19 183 SER A N 1
ATOM 1423 C CA . SER A 1 183 ? 1.733 13.437 30.773 1.00 69.19 183 SER A CA 1
ATOM 1424 C C . SER A 1 183 ? 2.960 12.606 31.137 1.00 69.19 183 SER A C 1
ATOM 1426 O O . SER A 1 183 ? 2.820 11.435 31.511 1.00 69.19 183 SER A O 1
ATOM 1428 N N . PRO A 1 184 ? 4.166 13.193 31.071 1.00 67.62 184 PRO A N 1
ATOM 1429 C CA . PRO A 1 184 ? 5.348 12.566 31.643 1.00 67.62 184 PRO A CA 1
ATOM 1430 C C . PRO A 1 184 ? 5.129 12.331 33.142 1.00 67.62 184 PRO A C 1
ATOM 1432 O O . PRO A 1 184 ? 4.400 13.082 33.790 1.00 67.62 184 PRO A O 1
ATOM 1435 N N . GLN A 1 185 ? 5.779 11.307 33.705 1.00 63.72 185 GLN A N 1
ATOM 1436 C CA . GLN A 1 185 ? 5.538 10.877 35.090 1.00 63.72 185 GLN A CA 1
ATOM 1437 C C . GLN A 1 185 ? 5.715 12.017 36.114 1.00 63.72 185 GLN A C 1
ATOM 1439 O O . GLN A 1 185 ? 4.999 12.045 37.106 1.00 63.72 185 GLN A O 1
ATOM 1444 N N . ALA A 1 186 ? 6.584 12.993 35.831 1.00 68.75 186 ALA A N 1
ATOM 1445 C CA . ALA A 1 186 ? 6.806 14.179 36.661 1.00 68.75 186 ALA A CA 1
ATOM 1446 C C . ALA A 1 186 ? 5.607 15.150 36.747 1.00 68.75 186 ALA A C 1
ATOM 1448 O O . ALA A 1 186 ? 5.510 15.904 37.708 1.00 68.75 186 ALA A O 1
ATOM 1449 N N . LYS A 1 187 ? 4.692 15.144 35.765 1.00 66.25 187 LYS A N 1
ATOM 1450 C CA . LYS A 1 187 ? 3.465 15.967 35.766 1.00 66.25 187 LYS A CA 1
ATOM 1451 C C . LYS A 1 187 ? 2.270 15.264 36.422 1.00 66.25 187 LYS A C 1
ATOM 1453 O O . LYS A 1 187 ? 1.237 15.891 36.630 1.00 66.25 187 LYS A O 1
ATOM 1458 N N . ILE A 1 188 ? 2.393 13.970 36.717 1.00 70.19 188 ILE A N 1
ATOM 1459 C CA . ILE A 1 188 ? 1.327 13.182 37.337 1.00 70.19 188 ILE A CA 1
ATOM 1460 C C . ILE A 1 188 ? 1.387 13.408 38.846 1.00 70.19 188 ILE A C 1
ATOM 1462 O O . ILE A 1 188 ? 2.370 13.053 39.493 1.00 70.19 188 ILE A O 1
ATOM 1466 N N . VAL A 1 189 ? 0.327 13.985 39.405 1.00 65.44 189 VAL A N 1
ATOM 1467 C CA . VAL A 1 189 ? 0.259 14.356 40.823 1.00 65.44 189 VAL A CA 1
ATOM 1468 C C . VAL A 1 189 ? -0.652 13.380 41.552 1.00 65.44 189 VAL A C 1
ATOM 1470 O O . VAL A 1 189 ? -1.772 13.129 41.119 1.00 65.44 189 VAL A O 1
ATOM 1473 N N . ARG A 1 190 ? -0.185 12.827 42.671 1.00 69.94 190 ARG A N 1
ATOM 1474 C CA . ARG A 1 190 ? -1.022 12.049 43.595 1.00 69.94 190 ARG A CA 1
ATOM 1475 C C . ARG A 1 190 ? -1.597 12.953 44.684 1.00 69.94 190 ARG A C 1
ATOM 1477 O O . ARG A 1 190 ? -0.951 13.937 45.049 1.00 69.94 190 ARG A O 1
ATOM 1484 N N . SER A 1 191 ? -2.772 12.619 45.215 1.00 68.31 191 SER A N 1
ATOM 1485 C CA . SER A 1 191 ? -3.311 13.290 46.402 1.00 68.31 191 SER A CA 1
ATOM 1486 C C . SER A 1 191 ? -2.311 13.213 47.562 1.00 68.31 191 SER A C 1
ATOM 1488 O O . SER A 1 191 ? -1.545 12.255 47.680 1.00 68.31 191 SER A O 1
ATOM 1490 N N . ARG A 1 192 ? -2.276 14.257 48.398 1.00 66.31 192 ARG A N 1
ATOM 1491 C CA . ARG A 1 192 ? -1.406 14.288 49.588 1.00 66.31 192 ARG A CA 1
ATOM 1492 C C . ARG A 1 192 ? -1.937 13.375 50.688 1.00 66.31 192 ARG A C 1
ATOM 1494 O O . ARG A 1 192 ? -1.159 12.716 51.366 1.00 66.31 192 ARG A O 1
ATOM 1501 N N . GLU A 1 193 ? -3.257 13.308 50.797 1.00 66.38 193 GLU A N 1
ATOM 1502 C CA . GLU A 1 193 ? -3.980 12.467 51.743 1.00 66.38 193 GLU A CA 1
ATOM 1503 C C . GLU A 1 193 ? -4.672 11.307 51.010 1.00 66.38 193 GLU A C 1
ATOM 1505 O O . GLU A 1 193 ? -4.978 11.435 49.812 1.00 66.38 193 GLU A O 1
ATOM 1510 N N . PRO A 1 194 ? -4.907 10.171 51.690 1.00 68.44 194 PRO A N 1
ATOM 1511 C CA . PRO A 1 194 ? -5.718 9.088 51.150 1.00 68.44 194 PRO A CA 1
ATOM 1512 C C . PRO A 1 194 ? -7.126 9.590 50.807 1.00 68.44 194 PRO A C 1
ATOM 1514 O O . PRO A 1 194 ? -7.833 10.121 51.657 1.00 68.44 194 PRO A O 1
ATOM 1517 N N . ALA A 1 195 ? -7.529 9.428 49.550 1.00 60.69 195 ALA A N 1
ATOM 1518 C CA . ALA A 1 195 ? -8.858 9.782 49.063 1.00 60.69 195 ALA A CA 1
ATOM 1519 C C . ALA A 1 195 ? -9.901 8.690 49.365 1.00 60.69 195 ALA A C 1
ATOM 1521 O O . ALA A 1 195 ? -11.097 8.965 49.366 1.00 60.69 195 ALA A O 1
ATOM 1522 N N . HIS A 1 196 ? -9.457 7.452 49.597 1.00 58.28 196 HIS A N 1
ATOM 1523 C CA . HIS A 1 196 ? -10.303 6.317 49.962 1.00 58.28 196 HIS A CA 1
ATOM 1524 C C . HIS A 1 196 ? -9.492 5.278 50.760 1.00 58.28 196 HIS A C 1
ATOM 1526 O O . HIS A 1 196 ? -8.257 5.327 50.743 1.00 58.28 196 HIS A O 1
ATOM 1532 N N . PRO A 1 197 ? -10.146 4.333 51.463 1.00 59.22 197 PRO A N 1
ATOM 1533 C CA . PRO A 1 197 ? -9.450 3.273 52.187 1.00 59.22 197 PRO A CA 1
ATOM 1534 C C . PRO A 1 197 ? -8.467 2.516 51.284 1.00 59.22 197 PRO A C 1
ATOM 1536 O O . PRO A 1 197 ? -8.796 2.144 50.154 1.00 59.22 197 PRO A O 1
ATOM 1539 N N . ALA A 1 198 ? -7.242 2.325 51.773 1.00 63.00 198 ALA A N 1
ATOM 1540 C CA . ALA A 1 198 ? -6.208 1.588 51.059 1.00 63.00 198 ALA A CA 1
ATOM 1541 C C . ALA A 1 198 ? -6.410 0.082 51.264 1.00 63.00 198 ALA A C 1
ATOM 1543 O O . ALA A 1 198 ? -6.458 -0.394 52.396 1.00 63.00 198 ALA A O 1
ATOM 1544 N N . ILE A 1 199 ? -6.503 -0.661 50.163 1.00 64.31 199 ILE A N 1
ATOM 1545 C CA . ILE A 1 199 ? -6.583 -2.130 50.171 1.00 64.31 199 ILE A CA 1
ATOM 1546 C C . ILE A 1 199 ? -5.168 -2.723 50.247 1.00 64.31 199 ILE A C 1
ATOM 1548 O O . ILE A 1 199 ? -4.949 -3.767 50.854 1.00 64.31 199 ILE A O 1
ATOM 1552 N N . VAL A 1 200 ? -4.190 -2.037 49.646 1.00 61.44 200 VAL A N 1
ATOM 1553 C CA . VAL A 1 200 ? -2.774 -2.415 49.629 1.00 61.44 200 VAL A CA 1
ATOM 1554 C C . VAL A 1 200 ? -1.931 -1.185 49.960 1.00 61.44 200 VAL A C 1
ATOM 1556 O O . VAL A 1 200 ? -2.232 -0.077 49.512 1.00 61.44 200 VAL A O 1
ATOM 1559 N N . SER A 1 201 ? -0.854 -1.364 50.726 1.00 71.75 201 SER A N 1
ATOM 1560 C CA . SER A 1 201 ? 0.064 -0.264 51.031 1.00 71.75 201 SER A CA 1
ATOM 1561 C C . SER A 1 201 ? 0.758 0.257 49.765 1.00 71.75 201 SER A C 1
ATOM 1563 O O . SER A 1 201 ? 0.979 -0.469 48.787 1.00 71.75 201 SER A O 1
ATOM 1565 N N . VAL A 1 202 ? 1.146 1.534 49.786 1.00 69.31 202 VAL A N 1
ATOM 1566 C CA . VAL A 1 202 ? 1.907 2.153 48.689 1.00 69.31 202 VAL A CA 1
ATOM 1567 C C . VAL A 1 202 ? 3.224 1.414 48.449 1.00 69.31 202 VAL A C 1
ATOM 1569 O O . VAL A 1 202 ? 3.623 1.245 47.296 1.00 69.31 202 VAL A O 1
ATOM 1572 N N . ASP A 1 203 ? 3.868 0.931 49.509 1.00 69.50 203 ASP A N 1
ATOM 1573 C CA . ASP A 1 203 ? 5.152 0.233 49.432 1.00 69.50 203 ASP A CA 1
ATOM 1574 C C . ASP A 1 203 ? 5.014 -1.123 48.743 1.00 69.50 203 ASP A C 1
ATOM 1576 O O . ASP A 1 203 ? 5.776 -1.425 47.826 1.00 69.50 203 ASP A O 1
ATOM 1580 N N . THR A 1 204 ? 3.992 -1.908 49.095 1.00 67.88 204 THR A N 1
ATOM 1581 C CA . THR A 1 204 ? 3.710 -3.196 48.446 1.00 67.88 204 THR A CA 1
ATOM 1582 C C . THR A 1 204 ? 3.345 -3.004 46.975 1.00 67.88 204 THR A C 1
ATOM 1584 O O . THR A 1 204 ? 3.859 -3.716 46.111 1.00 67.88 204 THR A O 1
ATOM 1587 N N . PHE A 1 205 ? 2.522 -1.999 46.660 1.00 65.25 205 PHE A N 1
ATOM 1588 C CA . PHE A 1 205 ? 2.186 -1.656 45.277 1.00 65.25 205 PHE A CA 1
ATOM 1589 C C . PHE A 1 205 ? 3.424 -1.224 44.471 1.00 65.25 205 PHE A C 1
ATOM 1591 O O . PHE A 1 205 ? 3.611 -1.636 43.323 1.00 65.25 205 PHE A O 1
ATOM 1598 N N . THR A 1 206 ? 4.303 -0.424 45.077 1.00 61.41 206 THR A N 1
ATOM 1599 C CA . THR A 1 206 ? 5.538 0.057 44.443 1.00 61.41 206 THR A CA 1
ATOM 1600 C C . THR A 1 206 ? 6.539 -1.078 44.239 1.00 61.41 206 THR A C 1
ATOM 1602 O O . THR A 1 206 ? 7.112 -1.191 43.155 1.00 61.41 206 THR A O 1
ATOM 1605 N N . ALA A 1 207 ? 6.706 -1.960 45.227 1.00 63.00 207 ALA A N 1
ATOM 1606 C CA . ALA A 1 207 ? 7.541 -3.153 45.127 1.00 63.00 207 ALA A CA 1
ATOM 1607 C C . ALA A 1 207 ? 7.053 -4.082 44.005 1.00 63.00 207 ALA A C 1
ATOM 1609 O O . ALA A 1 207 ? 7.853 -4.503 43.170 1.00 63.00 207 ALA A O 1
ATOM 1610 N N . ALA A 1 208 ? 5.739 -4.314 43.909 1.00 62.50 208 ALA A N 1
ATOM 1611 C CA . ALA A 1 208 ? 5.140 -5.094 42.829 1.00 62.50 208 ALA A CA 1
ATOM 1612 C C . ALA A 1 208 ? 5.361 -4.449 41.448 1.00 62.50 208 ALA A C 1
ATOM 1614 O O . ALA A 1 208 ? 5.730 -5.143 40.499 1.00 62.50 208 ALA A O 1
ATOM 1615 N N . GLN A 1 209 ? 5.217 -3.121 41.319 1.00 57.31 209 GLN A N 1
ATOM 1616 C CA . GLN A 1 209 ? 5.521 -2.421 40.063 1.00 57.31 209 GLN A CA 1
ATOM 1617 C C . GLN A 1 209 ? 7.006 -2.480 39.691 1.00 57.31 209 GLN A C 1
ATOM 1619 O O . GLN A 1 209 ? 7.333 -2.638 38.513 1.00 57.31 209 GLN A O 1
ATOM 1624 N N . LEU A 1 210 ? 7.913 -2.329 40.659 1.00 65.19 210 LEU A N 1
ATOM 1625 C CA . LEU A 1 210 ? 9.355 -2.420 40.431 1.00 65.19 210 LEU A CA 1
ATOM 1626 C C . LEU A 1 210 ? 9.757 -3.831 40.012 1.00 65.19 210 LEU A C 1
ATOM 1628 O O . LEU A 1 210 ? 10.517 -3.976 39.059 1.00 65.19 210 LEU A O 1
ATOM 1632 N N . GLU A 1 211 ? 9.197 -4.855 40.649 1.00 62.19 211 GLU A N 1
ATOM 1633 C CA . GLU A 1 211 ? 9.398 -6.255 40.285 1.00 62.19 211 GLU A CA 1
ATOM 1634 C C . GLU A 1 211 ? 8.841 -6.551 38.884 1.00 62.19 211 GLU A C 1
ATOM 1636 O O . GLU A 1 211 ? 9.532 -7.120 38.040 1.00 62.19 211 GLU A O 1
ATOM 1641 N N . GLN A 1 212 ? 7.643 -6.054 38.558 1.00 53.28 212 GLN A N 1
ATOM 1642 C CA . GLN A 1 212 ? 7.078 -6.160 37.211 1.00 53.28 212 GLN A CA 1
ATOM 1643 C C . GLN A 1 212 ? 7.953 -5.445 36.165 1.00 53.28 212 GLN A C 1
ATOM 1645 O O . GLN A 1 212 ? 8.149 -5.960 35.065 1.00 53.28 212 GLN A O 1
ATOM 1650 N N . ARG A 1 213 ? 8.520 -4.272 36.484 1.00 54.47 213 ARG A N 1
ATOM 1651 C CA . ARG A 1 213 ? 9.449 -3.541 35.602 1.00 54.47 213 ARG A CA 1
ATOM 1652 C C . ARG A 1 213 ? 10.798 -4.246 35.460 1.00 54.47 213 ARG A C 1
ATOM 1654 O O . ARG A 1 213 ? 11.335 -4.257 34.356 1.00 54.47 213 ARG A O 1
ATOM 1661 N N . ARG A 1 214 ? 11.332 -4.843 36.532 1.00 54.72 214 ARG A N 1
ATOM 1662 C CA . ARG A 1 214 ? 12.551 -5.671 36.507 1.00 54.72 214 ARG A CA 1
ATOM 1663 C C . ARG A 1 214 ? 12.353 -6.881 35.603 1.00 54.72 214 ARG A C 1
ATOM 1665 O O . ARG A 1 214 ? 13.152 -7.077 34.696 1.00 54.72 214 ARG A O 1
ATOM 1672 N N . ARG A 1 215 ? 11.226 -7.585 35.745 1.00 50.81 215 ARG A N 1
ATOM 1673 C CA . ARG A 1 215 ? 10.823 -8.690 34.857 1.00 50.81 215 ARG A CA 1
ATOM 1674 C C . ARG A 1 215 ? 10.611 -8.254 33.404 1.00 50.81 215 ARG A C 1
ATOM 1676 O O . ARG A 1 215 ? 10.860 -9.032 32.497 1.00 50.81 215 ARG A O 1
ATOM 1683 N N . ARG A 1 216 ? 10.174 -7.011 33.160 1.00 48.00 216 ARG A N 1
ATOM 1684 C CA . ARG A 1 216 ? 10.056 -6.437 31.803 1.00 48.00 216 ARG A CA 1
ATOM 1685 C C . ARG A 1 216 ? 11.399 -6.009 31.195 1.00 48.00 216 ARG A C 1
ATOM 1687 O O . ARG A 1 216 ? 11.508 -5.986 29.975 1.00 48.00 216 ARG A O 1
ATOM 1694 N N . ARG A 1 217 ? 12.387 -5.620 32.013 1.00 50.19 217 ARG A N 1
ATOM 1695 C CA . ARG A 1 217 ? 13.726 -5.179 31.568 1.00 50.19 217 ARG A CA 1
ATOM 1696 C C . ARG A 1 217 ? 14.732 -6.326 31.440 1.00 50.19 217 ARG A C 1
ATOM 1698 O O . ARG A 1 217 ? 15.615 -6.238 30.596 1.00 50.19 217 ARG A O 1
ATOM 1705 N N . GLY A 1 218 ? 14.604 -7.376 32.250 1.00 47.75 218 GLY A N 1
ATOM 1706 C CA . GLY A 1 218 ? 15.355 -8.621 32.105 1.00 47.75 218 GLY A CA 1
ATOM 1707 C C . GLY A 1 218 ? 14.752 -9.442 30.975 1.00 47.75 218 GLY A C 1
ATOM 1708 O O . GLY A 1 218 ? 13.841 -10.233 31.198 1.00 47.75 218 GLY A O 1
ATOM 1709 N N . GLY A 1 219 ? 15.183 -9.180 29.745 1.00 39.66 219 GLY A N 1
ATOM 1710 C CA . GLY A 1 219 ? 14.711 -9.935 28.595 1.00 39.66 219 GLY A CA 1
ATOM 1711 C C . GLY A 1 219 ? 15.035 -11.420 28.741 1.00 39.66 219 GLY A C 1
ATOM 1712 O O . GLY A 1 219 ? 16.198 -11.772 28.856 1.00 39.66 219 GLY A O 1
ATOM 1713 N N . GLU A 1 220 ? 13.996 -12.256 28.707 1.00 36.34 220 GLU A N 1
ATOM 1714 C CA . GLU A 1 220 ? 13.829 -13.363 27.756 1.00 36.34 220 GLU A CA 1
ATOM 1715 C C . GLU A 1 220 ? 12.392 -13.926 27.841 1.00 36.34 220 GLU A C 1
ATOM 1717 O O . GLU A 1 220 ? 12.029 -14.699 28.715 1.00 36.34 220 GLU A O 1
ATOM 1722 N N . ARG A 1 221 ? 11.534 -13.475 26.916 1.00 48.78 221 ARG A N 1
ATOM 1723 C CA . ARG A 1 221 ? 10.548 -14.271 26.150 1.00 48.78 221 ARG A CA 1
ATOM 1724 C C . ARG A 1 221 ? 9.633 -15.337 26.803 1.00 48.78 221 ARG A C 1
ATOM 1726 O O . ARG A 1 221 ? 9.020 -16.079 26.043 1.00 48.78 221 ARG A O 1
ATOM 1733 N N . GLY A 1 222 ? 9.399 -15.404 28.112 1.00 42.38 222 GLY A N 1
ATOM 1734 C CA . GLY A 1 222 ? 8.578 -16.505 28.648 1.00 42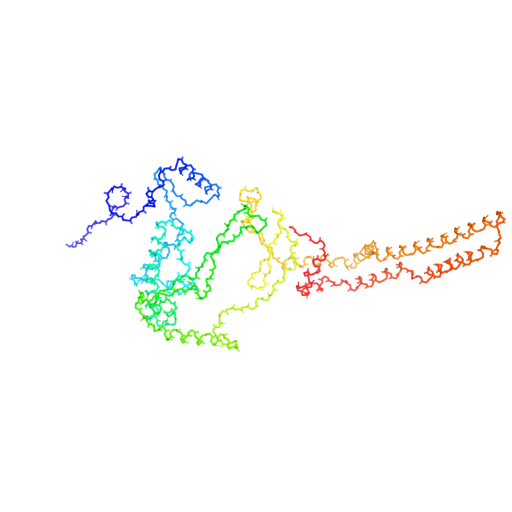.38 222 GLY A CA 1
ATOM 1735 C C . GLY A 1 222 ? 7.759 -16.192 29.888 1.00 42.38 222 GLY A C 1
ATOM 1736 O O . GLY A 1 222 ? 8.175 -16.567 30.969 1.00 42.38 222 GLY A O 1
ATOM 1737 N N . TRP A 1 223 ? 6.596 -15.543 29.734 1.00 38.97 223 TRP A N 1
ATOM 1738 C CA . TRP A 1 223 ? 5.307 -16.046 30.272 1.00 38.97 223 TRP A CA 1
ATOM 1739 C C . TRP A 1 223 ? 4.188 -15.006 30.357 1.00 38.97 223 TRP A C 1
ATOM 1741 O O . TRP A 1 223 ? 3.034 -15.364 30.166 1.00 38.97 223 TRP A O 1
ATOM 1751 N N . SER A 1 224 ? 4.471 -13.723 30.590 1.00 38.19 224 SER A N 1
ATOM 1752 C CA . SER A 1 224 ? 3.396 -12.736 30.833 1.00 38.19 224 SER A CA 1
ATOM 1753 C C . SER A 1 224 ? 3.027 -11.867 29.626 1.00 38.19 224 SER A C 1
ATOM 1755 O O . SER A 1 224 ? 2.140 -11.023 29.711 1.00 38.19 224 SER A O 1
ATOM 1757 N N . SER A 1 225 ? 3.636 -12.123 28.466 1.00 41.03 225 SER A N 1
ATOM 1758 C CA . SER A 1 225 ? 3.150 -11.662 27.163 1.00 41.03 225 SER A CA 1
ATOM 1759 C C . SER A 1 225 ? 2.485 -12.826 26.430 1.00 41.03 225 SER A C 1
ATOM 1761 O O . SER A 1 225 ? 2.966 -13.274 25.393 1.00 41.03 225 SER A O 1
ATOM 1763 N N . MET A 1 226 ? 1.337 -13.281 26.931 1.00 36.03 226 MET A N 1
ATOM 1764 C CA . MET A 1 226 ? 0.308 -13.801 26.025 1.00 36.03 226 MET A CA 1
ATOM 1765 C C . MET A 1 226 ? -0.576 -12.663 25.489 1.00 36.03 226 MET A C 1
ATOM 1767 O O . MET A 1 226 ? -1.682 -12.881 25.005 1.00 36.03 226 MET A O 1
ATOM 1771 N N . GLY A 1 227 ? -0.043 -11.434 25.469 1.00 37.56 227 GLY A N 1
ATOM 1772 C CA . GLY A 1 227 ? -0.291 -10.566 24.332 1.00 37.56 227 GLY A CA 1
ATOM 1773 C C . GLY A 1 227 ? 0.113 -11.360 23.100 1.00 37.56 227 GLY A C 1
ATOM 1774 O O . GLY A 1 227 ? 1.286 -11.691 22.933 1.00 37.56 227 GLY A O 1
ATOM 1775 N N . ARG A 1 228 ? -0.877 -11.749 22.296 1.00 40.06 228 ARG A N 1
ATOM 1776 C CA . ARG A 1 228 ? -0.696 -12.343 20.974 1.00 40.06 228 ARG A CA 1
ATOM 1777 C C . ARG A 1 228 ? 0.044 -11.334 20.095 1.00 40.06 228 ARG A C 1
ATOM 1779 O O . ARG A 1 228 ? -0.540 -10.766 19.179 1.00 40.06 228 ARG A O 1
ATOM 1786 N N . THR A 1 229 ? 1.329 -11.112 20.336 1.00 41.31 229 THR A N 1
ATOM 1787 C CA . THR A 1 229 ? 2.216 -10.466 19.380 1.00 41.31 229 THR A CA 1
ATOM 1788 C C . THR A 1 229 ? 2.539 -11.534 18.358 1.00 41.31 229 THR A C 1
ATOM 1790 O O . THR A 1 229 ? 3.624 -12.106 18.307 1.00 41.31 229 THR A O 1
ATOM 1793 N N . ARG A 1 230 ? 1.517 -11.851 17.562 1.00 42.47 230 ARG A N 1
ATOM 1794 C CA . ARG A 1 230 ? 1.700 -12.434 16.250 1.00 42.47 230 ARG A CA 1
ATOM 1795 C C . ARG A 1 230 ? 2.690 -11.489 15.587 1.00 42.47 230 ARG A C 1
ATOM 1797 O O . ARG A 1 230 ? 2.356 -10.325 15.379 1.00 42.47 230 ARG A O 1
ATOM 1804 N N . GLN A 1 231 ? 3.918 -11.943 15.350 1.00 44.59 231 GLN A N 1
ATOM 1805 C CA . GLN A 1 231 ? 4.760 -11.307 14.350 1.00 44.59 231 GLN A CA 1
ATOM 1806 C C . GLN A 1 231 ? 3.955 -11.411 13.057 1.00 44.59 231 GLN A C 1
ATOM 1808 O O . GLN A 1 231 ? 3.975 -12.435 12.376 1.00 44.59 231 GLN A O 1
ATOM 1813 N N . GLU A 1 232 ? 3.107 -10.420 12.784 1.00 50.31 232 GLU A N 1
ATOM 1814 C CA . GLU A 1 232 ? 2.459 -10.332 11.496 1.00 50.31 232 GLU A CA 1
ATOM 1815 C C . GLU A 1 232 ? 3.598 -10.066 10.526 1.00 50.31 232 GLU A C 1
ATOM 1817 O O . GLU A 1 232 ? 4.155 -8.968 10.501 1.00 50.31 232 GLU A O 1
ATOM 1822 N N . LYS A 1 233 ? 3.999 -11.100 9.778 1.00 55.00 233 LYS A N 1
ATOM 1823 C CA . LYS A 1 233 ? 4.851 -10.914 8.608 1.00 55.00 233 LYS A CA 1
ATOM 1824 C C . LYS A 1 233 ? 4.263 -9.741 7.825 1.00 55.00 233 LYS A C 1
ATOM 1826 O O . LYS A 1 233 ? 3.050 -9.713 7.587 1.00 55.00 233 LYS A O 1
ATOM 1831 N N . LYS A 1 234 ? 5.101 -8.757 7.488 1.00 62.72 234 LYS A N 1
ATOM 1832 C CA . LYS A 1 234 ? 4.703 -7.617 6.658 1.00 62.72 234 LYS A CA 1
ATOM 1833 C C . LYS A 1 234 ? 4.043 -8.190 5.405 1.00 62.72 234 LYS A C 1
ATOM 1835 O O . LYS A 1 234 ? 4.687 -8.907 4.646 1.00 62.72 234 LYS A O 1
ATOM 1840 N N . ARG A 1 235 ? 2.738 -7.960 5.256 1.00 76.44 235 ARG A N 1
ATOM 1841 C CA . ARG A 1 235 ? 1.958 -8.562 4.172 1.00 76.44 235 ARG A CA 1
ATOM 1842 C C . ARG A 1 235 ? 2.331 -7.865 2.872 1.00 76.44 235 ARG A C 1
ATOM 1844 O O . ARG A 1 235 ? 2.316 -6.634 2.812 1.00 76.44 235 ARG A O 1
ATOM 1851 N N . VAL A 1 236 ? 2.672 -8.655 1.865 1.00 86.50 236 VAL A N 1
ATOM 1852 C CA . VAL A 1 236 ? 2.914 -8.166 0.512 1.00 86.50 236 VAL A CA 1
ATOM 1853 C C . VAL A 1 236 ? 1.588 -8.209 -0.236 1.00 86.50 236 VAL A C 1
ATOM 1855 O O . VAL A 1 236 ? 0.892 -9.215 -0.185 1.00 86.50 236 VAL A O 1
ATOM 1858 N N . TYR A 1 237 ? 1.221 -7.097 -0.865 1.00 90.81 237 TYR A N 1
ATOM 1859 C CA . TYR A 1 237 ? 0.031 -6.976 -1.705 1.00 90.81 237 TYR A CA 1
ATOM 1860 C C . TYR A 1 237 ? 0.519 -6.908 -3.150 1.00 90.81 237 TYR A C 1
ATOM 1862 O O . TYR A 1 237 ? 1.017 -5.857 -3.561 1.00 90.81 237 TYR A O 1
ATOM 1870 N N . THR A 1 238 ? 0.437 -8.016 -3.889 1.00 92.31 238 THR A N 1
ATOM 1871 C CA . THR A 1 238 ? 1.028 -8.131 -5.238 1.00 92.31 238 THR A CA 1
ATOM 1872 C C . THR A 1 238 ? 0.452 -7.106 -6.214 1.00 92.31 238 THR A C 1
ATOM 1874 O O . THR A 1 238 ? 1.178 -6.505 -6.996 1.00 92.31 238 THR A O 1
ATOM 1877 N N . LEU A 1 239 ? -0.843 -6.810 -6.108 1.00 91.94 239 LEU A N 1
ATOM 1878 C CA . LEU A 1 239 ? -1.566 -5.876 -6.980 1.00 91.94 239 LEU A CA 1
ATOM 1879 C C . LEU A 1 239 ? -1.731 -4.481 -6.357 1.00 91.94 239 LEU A C 1
ATOM 1881 O O . LEU A 1 239 ? -2.673 -3.741 -6.672 1.00 91.94 239 LEU A O 1
ATOM 1885 N N . ARG A 1 240 ? -0.818 -4.086 -5.458 1.00 90.44 240 ARG A N 1
ATOM 1886 C CA . ARG A 1 240 ? -0.8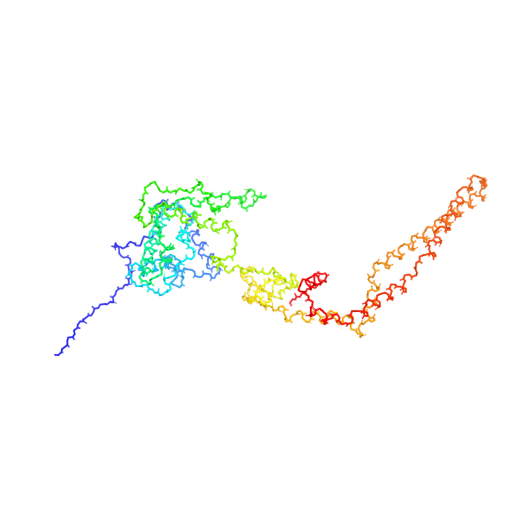54 -2.773 -4.801 1.00 90.44 240 ARG A CA 1
ATOM 1887 C C . ARG A 1 240 ? -0.968 -1.651 -5.837 1.00 90.44 240 ARG A C 1
ATOM 1889 O O . ARG A 1 240 ? -0.120 -1.488 -6.710 1.00 90.44 240 ARG A O 1
ATOM 1896 N N . SER A 1 241 ? -2.002 -0.824 -5.681 1.00 88.69 241 SER A N 1
ATOM 1897 C CA . SER A 1 241 ? -2.293 0.335 -6.538 1.00 88.69 241 SER A CA 1
ATOM 1898 C C . SER A 1 241 ? -2.676 0.022 -7.994 1.00 88.69 241 SER A C 1
ATOM 1900 O O . SER A 1 241 ? -2.801 0.976 -8.764 1.00 88.69 241 SER A O 1
ATOM 1902 N N . ARG A 1 242 ? -2.881 -1.251 -8.370 1.00 92.25 242 ARG A N 1
ATOM 1903 C CA . ARG A 1 242 ? -3.250 -1.672 -9.740 1.00 92.25 242 ARG A CA 1
ATOM 1904 C C . ARG A 1 242 ? -4.738 -1.883 -9.942 1.00 92.25 242 ARG A C 1
ATOM 1906 O O . ARG A 1 242 ? -5.214 -1.771 -11.062 1.00 92.25 242 ARG A O 1
ATOM 1913 N N . ILE A 1 243 ? -5.465 -2.148 -8.862 1.00 93.56 243 ILE A N 1
ATOM 1914 C CA . ILE A 1 243 ? -6.901 -2.411 -8.912 1.00 93.56 243 ILE A CA 1
ATOM 1915 C C . ILE A 1 243 ? -7.675 -1.140 -8.587 1.00 93.56 243 ILE A C 1
ATOM 1917 O O . ILE A 1 243 ? -7.468 -0.524 -7.535 1.00 93.56 243 ILE A O 1
ATOM 1921 N N . LYS A 1 244 ? -8.582 -0.766 -9.481 1.00 93.94 244 LYS A N 1
ATOM 1922 C CA . LYS A 1 244 ? -9.557 0.307 -9.321 1.00 93.94 244 LYS A CA 1
ATOM 1923 C C . LYS A 1 244 ? -10.954 -0.294 -9.238 1.00 93.94 244 LYS A C 1
ATOM 1925 O O . LYS A 1 244 ? -11.193 -1.392 -9.713 1.00 93.94 244 LYS A O 1
ATOM 1930 N N . CYS A 1 245 ? -11.872 0.420 -8.606 1.00 92.25 245 CYS A N 1
ATOM 1931 C CA . CYS A 1 245 ? -13.278 0.041 -8.615 1.00 92.25 245 CYS A CA 1
ATOM 1932 C C . CYS A 1 245 ? -13.942 0.525 -9.910 1.00 92.25 245 CYS A C 1
ATOM 1934 O O . CYS A 1 245 ? -13.904 1.721 -10.180 1.00 92.25 245 CYS A O 1
ATOM 1936 N N . SER A 1 246 ? -14.621 -0.346 -10.652 1.00 90.75 246 SER A N 1
ATOM 1937 C CA . SER A 1 246 ? -15.408 0.034 -11.839 1.00 90.75 246 SER A CA 1
ATOM 1938 C C . SER A 1 246 ? -16.534 1.050 -11.590 1.00 90.75 246 SER A C 1
ATOM 1940 O O . SER A 1 246 ? -16.971 1.709 -12.526 1.00 90.75 246 SER A O 1
ATOM 1942 N N . ILE A 1 247 ? -17.004 1.211 -10.347 1.00 90.31 247 ILE A N 1
ATOM 1943 C CA . ILE A 1 247 ? -18.112 2.129 -10.018 1.00 90.31 247 ILE A CA 1
ATOM 1944 C C . ILE A 1 247 ? -17.614 3.522 -9.620 1.00 90.31 247 ILE A C 1
ATOM 1946 O O . ILE A 1 247 ? -18.230 4.522 -9.973 1.00 90.31 247 ILE A O 1
ATOM 1950 N N . CYS A 1 248 ? -16.536 3.606 -8.833 1.00 89.69 248 CYS A N 1
ATOM 1951 C CA . CYS A 1 248 ? -16.037 4.883 -8.303 1.00 89.69 248 CYS A CA 1
ATOM 1952 C C . CYS A 1 248 ? -14.626 5.254 -8.764 1.00 89.69 248 CYS A C 1
ATOM 1954 O O . CYS A 1 248 ? -14.093 6.258 -8.299 1.00 89.69 248 CYS A O 1
ATOM 1956 N N . GLU A 1 249 ? -14.005 4.422 -9.601 1.00 89.88 249 GLU A N 1
ATOM 1957 C CA . GLU A 1 249 ? -12.676 4.574 -10.218 1.00 89.88 249 GLU A CA 1
ATOM 1958 C C . GLU A 1 249 ? -11.495 4.734 -9.243 1.00 89.88 249 GLU A C 1
ATOM 1960 O O . GLU A 1 249 ? -10.327 4.800 -9.640 1.00 89.88 249 GLU A O 1
ATOM 1965 N N . ARG A 1 250 ? -11.763 4.732 -7.935 1.00 89.44 250 ARG A N 1
ATOM 1966 C CA . ARG A 1 250 ? -10.747 4.808 -6.889 1.00 89.44 250 ARG A CA 1
ATOM 1967 C C . ARG A 1 250 ? -9.960 3.510 -6.802 1.00 89.44 250 ARG A C 1
ATOM 1969 O O . ARG A 1 250 ? -10.506 2.416 -6.948 1.00 89.44 250 ARG A O 1
ATOM 1976 N N . LYS A 1 251 ? -8.676 3.649 -6.466 1.00 92.44 251 LYS A N 1
ATOM 1977 C CA . LYS A 1 251 ? -7.800 2.524 -6.123 1.00 92.44 251 LYS A CA 1
ATOM 1978 C C . LYS A 1 251 ? -8.361 1.780 -4.911 1.00 92.44 251 LYS A C 1
ATOM 1980 O O . LYS A 1 251 ? -8.705 2.405 -3.907 1.00 92.44 251 LYS A O 1
ATOM 1985 N N . MET A 1 252 ? -8.435 0.459 -5.012 1.00 92.62 252 MET A N 1
ATOM 1986 C CA . MET A 1 252 ? -8.917 -0.397 -3.934 1.00 92.62 252 MET A CA 1
ATOM 1987 C C . MET A 1 252 ? -7.865 -0.541 -2.824 1.00 92.62 252 MET A C 1
ATOM 1989 O O . MET A 1 252 ? -6.657 -0.529 -3.068 1.00 92.62 252 MET A O 1
ATOM 1993 N N . GLU A 1 253 ? -8.327 -0.698 -1.586 1.00 90.81 253 GLU A N 1
ATOM 1994 C CA . GLU A 1 253 ? -7.490 -0.877 -0.399 1.00 90.81 253 GLU A CA 1
ATOM 1995 C C . GLU A 1 253 ? -7.154 -2.354 -0.173 1.00 90.81 253 GLU A C 1
ATOM 1997 O O . GLU A 1 253 ? -8.041 -3.205 -0.214 1.00 90.81 253 GLU A O 1
ATOM 2002 N N . GLY A 1 254 ? -5.901 -2.667 0.161 1.00 89.00 254 GLY A N 1
ATOM 2003 C CA . GLY A 1 254 ? -5.515 -4.013 0.591 1.00 89.00 254 GLY A CA 1
ATOM 2004 C C . GLY A 1 254 ? -6.107 -4.367 1.961 1.00 89.00 254 GLY A C 1
ATOM 2005 O O . GLY A 1 254 ? -5.940 -3.636 2.937 1.00 89.00 254 GLY A O 1
ATOM 2006 N N . ALA A 1 255 ? -6.789 -5.506 2.049 1.00 87.75 255 ALA A N 1
ATOM 2007 C CA . ALA A 1 255 ? -7.420 -6.025 3.255 1.00 87.75 255 ALA A CA 1
ATOM 2008 C C . ALA A 1 255 ? -7.264 -7.550 3.332 1.00 87.75 255 ALA A C 1
ATOM 2010 O O . ALA A 1 255 ? -7.925 -8.310 2.625 1.00 87.75 255 ALA A O 1
ATOM 2011 N N . ALA A 1 256 ? -6.418 -8.028 4.241 1.00 83.12 256 ALA A N 1
ATOM 2012 C CA . ALA A 1 256 ? -6.210 -9.464 4.407 1.00 83.12 256 ALA A CA 1
ATOM 2013 C C . ALA A 1 256 ? -7.025 -10.041 5.581 1.00 83.12 256 ALA A C 1
ATOM 2015 O O . ALA A 1 256 ? -6.966 -9.548 6.713 1.00 83.12 256 ALA A O 1
ATOM 2016 N N . ARG A 1 257 ? -7.788 -11.110 5.309 1.00 77.00 257 ARG A N 1
ATOM 2017 C CA . ARG A 1 257 ? -8.623 -11.832 6.284 1.00 77.00 257 ARG A CA 1
ATOM 2018 C C . ARG A 1 257 ? -7.936 -13.111 6.753 1.00 77.00 257 ARG A C 1
ATOM 2020 O O . ARG A 1 257 ? -7.357 -13.845 5.959 1.00 77.00 257 ARG A O 1
ATOM 2027 N N . ARG A 1 258 ? -8.047 -13.401 8.059 1.00 67.06 258 ARG A N 1
ATOM 2028 C CA . ARG A 1 258 ? -7.563 -14.644 8.708 1.00 67.06 258 ARG A CA 1
ATOM 2029 C C . ARG A 1 258 ? -6.102 -15.016 8.376 1.00 67.06 258 ARG A C 1
ATOM 2031 O O . ARG A 1 258 ? -5.718 -16.164 8.532 1.00 67.06 258 ARG A O 1
ATOM 2038 N N . GLN A 1 259 ? -5.290 -14.032 7.981 1.00 61.19 259 GLN A N 1
ATOM 2039 C CA . GLN A 1 259 ? -3.880 -14.137 7.573 1.00 61.19 259 GLN A CA 1
ATOM 2040 C C . GLN A 1 259 ? -3.526 -14.943 6.322 1.00 61.19 259 GLN A C 1
ATOM 2042 O O . GLN A 1 259 ? -2.358 -14.932 5.954 1.00 61.19 259 GLN A O 1
ATOM 2047 N N . VAL A 1 260 ? -4.487 -15.569 5.648 1.00 68.19 260 VAL A N 1
ATOM 2048 C CA . VAL A 1 260 ? -4.196 -16.385 4.455 1.00 68.19 260 VAL A CA 1
ATOM 2049 C C . VAL A 1 260 ? -4.764 -15.754 3.188 1.00 68.19 260 VAL A C 1
ATOM 2051 O O . VAL A 1 260 ? -4.137 -15.817 2.142 1.00 68.19 260 VAL A O 1
ATOM 2054 N N . VAL A 1 261 ? -5.924 -15.094 3.274 1.00 80.31 261 VAL A N 1
ATOM 2055 C CA . VAL A 1 261 ? -6.609 -14.571 2.084 1.00 80.31 261 VAL A CA 1
ATOM 2056 C C . VAL A 1 261 ? -6.415 -13.065 1.985 1.00 80.31 261 VAL A C 1
ATOM 2058 O O . VAL A 1 261 ? -6.912 -12.308 2.832 1.00 80.31 261 VAL A O 1
ATOM 2061 N N . ILE A 1 262 ? -5.713 -12.635 0.940 1.00 89.62 262 ILE A N 1
ATOM 2062 C CA . ILE A 1 262 ? -5.553 -11.228 0.576 1.00 89.62 262 ILE A CA 1
ATOM 2063 C C . ILE A 1 262 ? -6.744 -10.809 -0.288 1.00 89.62 262 ILE A C 1
ATOM 2065 O O . ILE A 1 262 ? -7.107 -11.484 -1.248 1.00 89.62 262 ILE A O 1
ATOM 2069 N N . ASN A 1 263 ? -7.387 -9.706 0.090 1.00 92.00 263 ASN A N 1
ATOM 2070 C CA . ASN A 1 263 ? -8.468 -9.102 -0.678 1.00 92.00 263 ASN A CA 1
ATOM 2071 C C . ASN A 1 263 ? -8.133 -7.639 -0.951 1.00 92.00 263 ASN A C 1
ATOM 2073 O O . ASN A 1 263 ? -7.459 -6.994 -0.151 1.00 92.00 263 ASN A O 1
ATOM 2077 N N . TYR A 1 264 ? -8.690 -7.102 -2.022 1.00 93.62 264 TYR A N 1
ATOM 2078 C CA . TYR A 1 264 ? -8.775 -5.679 -2.289 1.00 93.62 264 TYR A CA 1
ATOM 2079 C C . TYR A 1 264 ? -10.211 -5.243 -2.050 1.00 93.62 264 TYR A C 1
ATOM 2081 O O . TYR A 1 264 ? -11.146 -5.919 -2.480 1.00 93.62 264 TYR A O 1
ATOM 2089 N N . ARG A 1 265 ? -10.415 -4.144 -1.326 1.00 92.50 265 ARG A N 1
ATOM 2090 C CA . ARG A 1 265 ? -11.750 -3.648 -0.991 1.00 92.50 265 ARG A CA 1
ATOM 2091 C C . ARG A 1 265 ? -11.959 -2.206 -1.424 1.00 92.50 265 ARG A C 1
ATOM 2093 O O . ARG A 1 265 ? -11.051 -1.386 -1.328 1.00 92.50 265 ARG A O 1
ATOM 2100 N N . CYS A 1 266 ? -13.181 -1.891 -1.827 1.00 92.25 266 CYS A N 1
ATOM 2101 C CA . CYS A 1 266 ? -13.638 -0.518 -2.005 1.00 92.25 266 CYS A CA 1
ATOM 2102 C C . CYS A 1 266 ? -14.770 -0.230 -1.015 1.00 92.25 266 CYS A C 1
ATOM 2104 O O . CYS A 1 266 ? -15.699 -1.031 -0.898 1.00 92.25 266 CYS A O 1
ATOM 2106 N N . ASN A 1 267 ? -14.688 0.883 -0.281 1.00 90.06 267 ASN A N 1
ATOM 2107 C CA . ASN A 1 267 ? -15.636 1.230 0.777 1.00 90.06 267 ASN A CA 1
ATOM 2108 C C . ASN A 1 267 ? -16.390 2.522 0.443 1.00 90.06 267 ASN A C 1
ATOM 2110 O O . ASN A 1 267 ? -15.793 3.604 0.429 1.00 90.06 267 ASN A O 1
ATOM 2114 N N . ALA A 1 268 ? -17.710 2.412 0.266 1.00 87.12 268 ALA A N 1
ATOM 2115 C CA . ALA A 1 268 ? -18.575 3.543 -0.057 1.00 87.12 268 ALA A CA 1
ATOM 2116 C C . ALA A 1 268 ? -18.589 4.617 1.043 1.00 87.12 268 ALA A C 1
ATOM 2118 O O . ALA A 1 268 ? -18.768 5.790 0.737 1.00 87.12 268 ALA A O 1
ATOM 2119 N N . ARG A 1 269 ? -18.311 4.264 2.311 1.00 82.69 269 ARG A N 1
ATOM 2120 C CA . ARG A 1 269 ? -18.220 5.233 3.426 1.00 82.69 269 ARG A CA 1
ATOM 2121 C C . ARG A 1 269 ? -17.137 6.294 3.203 1.00 82.69 269 ARG A C 1
ATOM 2123 O O . ARG A 1 269 ? -17.191 7.358 3.804 1.00 82.69 269 ARG A O 1
ATOM 2130 N N . THR A 1 270 ? -16.138 5.996 2.375 1.00 81.44 270 THR A N 1
ATOM 2131 C CA . THR A 1 270 ? -15.070 6.950 2.051 1.00 81.44 270 THR A CA 1
ATOM 2132 C C . THR A 1 270 ? -15.433 7.884 0.892 1.00 81.44 270 THR A C 1
ATOM 2134 O O . THR A 1 270 ? -14.640 8.769 0.572 1.00 81.44 270 THR A O 1
ATOM 2137 N N . LEU A 1 271 ? -16.577 7.674 0.228 1.00 82.69 271 LEU A N 1
ATOM 2138 C CA . LEU A 1 271 ? -17.097 8.541 -0.830 1.00 82.69 271 LEU A CA 1
ATOM 2139 C C . LEU A 1 271 ? -17.852 9.728 -0.225 1.00 82.69 271 LEU A C 1
ATOM 2141 O O . LEU A 1 271 ? -18.323 9.669 0.910 1.00 82.69 271 LEU A O 1
ATOM 2145 N N . VAL A 1 272 ? -17.984 10.804 -1.003 1.00 83.00 272 VAL A N 1
ATOM 2146 C CA . VAL A 1 272 ? -18.739 11.991 -0.589 1.00 83.00 272 VAL A CA 1
ATOM 2147 C C . VAL A 1 272 ? -20.213 11.602 -0.394 1.00 83.00 272 VAL A C 1
ATOM 2149 O O . VAL A 1 272 ? -20.832 11.121 -1.356 1.00 83.00 272 VAL A O 1
ATOM 2152 N N . PRO A 1 273 ? -20.786 11.793 0.811 1.00 81.12 273 PRO A N 1
ATOM 2153 C CA . PRO A 1 273 ? -22.182 11.462 1.082 1.00 81.12 273 PRO A CA 1
ATOM 2154 C C . PRO A 1 273 ? -23.130 12.169 0.106 1.00 81.12 273 PRO A C 1
ATOM 2156 O O . PRO A 1 273 ? -22.984 13.361 -0.148 1.00 81.12 273 PRO A O 1
ATOM 2159 N N . GLY A 1 274 ? -24.092 11.430 -0.453 1.00 77.62 274 GLY A N 1
ATOM 2160 C CA . GLY A 1 274 ? -25.096 11.967 -1.383 1.00 77.62 274 GLY A CA 1
ATOM 2161 C C . GLY A 1 274 ? -24.635 12.151 -2.835 1.00 77.62 274 GLY A C 1
ATOM 2162 O O . GLY A 1 274 ? -25.443 12.537 -3.674 1.00 77.62 274 GLY A O 1
ATOM 2163 N N . SER A 1 275 ? -23.374 11.855 -3.170 1.00 85.31 275 SER A N 1
ATOM 2164 C CA . SER A 1 275 ? -22.926 11.839 -4.571 1.00 85.31 275 SER A CA 1
ATOM 2165 C C . SER A 1 275 ? -23.589 10.707 -5.368 1.00 85.31 275 SER A C 1
ATOM 2167 O O . SER A 1 275 ? -23.866 9.637 -4.823 1.00 85.31 275 SER A O 1
ATOM 2169 N N . ALA A 1 276 ? -23.789 10.905 -6.676 1.00 83.69 276 ALA A N 1
ATOM 2170 C CA . ALA A 1 276 ? -24.334 9.872 -7.567 1.00 83.69 276 ALA A CA 1
ATOM 2171 C C . ALA A 1 276 ? -23.520 8.566 -7.495 1.00 83.69 276 ALA A C 1
ATOM 2173 O O . ALA A 1 276 ? -24.079 7.475 -7.423 1.00 83.69 276 ALA A O 1
ATOM 2174 N N . THR A 1 277 ? -22.193 8.686 -7.400 1.00 82.88 277 THR A N 1
ATOM 2175 C CA . THR A 1 277 ? -21.274 7.560 -7.211 1.00 82.88 277 THR A CA 1
ATOM 2176 C C . THR A 1 277 ? -21.481 6.854 -5.871 1.00 82.88 277 THR A C 1
ATOM 2178 O O . THR A 1 277 ? -21.458 5.630 -5.828 1.00 82.88 277 THR A O 1
ATOM 2181 N N . ALA A 1 278 ? -21.713 7.583 -4.772 1.00 83.00 278 ALA A N 1
ATOM 2182 C CA . ALA A 1 278 ? -21.995 6.975 -3.469 1.00 83.00 278 ALA A CA 1
ATOM 2183 C C . ALA A 1 278 ? -23.362 6.273 -3.421 1.00 83.00 278 ALA A C 1
ATOM 2185 O O . ALA A 1 278 ? -23.507 5.299 -2.689 1.00 83.00 278 ALA A O 1
ATOM 2186 N N . LEU A 1 279 ? -24.340 6.740 -4.203 1.00 85.19 279 LEU A N 1
ATOM 2187 C CA . LEU A 1 279 ? -25.658 6.109 -4.332 1.00 85.19 279 LEU A CA 1
ATOM 2188 C C . LEU A 1 279 ? -25.612 4.834 -5.187 1.00 85.19 279 LEU A C 1
ATOM 2190 O O . LEU A 1 279 ? -26.298 3.865 -4.876 1.00 85.19 279 LEU A O 1
ATOM 2194 N N . ALA A 1 280 ? -24.798 4.827 -6.247 1.00 86.56 280 ALA A N 1
ATOM 2195 C CA . ALA A 1 280 ? -24.624 3.675 -7.132 1.00 86.56 280 ALA A CA 1
ATOM 2196 C C . ALA A 1 280 ? -23.670 2.604 -6.567 1.00 86.56 280 ALA A C 1
ATOM 2198 O O . ALA A 1 280 ? -23.720 1.445 -6.977 1.00 86.56 280 ALA A O 1
ATOM 2199 N N . HIS A 1 281 ? -22.782 2.974 -5.640 1.00 90.94 281 HIS A N 1
ATOM 2200 C CA . HIS A 1 281 ? -21.788 2.065 -5.081 1.00 90.94 281 HIS A CA 1
ATOM 2201 C C . HIS A 1 281 ? -22.369 1.269 -3.897 1.00 90.94 281 HIS A C 1
ATOM 2203 O O . HIS A 1 281 ? -22.806 1.863 -2.910 1.00 90.94 281 HIS A O 1
ATOM 2209 N N . PRO A 1 282 ? -22.320 -0.076 -3.911 1.00 90.19 282 PRO A N 1
ATOM 2210 C CA . PRO A 1 282 ? -22.744 -0.880 -2.767 1.00 90.19 282 PRO A CA 1
ATOM 2211 C C . PRO A 1 282 ? -21.858 -0.589 -1.541 1.00 90.19 282 PRO A C 1
ATOM 2213 O O . PRO A 1 282 ? -20.718 -0.156 -1.700 1.00 90.19 282 PRO A O 1
ATOM 2216 N N . PRO A 1 283 ? -22.300 -0.854 -0.298 1.00 88.06 283 PRO A N 1
ATOM 2217 C CA . PRO A 1 283 ? -21.569 -0.426 0.899 1.00 88.06 283 PRO A CA 1
ATOM 2218 C C . PRO A 1 283 ? -20.087 -0.826 0.913 1.00 88.06 283 PRO A C 1
ATOM 2220 O O . PRO A 1 283 ? -19.226 -0.027 1.291 1.00 88.06 283 PRO A O 1
ATOM 2223 N N . GLN A 1 284 ? -19.781 -2.055 0.484 1.00 90.31 284 GLN A N 1
ATOM 2224 C CA . GLN A 1 284 ? -18.419 -2.560 0.335 1.00 90.31 284 GLN A CA 1
ATOM 2225 C C . GLN A 1 284 ? -18.331 -3.526 -0.851 1.00 90.31 284 GLN A C 1
ATOM 2227 O O . GLN A 1 284 ? -19.186 -4.396 -1.000 1.00 90.31 284 GLN A O 1
ATOM 2232 N N . ILE A 1 285 ? -17.265 -3.411 -1.641 1.00 92.19 285 ILE A N 1
ATOM 2233 C CA . ILE A 1 285 ? -16.889 -4.373 -2.689 1.00 92.19 285 ILE A CA 1
ATOM 2234 C C . ILE A 1 285 ? -15.612 -5.070 -2.243 1.00 92.19 285 ILE A C 1
ATOM 2236 O O . ILE A 1 285 ? -14.705 -4.404 -1.746 1.00 92.19 285 ILE A O 1
ATOM 2240 N N . TYR A 1 286 ? -15.539 -6.386 -2.429 1.00 91.75 286 TYR A N 1
ATOM 2241 C CA . TYR A 1 286 ? -14.365 -7.200 -2.129 1.00 91.75 286 TYR A CA 1
ATOM 2242 C C . TYR A 1 286 ? -13.950 -7.990 -3.366 1.00 91.75 286 TYR A C 1
ATOM 2244 O O . TYR A 1 286 ? -14.768 -8.684 -3.960 1.00 91.75 286 TYR A O 1
ATOM 2252 N N . LEU A 1 287 ? -12.666 -7.924 -3.695 1.00 91.50 287 LEU A N 1
ATOM 2253 C CA . LEU A 1 287 ? -12.025 -8.715 -4.730 1.00 91.50 287 LEU A CA 1
ATOM 2254 C C . LEU A 1 287 ? -10.939 -9.572 -4.090 1.00 91.50 287 LEU A C 1
ATOM 2256 O O . LEU A 1 287 ? -10.083 -9.062 -3.370 1.00 91.50 287 LEU A O 1
ATOM 2260 N N . ARG A 1 288 ? -10.977 -10.875 -4.335 1.00 91.50 288 ARG A N 1
ATOM 2261 C CA . ARG A 1 288 ? -9.978 -11.822 -3.839 1.00 91.50 288 ARG A CA 1
ATOM 2262 C C . ARG A 1 288 ? -8.756 -11.832 -4.751 1.00 91.50 288 ARG A C 1
ATOM 2264 O O . ARG A 1 288 ? -8.916 -11.997 -5.954 1.00 91.50 288 ARG A O 1
ATOM 2271 N N . GLU A 1 289 ? -7.561 -11.680 -4.180 1.00 91.75 289 GLU A N 1
ATOM 2272 C CA . GLU A 1 289 ? -6.307 -11.663 -4.950 1.00 91.75 289 GLU A CA 1
ATOM 2273 C C . GLU A 1 289 ? -6.074 -13.001 -5.668 1.00 91.75 289 GLU A C 1
ATOM 2275 O O . GLU A 1 289 ? -5.782 -13.027 -6.859 1.00 91.75 289 GLU A O 1
ATOM 2280 N N . ASP A 1 290 ? -6.328 -14.118 -4.985 1.00 89.81 290 ASP A N 1
ATOM 2281 C CA . ASP A 1 290 ? -6.076 -15.473 -5.487 1.00 89.81 290 ASP A CA 1
ATOM 2282 C C . ASP A 1 290 ? -6.951 -15.890 -6.679 1.00 89.81 290 ASP A C 1
ATOM 2284 O O . ASP A 1 290 ? -6.611 -16.830 -7.391 1.00 89.81 290 ASP A O 1
ATOM 2288 N N . LEU A 1 291 ? -8.056 -15.184 -6.929 1.00 90.38 291 LEU A N 1
ATOM 2289 C CA . LEU A 1 291 ? -8.894 -15.412 -8.110 1.00 90.38 291 LEU A CA 1
ATOM 2290 C C . LEU A 1 291 ? -8.399 -14.651 -9.346 1.00 90.38 291 LEU A C 1
ATOM 2292 O O . LEU A 1 291 ? -8.760 -15.011 -10.464 1.00 90.38 291 LEU A O 1
ATOM 2296 N N . VAL A 1 292 ? -7.598 -13.601 -9.155 1.00 91.12 292 VAL A N 1
ATOM 2297 C CA . VAL A 1 292 ? -7.171 -12.691 -10.227 1.00 91.12 292 VAL A CA 1
ATOM 2298 C C . VAL A 1 292 ? -5.739 -12.989 -10.659 1.00 91.12 292 VAL A C 1
ATOM 2300 O O . VAL A 1 292 ? -5.462 -13.033 -11.856 1.00 91.12 292 VAL A O 1
ATOM 2303 N N . THR A 1 293 ? -4.842 -13.256 -9.706 1.00 91.88 293 THR A N 1
ATOM 2304 C CA . THR A 1 293 ? -3.415 -13.514 -9.963 1.00 91.88 293 THR A CA 1
ATOM 2305 C C . THR A 1 293 ? -3.173 -14.601 -11.026 1.00 91.88 293 THR A C 1
ATOM 2307 O O . THR A 1 293 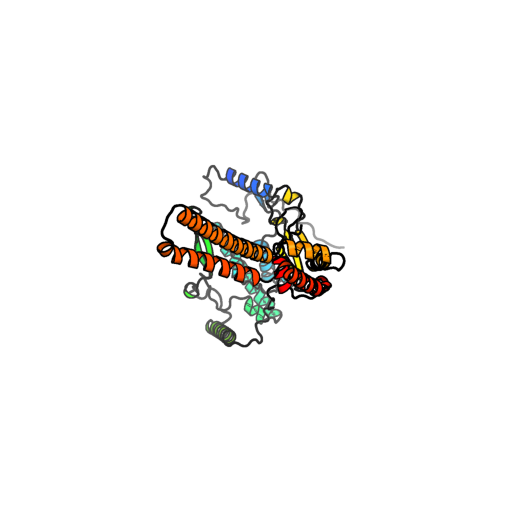? -2.437 -14.320 -11.972 1.00 91.88 293 THR A O 1
ATOM 2310 N N . PRO A 1 294 ? -3.840 -15.779 -11.003 1.00 92.25 294 PRO A N 1
ATOM 2311 C CA . PRO A 1 294 ? -3.612 -16.809 -12.025 1.00 92.25 294 PRO A CA 1
ATOM 2312 C C . PRO A 1 294 ? -4.046 -16.384 -13.435 1.00 92.25 294 PRO A C 1
ATOM 2314 O O . PRO A 1 294 ? -3.486 -16.839 -14.431 1.00 92.25 294 PRO A O 1
ATOM 2317 N N . ALA A 1 295 ? -5.057 -15.516 -13.548 1.00 91.75 295 ALA A N 1
ATOM 2318 C CA . ALA A 1 295 ? -5.498 -14.999 -14.841 1.00 91.75 295 ALA A CA 1
ATOM 2319 C C . ALA A 1 295 ? -4.465 -14.027 -15.431 1.00 91.75 295 ALA A C 1
ATOM 2321 O O . ALA A 1 295 ? -4.175 -14.101 -16.623 1.00 91.75 295 ALA A O 1
ATOM 2322 N N . ILE A 1 296 ? -3.868 -13.175 -14.589 1.00 92.19 296 ILE A N 1
ATOM 2323 C CA . ILE A 1 296 ? -2.781 -12.268 -14.987 1.00 92.19 296 ILE A CA 1
ATOM 2324 C C . ILE A 1 296 ? -1.549 -13.074 -15.404 1.00 92.19 296 ILE A C 1
ATOM 2326 O O . ILE A 1 296 ? -1.004 -12.834 -16.476 1.00 92.19 296 ILE A O 1
ATOM 2330 N N . ASN A 1 297 ? -1.145 -14.064 -14.605 1.00 93.12 297 ASN A N 1
ATOM 2331 C CA . ASN A 1 297 ? 0.008 -14.914 -14.912 1.00 93.12 297 ASN A CA 1
ATOM 2332 C C . ASN A 1 297 ? -0.166 -15.678 -16.223 1.00 93.12 297 ASN A C 1
ATOM 2334 O O . ASN A 1 297 ? 0.768 -15.755 -17.018 1.00 93.12 297 ASN A O 1
ATOM 2338 N N . ARG A 1 298 ? -1.372 -16.194 -16.487 1.00 91.00 298 ARG A N 1
ATOM 2339 C CA . ARG A 1 298 ? -1.685 -16.842 -17.765 1.00 91.00 298 ARG A CA 1
ATOM 2340 C C . ARG A 1 298 ? -1.602 -15.866 -18.932 1.00 91.00 298 ARG A C 1
ATOM 2342 O O . ARG A 1 298 ? -1.049 -16.229 -19.959 1.00 91.00 298 ARG A O 1
ATOM 2349 N N . TRP A 1 299 ? -2.126 -14.652 -18.780 1.00 91.00 299 TRP A N 1
ATOM 2350 C CA . TRP A 1 299 ? -2.024 -13.620 -19.812 1.00 91.00 299 TRP A CA 1
ATOM 2351 C C . TRP A 1 299 ? -0.564 -13.235 -20.100 1.00 91.00 299 TRP A C 1
ATOM 2353 O O . TRP A 1 299 ? -0.185 -13.151 -21.263 1.00 91.00 299 TRP A O 1
ATOM 2363 N N . ILE A 1 300 ? 0.276 -13.087 -19.068 1.00 90.25 300 ILE A N 1
ATOM 2364 C CA . ILE A 1 300 ? 1.721 -12.857 -19.245 1.00 90.25 300 ILE A CA 1
ATOM 2365 C C . ILE A 1 300 ? 2.364 -14.052 -19.960 1.00 90.25 300 ILE A C 1
ATOM 2367 O O . ILE A 1 300 ? 3.118 -13.863 -20.908 1.00 90.25 300 ILE A O 1
ATOM 2371 N N . GLY A 1 301 ? 2.036 -15.278 -19.542 1.00 89.19 301 GLY A N 1
ATOM 2372 C CA . GLY A 1 301 ? 2.542 -16.505 -20.161 1.00 89.19 301 GLY A CA 1
ATOM 2373 C C . GLY A 1 301 ? 2.185 -16.623 -21.643 1.00 89.19 301 GLY A C 1
ATOM 2374 O O . GLY A 1 301 ? 3.038 -16.998 -22.437 1.00 89.19 301 GLY A O 1
ATOM 2375 N N . GLN A 1 302 ? 0.975 -16.207 -22.033 1.00 89.50 302 GLN A N 1
ATOM 2376 C CA . GLN A 1 302 ? 0.526 -16.229 -23.429 1.00 89.50 302 GLN A CA 1
ATOM 2377 C C . GLN A 1 302 ? 1.411 -15.405 -24.367 1.00 89.50 302 GLN A C 1
ATOM 2379 O O . GLN A 1 302 ? 1.479 -15.720 -25.552 1.00 89.50 302 GLN A O 1
ATOM 2384 N N . LEU A 1 303 ? 2.110 -14.379 -23.872 1.00 87.88 303 LEU A N 1
ATOM 2385 C CA . LEU A 1 303 ? 3.044 -13.599 -24.689 1.00 87.88 303 LEU A CA 1
ATOM 2386 C C . LEU A 1 303 ? 4.247 -14.437 -25.147 1.00 87.88 303 LEU A C 1
ATOM 2388 O O . LEU A 1 303 ? 4.810 -14.163 -26.201 1.00 87.88 303 LEU A O 1
ATOM 2392 N N . PHE A 1 304 ? 4.620 -15.471 -24.396 1.00 87.81 304 PHE A N 1
ATOM 2393 C CA . PHE A 1 304 ? 5.781 -16.321 -24.677 1.00 87.81 304 PHE A CA 1
ATOM 2394 C C . PHE A 1 304 ? 5.386 -17.723 -25.174 1.00 87.81 304 PHE A C 1
ATOM 2396 O O . PHE A 1 304 ? 6.252 -18.570 -25.378 1.00 87.81 304 PHE A O 1
ATOM 2403 N N . ASP A 1 305 ? 4.089 -17.972 -25.399 1.00 86.19 305 ASP A N 1
ATOM 2404 C CA . ASP A 1 305 ? 3.609 -19.228 -25.977 1.00 86.19 305 ASP A CA 1
ATOM 2405 C C . ASP A 1 305 ? 4.142 -19.415 -27.413 1.00 86.19 305 ASP A C 1
ATOM 2407 O O . ASP A 1 305 ? 4.256 -18.437 -28.163 1.00 86.19 305 ASP A O 1
ATOM 2411 N N . PRO A 1 306 ? 4.358 -20.665 -27.874 1.00 83.56 306 PRO A N 1
ATOM 2412 C CA . PRO A 1 306 ? 4.884 -20.949 -29.214 1.00 83.56 306 PRO A CA 1
ATOM 2413 C C . PRO A 1 306 ? 4.106 -20.286 -30.358 1.00 83.56 306 PRO A C 1
ATOM 2415 O O . PRO A 1 306 ? 4.684 -19.955 -31.387 1.00 83.56 306 PRO A O 1
ATOM 2418 N N . LEU A 1 307 ? 2.797 -20.076 -30.177 1.00 85.69 307 LEU A N 1
ATOM 2419 C CA . LEU A 1 307 ? 1.928 -19.436 -31.169 1.00 85.69 307 LEU A CA 1
ATOM 2420 C C . LEU A 1 307 ? 2.150 -17.921 -31.292 1.00 85.69 307 LEU A C 1
ATOM 2422 O O . LEU A 1 307 ? 1.911 -17.366 -32.359 1.00 85.69 307 LEU A O 1
ATOM 2426 N N . ASN A 1 308 ? 2.588 -17.258 -30.219 1.00 87.12 308 ASN A N 1
ATOM 2427 C CA . ASN A 1 308 ? 2.802 -15.807 -30.180 1.00 87.12 308 ASN A CA 1
ATOM 2428 C C . ASN A 1 308 ? 4.287 -15.427 -30.226 1.00 87.12 308 ASN A C 1
ATOM 2430 O O . ASN A 1 308 ? 4.609 -14.251 -30.388 1.00 87.12 308 ASN A O 1
ATOM 2434 N N . ARG A 1 309 ? 5.182 -16.417 -30.127 1.00 86.56 309 ARG A N 1
ATOM 2435 C CA . ARG A 1 309 ? 6.641 -16.274 -30.107 1.00 86.56 309 ARG A CA 1
ATOM 2436 C C . ARG A 1 309 ? 7.160 -15.276 -31.139 1.00 86.56 309 ARG A C 1
ATOM 2438 O O . ARG A 1 309 ? 7.811 -14.303 -30.771 1.00 86.56 309 ARG A O 1
ATOM 2445 N N . ASP A 1 310 ? 6.852 -15.491 -32.415 1.00 85.88 310 ASP A N 1
ATOM 2446 C CA . ASP A 1 310 ? 7.406 -14.667 -33.494 1.00 85.88 310 ASP A CA 1
ATOM 2447 C C . ASP A 1 310 ? 6.903 -13.219 -33.424 1.00 85.88 310 ASP A C 1
ATOM 2449 O O . ASP A 1 310 ? 7.664 -12.277 -33.666 1.00 85.88 310 ASP A O 1
ATOM 2453 N N . ALA A 1 311 ? 5.642 -13.022 -33.026 1.00 86.75 311 ALA A N 1
ATOM 2454 C CA . ALA A 1 311 ? 5.073 -11.694 -32.825 1.00 86.75 311 ALA A CA 1
ATOM 2455 C C . ALA A 1 311 ? 5.742 -10.974 -31.641 1.00 86.75 311 ALA A C 1
ATOM 2457 O O . ALA A 1 311 ? 6.057 -9.788 -31.742 1.00 86.75 311 ALA A O 1
ATOM 2458 N N . THR A 1 312 ? 6.023 -11.694 -30.553 1.00 87.69 312 THR A N 1
ATOM 2459 C CA . THR A 1 312 ? 6.700 -11.163 -29.363 1.00 87.69 312 THR A CA 1
ATOM 2460 C C . THR A 1 312 ? 8.156 -10.810 -29.641 1.00 8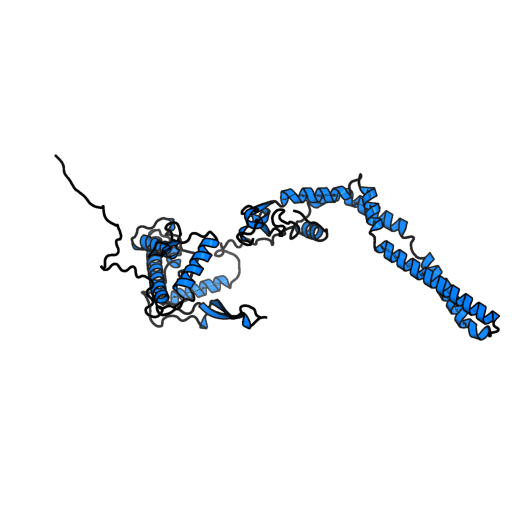7.69 312 THR A C 1
ATOM 2462 O O . THR A 1 312 ? 8.584 -9.717 -29.285 1.00 87.69 312 THR A O 1
ATOM 2465 N N . ILE A 1 313 ? 8.904 -11.669 -30.340 1.00 86.56 313 ILE A N 1
ATOM 2466 C CA . ILE A 1 313 ? 10.273 -11.360 -30.783 1.00 86.56 313 ILE A CA 1
ATOM 2467 C C . ILE A 1 313 ? 10.273 -10.114 -31.666 1.00 86.56 313 ILE A C 1
ATOM 2469 O O . ILE A 1 313 ? 11.061 -9.202 -31.437 1.00 86.56 313 ILE A O 1
ATOM 2473 N N . THR A 1 314 ? 9.357 -10.037 -32.636 1.00 85.69 314 THR A N 1
ATOM 2474 C CA . THR A 1 314 ? 9.241 -8.861 -33.513 1.00 85.69 314 THR A CA 1
ATOM 2475 C C . THR A 1 314 ? 8.990 -7.584 -32.709 1.00 85.69 314 THR A C 1
ATOM 2477 O O . THR A 1 314 ? 9.627 -6.563 -32.961 1.00 85.69 314 THR A O 1
ATOM 2480 N N . ALA A 1 315 ? 8.101 -7.636 -31.713 1.00 84.38 315 ALA A N 1
ATOM 2481 C CA . ALA A 1 315 ? 7.810 -6.496 -30.849 1.00 84.38 315 ALA A CA 1
ATOM 2482 C C . ALA A 1 315 ? 9.002 -6.098 -29.959 1.00 84.38 315 ALA A C 1
ATOM 2484 O O . ALA A 1 315 ? 9.247 -4.908 -29.780 1.00 84.38 315 ALA A O 1
ATOM 2485 N N . LEU A 1 316 ? 9.753 -7.069 -29.427 1.00 82.88 316 LEU A N 1
ATOM 2486 C CA . LEU A 1 316 ? 10.939 -6.820 -28.601 1.00 82.88 316 LEU A CA 1
ATOM 2487 C C . LEU A 1 316 ? 12.085 -6.214 -29.413 1.00 82.88 316 LEU A C 1
ATOM 2489 O O . LEU A 1 316 ? 12.681 -5.241 -28.968 1.00 82.88 316 LEU A O 1
ATOM 2493 N N . VAL A 1 317 ? 12.340 -6.728 -30.620 1.00 80.00 317 VAL A N 1
ATOM 2494 C CA . VAL A 1 317 ? 13.336 -6.158 -31.543 1.00 80.00 317 VAL A CA 1
ATOM 2495 C C . VAL A 1 317 ? 12.968 -4.719 -31.910 1.00 80.00 317 VAL A C 1
ATOM 2497 O O . VAL A 1 317 ? 13.833 -3.850 -31.932 1.00 80.00 317 VAL A O 1
ATOM 2500 N N . ALA A 1 318 ? 11.683 -4.440 -32.149 1.00 77.31 318 ALA A N 1
ATOM 2501 C CA . ALA A 1 318 ? 11.217 -3.087 -32.449 1.00 77.31 318 ALA A CA 1
ATOM 2502 C C . ALA A 1 318 ? 11.324 -2.114 -31.258 1.00 77.31 318 ALA A C 1
ATOM 2504 O O . ALA A 1 318 ? 11.368 -0.906 -31.472 1.00 77.31 318 ALA A O 1
ATOM 2505 N N . ALA A 1 319 ? 11.338 -2.621 -30.021 1.00 75.31 319 ALA A N 1
ATOM 2506 C CA . ALA A 1 319 ? 11.415 -1.825 -28.796 1.00 75.31 319 ALA A CA 1
ATOM 2507 C C . ALA A 1 319 ? 12.841 -1.700 -28.227 1.00 75.31 319 ALA A C 1
ATOM 2509 O O . ALA A 1 319 ? 13.032 -1.020 -27.218 1.00 75.31 319 ALA A O 1
ATOM 2510 N N . ASP A 1 320 ? 13.832 -2.366 -28.823 1.00 72.75 320 ASP A N 1
ATOM 2511 C CA . ASP A 1 320 ? 15.184 -2.414 -28.277 1.00 72.75 320 ASP A CA 1
ATOM 2512 C C . ASP A 1 320 ? 15.951 -1.093 -28.492 1.00 72.75 320 ASP A C 1
ATOM 2514 O O . ASP A 1 320 ? 16.565 -0.842 -29.531 1.00 72.75 320 ASP A O 1
ATOM 2518 N N . GLU A 1 321 ? 15.972 -0.254 -27.451 1.00 64.06 321 GLU A N 1
ATOM 2519 C CA . GLU A 1 321 ? 16.777 0.977 -27.371 1.00 64.06 321 GLU A CA 1
ATOM 2520 C C . GLU A 1 321 ? 18.286 0.712 -27.519 1.00 64.06 321 GLU A C 1
ATOM 2522 O O . GLU A 1 321 ? 19.079 1.621 -27.783 1.00 64.06 321 GLU A O 1
ATOM 2527 N N . THR A 1 322 ? 18.734 -0.521 -27.281 1.00 64.38 322 THR A N 1
ATOM 2528 C CA . THR A 1 322 ? 20.128 -0.927 -27.483 1.00 64.38 322 THR A CA 1
ATOM 2529 C C . THR A 1 322 ? 20.432 -0.878 -28.975 1.00 64.38 322 THR A C 1
ATOM 2531 O O . THR A 1 322 ? 21.316 -0.122 -29.379 1.00 64.38 322 THR A O 1
ATOM 2534 N N . SER A 1 323 ? 19.615 -1.535 -29.796 1.00 63.81 323 SER A N 1
ATOM 2535 C CA . SER A 1 323 ? 19.653 -1.440 -31.258 1.00 63.81 323 SER A CA 1
ATOM 2536 C C . SER A 1 323 ? 19.604 0.015 -31.772 1.00 63.81 323 SER A C 1
ATOM 2538 O O . SER A 1 323 ? 20.425 0.411 -32.603 1.00 63.81 323 SER A O 1
ATOM 2540 N N . GLU A 1 324 ? 18.759 0.886 -31.202 1.00 64.94 324 GLU A N 1
ATOM 2541 C CA . GLU A 1 324 ? 18.752 2.323 -31.545 1.00 64.94 324 GLU A CA 1
ATOM 2542 C C . GLU A 1 324 ? 20.059 3.056 -31.182 1.00 64.94 324 GLU A C 1
ATOM 2544 O O . GLU A 1 324 ? 20.556 3.871 -31.969 1.00 64.94 324 GLU A O 1
ATOM 2549 N N . ARG A 1 325 ? 20.656 2.767 -30.017 1.00 67.50 325 ARG A N 1
ATOM 2550 C CA . ARG A 1 325 ? 21.954 3.331 -29.595 1.00 67.50 325 ARG A CA 1
ATOM 2551 C C . ARG A 1 325 ? 23.095 2.870 -30.498 1.00 67.50 325 ARG A C 1
ATOM 2553 O O . ARG A 1 325 ? 23.962 3.674 -30.850 1.00 67.50 325 ARG A O 1
ATOM 2560 N N . HIS A 1 326 ? 23.075 1.606 -30.903 1.00 68.31 326 HIS A N 1
ATOM 2561 C CA . HIS A 1 326 ? 24.025 1.026 -31.845 1.00 68.31 326 HIS A CA 1
ATOM 2562 C C . HIS A 1 326 ? 23.906 1.669 -33.239 1.00 68.31 326 HIS A C 1
ATOM 2564 O O . HIS A 1 326 ? 24.908 2.131 -33.795 1.00 68.31 326 HIS A O 1
ATOM 2570 N N . LEU A 1 327 ? 22.680 1.843 -33.748 1.00 70.44 327 LEU A N 1
ATOM 2571 C CA . LEU A 1 327 ? 22.397 2.591 -34.980 1.00 70.44 327 LEU A CA 1
ATOM 2572 C C . LEU A 1 327 ? 22.832 4.064 -34.884 1.00 70.44 327 LEU A C 1
ATOM 2574 O O . LEU A 1 327 ? 23.374 4.616 -35.844 1.00 70.44 327 LEU A O 1
ATOM 2578 N N . GLY A 1 328 ? 22.636 4.706 -33.730 1.00 77.19 328 GLY A N 1
ATOM 2579 C CA . GLY A 1 328 ? 23.108 6.066 -33.454 1.00 77.19 328 GLY A CA 1
ATOM 2580 C C . GLY A 1 328 ? 24.632 6.184 -33.526 1.00 77.19 328 GLY A C 1
ATOM 2581 O O . GLY A 1 328 ? 25.151 7.064 -34.215 1.00 77.19 328 GLY A O 1
ATOM 2582 N N . ARG A 1 329 ? 25.353 5.247 -32.900 1.00 79.88 329 ARG A N 1
ATOM 2583 C CA . ARG A 1 329 ? 26.822 5.178 -32.938 1.00 79.88 329 ARG A CA 1
ATOM 2584 C C . ARG A 1 329 ? 27.354 4.908 -34.347 1.00 79.88 329 ARG A C 1
ATOM 2586 O O . ARG A 1 329 ? 28.343 5.514 -34.754 1.00 79.88 329 ARG A O 1
ATOM 2593 N N . ALA A 1 330 ? 26.691 4.042 -35.113 1.00 82.19 330 ALA A N 1
ATOM 2594 C CA . ALA A 1 330 ? 27.039 3.791 -36.509 1.00 82.19 330 ALA A CA 1
ATOM 2595 C C . ALA A 1 330 ? 26.859 5.051 -37.378 1.00 82.19 330 ALA A C 1
ATOM 2597 O O . ALA A 1 330 ? 27.759 5.397 -38.144 1.00 82.19 330 ALA A O 1
ATOM 2598 N N . ARG A 1 331 ? 25.747 5.785 -37.212 1.00 84.31 331 ARG A N 1
ATOM 2599 C CA . ARG A 1 331 ? 25.510 7.071 -37.898 1.00 84.31 331 ARG A CA 1
ATOM 2600 C C . ARG A 1 331 ? 26.540 8.134 -37.517 1.00 8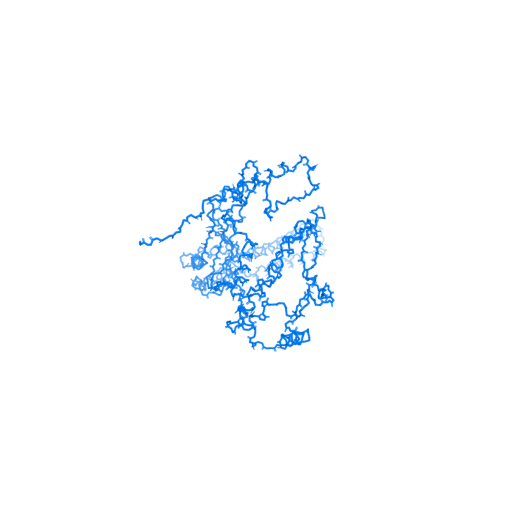4.31 331 ARG A C 1
ATOM 2602 O O . ARG A 1 331 ? 26.984 8.880 -38.384 1.00 84.31 331 ARG A O 1
ATOM 2609 N N . GLU A 1 332 ? 26.948 8.196 -36.251 1.00 88.06 332 GLU A N 1
ATOM 2610 C CA . GLU A 1 332 ? 28.000 9.108 -35.790 1.00 88.06 332 GLU A CA 1
ATOM 2611 C C . GLU A 1 332 ? 29.348 8.799 -36.463 1.00 88.06 332 GLU A C 1
ATOM 2613 O O . GLU A 1 332 ? 29.996 9.698 -37.004 1.00 88.06 332 GLU A O 1
ATOM 2618 N N . LEU A 1 333 ? 29.752 7.524 -36.495 1.00 89.06 333 LEU A N 1
ATOM 2619 C CA . LEU A 1 333 ? 30.982 7.085 -37.163 1.00 89.06 333 LEU A CA 1
ATOM 2620 C C . LEU A 1 333 ? 30.943 7.364 -38.672 1.00 89.06 333 LEU A C 1
ATOM 2622 O O . LEU A 1 333 ? 31.919 7.872 -39.222 1.00 89.06 333 LEU A O 1
ATOM 2626 N N . GLN A 1 334 ? 29.809 7.118 -39.333 1.00 89.94 334 GLN A N 1
ATOM 2627 C CA . GLN A 1 334 ? 29.597 7.490 -40.737 1.00 89.94 334 GLN A CA 1
ATOM 2628 C C . GLN A 1 334 ? 29.683 9.009 -40.948 1.00 89.94 334 GLN A C 1
ATOM 2630 O O . GLN A 1 334 ? 30.297 9.466 -41.912 1.00 89.94 334 GLN A O 1
ATOM 2635 N N . GLY A 1 335 ? 29.136 9.803 -40.024 1.00 91.81 335 GLY A N 1
ATOM 2636 C CA . GLY A 1 335 ? 29.260 11.260 -40.029 1.00 91.81 335 GLY A CA 1
ATOM 2637 C C . GLY A 1 335 ? 30.712 11.729 -39.923 1.00 91.81 335 GLY A C 1
ATOM 2638 O O . GLY A 1 335 ? 31.109 12.652 -40.633 1.00 91.81 335 GLY A O 1
ATOM 2639 N N . ARG A 1 336 ? 31.536 11.059 -39.107 1.00 92.69 336 ARG A N 1
ATOM 2640 C CA . ARG A 1 336 ? 32.979 11.336 -39.001 1.00 92.69 336 ARG A CA 1
ATOM 2641 C C . ARG A 1 336 ? 33.729 11.012 -40.291 1.00 92.69 336 ARG A C 1
ATOM 2643 O O . ARG A 1 336 ? 34.568 11.809 -40.703 1.00 92.69 336 ARG A O 1
ATOM 2650 N N . VAL A 1 337 ? 33.397 9.901 -40.954 1.00 94.31 337 VAL A N 1
ATOM 2651 C CA . VAL A 1 337 ? 33.948 9.573 -42.283 1.00 94.31 337 VAL A CA 1
ATOM 2652 C C . VAL A 1 337 ? 33.589 10.668 -43.289 1.00 94.31 337 VAL A C 1
ATOM 2654 O O . VAL A 1 337 ? 34.479 11.223 -43.929 1.00 94.31 337 VAL A O 1
ATOM 2657 N N . ALA A 1 338 ? 32.313 11.052 -43.370 1.00 93.25 338 ALA A N 1
ATOM 2658 C CA . ALA A 1 338 ? 31.856 12.094 -44.289 1.00 93.25 338 ALA A CA 1
ATOM 2659 C C . ALA A 1 338 ? 32.498 13.468 -44.001 1.00 93.25 338 ALA A C 1
ATOM 2661 O O . ALA A 1 338 ? 32.850 14.203 -44.926 1.00 93.25 338 ALA A O 1
ATOM 2662 N N . ALA A 1 339 ? 32.690 13.823 -42.726 1.00 93.12 339 ALA A N 1
ATOM 2663 C CA . ALA A 1 339 ? 33.349 15.065 -42.323 1.00 93.12 339 ALA A CA 1
ATOM 2664 C C . ALA A 1 339 ? 34.836 15.089 -42.716 1.00 93.12 339 ALA A C 1
ATOM 2666 O O . ALA A 1 339 ? 35.311 16.104 -43.240 1.00 93.12 339 ALA A O 1
ATOM 2667 N N . ALA A 1 340 ? 35.542 13.972 -42.516 1.00 92.06 340 ALA A N 1
ATOM 2668 C CA . ALA A 1 340 ? 36.929 13.805 -42.933 1.00 92.06 340 ALA A CA 1
ATOM 2669 C C . ALA A 1 340 ? 37.067 13.875 -44.464 1.00 92.06 340 ALA A C 1
ATOM 2671 O O . ALA A 1 340 ? 37.923 14.594 -44.975 1.00 92.06 340 ALA A O 1
ATOM 2672 N N . GLU A 1 341 ? 36.167 13.236 -45.217 1.00 94.44 341 GLU A N 1
ATOM 2673 C CA . GLU A 1 341 ? 36.136 13.334 -46.683 1.00 94.44 341 GLU A CA 1
ATOM 2674 C C . GLU A 1 341 ? 35.870 14.760 -47.171 1.00 94.44 341 GLU A C 1
ATOM 2676 O O . GLU A 1 341 ? 36.538 15.244 -48.087 1.00 94.44 341 GLU A O 1
ATOM 2681 N N . ALA A 1 342 ? 34.942 15.475 -46.534 1.00 93.50 342 ALA A N 1
ATOM 2682 C CA . ALA A 1 342 ? 34.686 16.874 -46.846 1.00 93.50 342 ALA A CA 1
ATOM 2683 C C . ALA A 1 342 ? 35.904 17.765 -46.533 1.00 93.50 342 ALA A C 1
ATOM 2685 O O . ALA A 1 342 ? 36.166 18.719 -47.267 1.00 93.50 342 ALA A O 1
ATOM 2686 N N . ALA A 1 343 ? 36.665 17.467 -45.472 1.00 90.94 343 ALA A N 1
ATOM 2687 C CA . ALA A 1 343 ? 37.917 18.158 -45.160 1.00 90.94 343 ALA A CA 1
ATOM 2688 C C . ALA A 1 343 ? 38.985 17.903 -46.231 1.00 90.94 343 ALA A C 1
ATOM 2690 O O . ALA A 1 343 ? 39.540 18.863 -46.764 1.00 90.94 343 ALA A O 1
ATOM 2691 N N . MET A 1 344 ? 39.180 16.644 -46.632 1.00 90.94 344 MET A N 1
ATOM 2692 C CA . MET A 1 344 ? 40.082 16.278 -47.729 1.00 90.94 344 MET A CA 1
ATOM 2693 C C . MET A 1 344 ? 39.701 16.985 -49.041 1.00 90.94 344 MET A C 1
ATOM 2695 O O . MET A 1 344 ? 40.564 17.510 -49.742 1.00 90.94 344 MET A O 1
ATOM 2699 N N . GLN A 1 345 ? 38.406 17.073 -49.366 1.00 92.88 345 GLN A N 1
ATOM 2700 C CA . GLN A 1 345 ? 37.934 17.797 -50.554 1.00 92.88 345 GLN A CA 1
ATOM 2701 C C . GLN A 1 345 ? 38.192 19.309 -50.476 1.00 92.88 345 GLN A C 1
ATOM 2703 O O . GLN A 1 345 ? 38.541 19.919 -51.488 1.00 92.88 345 GLN A O 1
ATOM 2708 N N . ARG A 1 346 ? 38.036 19.936 -49.301 1.00 92.00 346 ARG A N 1
ATOM 2709 C CA . ARG A 1 346 ? 38.366 21.360 -49.108 1.00 92.00 346 ARG A CA 1
ATOM 2710 C C . ARG A 1 346 ? 39.858 21.620 -49.304 1.00 92.00 346 ARG A C 1
ATOM 2712 O O . ARG A 1 346 ? 40.206 22.565 -50.005 1.00 92.00 346 ARG A O 1
ATOM 2719 N N . LEU A 1 347 ? 40.712 20.760 -48.749 1.00 88.94 347 LEU A N 1
ATOM 2720 C CA . LEU A 1 347 ? 42.163 20.841 -48.929 1.00 88.94 347 LEU A CA 1
ATOM 2721 C C . LEU A 1 347 ? 42.548 20.668 -50.404 1.00 88.94 347 LEU A C 1
ATOM 2723 O O . LEU A 1 347 ? 43.340 21.449 -50.923 1.00 88.94 347 LEU A O 1
ATOM 2727 N N . ARG A 1 348 ? 41.907 19.734 -51.121 1.00 89.62 348 ARG A N 1
ATOM 2728 C CA . ARG A 1 348 ? 42.098 19.558 -52.570 1.00 89.62 348 ARG A CA 1
ATOM 2729 C C . ARG A 1 348 ? 41.793 20.837 -53.355 1.00 89.62 348 ARG A C 1
ATOM 2731 O O . ARG A 1 348 ? 42.598 21.251 -54.178 1.00 89.62 348 ARG A O 1
ATOM 2738 N N . ARG A 1 349 ? 40.671 21.498 -53.052 1.00 90.81 349 ARG A N 1
ATOM 2739 C CA . ARG A 1 349 ? 40.302 22.773 -53.691 1.00 90.81 349 ARG A CA 1
ATOM 2740 C C . ARG A 1 349 ? 41.271 23.910 -53.355 1.00 90.81 349 ARG A C 1
ATOM 2742 O O . ARG A 1 349 ? 41.476 24.780 -54.191 1.00 90.81 349 ARG A O 1
ATOM 2749 N N . ALA A 1 350 ? 41.854 23.922 -52.154 1.00 87.25 350 ALA A N 1
ATOM 2750 C CA . ALA A 1 350 ? 42.872 24.905 -51.780 1.00 87.25 350 ALA A CA 1
ATOM 2751 C C . ALA A 1 350 ? 44.169 24.710 -52.583 1.00 87.25 350 ALA A C 1
ATOM 2753 O O . ALA A 1 350 ? 44.747 25.684 -53.060 1.00 87.25 350 ALA A O 1
ATOM 2754 N N . LEU A 1 351 ? 44.575 23.457 -52.813 1.00 87.56 351 LEU A N 1
ATOM 2755 C CA . LEU A 1 351 ? 45.700 23.133 -53.695 1.00 87.56 351 LEU A CA 1
ATOM 2756 C C . LEU A 1 351 ? 45.429 23.573 -55.140 1.00 87.56 351 LEU A C 1
ATOM 2758 O O . LEU A 1 351 ? 46.285 24.204 -55.754 1.00 87.56 351 LEU A O 1
ATOM 2762 N N . ASP A 1 352 ? 44.221 23.322 -55.655 1.00 88.38 352 ASP A N 1
ATOM 2763 C CA . ASP A 1 352 ? 43.815 23.778 -56.994 1.00 88.38 352 ASP A CA 1
ATOM 2764 C C . ASP A 1 352 ? 43.805 25.319 -57.106 1.00 88.38 352 ASP A C 1
ATOM 2766 O O . ASP A 1 352 ? 44.008 25.870 -58.187 1.00 88.38 352 ASP A O 1
ATOM 2770 N N . ALA A 1 353 ? 43.611 26.025 -55.986 1.00 90.25 353 ALA A N 1
ATOM 2771 C CA . ALA A 1 353 ? 43.679 27.483 -55.887 1.00 90.25 353 ALA A CA 1
ATOM 2772 C C . ALA A 1 353 ? 45.110 28.037 -55.693 1.00 90.25 353 ALA A C 1
ATOM 2774 O O . ALA A 1 353 ? 45.271 29.251 -55.568 1.00 90.25 353 ALA A O 1
ATOM 2775 N N . GLY A 1 354 ? 46.139 27.178 -55.678 1.00 87.19 354 GLY A N 1
ATOM 2776 C CA . GLY A 1 354 ? 47.552 27.574 -55.654 1.00 87.19 354 GLY A CA 1
ATOM 2777 C C . GLY A 1 354 ? 48.193 27.704 -54.268 1.00 87.19 354 GLY A C 1
ATOM 2778 O O . GLY A 1 354 ? 49.246 28.329 -54.157 1.00 87.19 354 GLY A O 1
ATOM 2779 N N . TRP A 1 355 ? 47.585 27.144 -53.218 1.00 88.12 355 TRP A N 1
ATOM 2780 C CA . TRP A 1 355 ? 48.186 27.087 -51.876 1.00 88.12 355 TRP A CA 1
ATOM 2781 C C . TRP A 1 355 ? 49.339 26.067 -51.802 1.00 88.12 355 TRP A C 1
ATOM 2783 O O . TRP A 1 355 ? 49.299 25.045 -52.491 1.00 88.12 355 TRP A O 1
ATOM 2793 N N . ASP A 1 356 ? 50.349 26.320 -50.957 1.00 87.25 356 ASP A N 1
ATOM 2794 C CA . ASP A 1 356 ? 51.539 25.462 -50.827 1.00 87.25 356 ASP A CA 1
ATOM 2795 C C . ASP A 1 356 ? 51.192 24.093 -50.192 1.00 87.25 356 ASP A C 1
ATOM 2797 O O . ASP A 1 356 ? 50.712 24.035 -49.052 1.00 87.25 356 ASP A O 1
ATOM 2801 N N . PRO A 1 357 ? 51.465 22.965 -50.881 1.00 82.00 357 PRO A N 1
ATOM 2802 C CA . PRO A 1 357 ? 51.284 21.625 -50.327 1.00 82.00 357 PRO A CA 1
ATOM 2803 C C . PRO A 1 357 ? 52.031 21.364 -49.012 1.00 82.00 357 PRO A C 1
ATOM 2805 O O . PRO A 1 357 ? 51.584 20.531 -48.219 1.00 82.00 357 PRO A O 1
ATOM 2808 N N . ALA A 1 358 ? 53.166 22.029 -48.772 1.00 86.69 358 ALA A N 1
ATOM 2809 C CA . ALA A 1 358 ? 53.948 21.834 -47.553 1.00 86.69 358 ALA A CA 1
ATOM 2810 C C . ALA A 1 358 ? 53.208 22.335 -46.301 1.00 86.69 358 ALA A C 1
ATOM 2812 O O . ALA A 1 358 ? 53.298 21.700 -45.249 1.00 86.69 358 ALA A O 1
ATOM 2813 N N . GLU A 1 359 ? 52.430 23.412 -46.429 1.00 85.56 359 GLU A N 1
ATOM 2814 C CA . GLU A 1 359 ? 51.672 24.020 -45.328 1.00 85.56 359 GLU A CA 1
ATOM 2815 C C . GLU A 1 359 ? 50.400 23.229 -44.982 1.00 85.56 359 GLU A C 1
ATOM 2817 O O . GLU A 1 359 ? 49.982 23.186 -43.826 1.00 85.56 359 GLU A O 1
ATOM 2822 N N . LEU A 1 360 ? 49.799 22.541 -45.960 1.00 88.31 360 LEU A N 1
ATOM 2823 C CA . LEU A 1 360 ? 48.555 21.777 -45.773 1.00 88.31 360 LEU A CA 1
ATOM 2824 C C . LEU A 1 360 ? 48.776 20.309 -45.372 1.00 88.31 360 LEU A C 1
ATOM 2826 O O . LEU A 1 360 ? 47.821 19.602 -45.040 1.00 88.31 360 LEU A O 1
ATOM 2830 N N . ARG A 1 361 ? 50.027 19.832 -45.372 1.00 87.88 361 ARG A N 1
ATOM 2831 C CA . ARG A 1 361 ? 50.367 18.411 -45.175 1.00 87.88 361 ARG A CA 1
ATOM 2832 C C . ARG A 1 361 ? 49.918 17.849 -43.826 1.00 87.88 361 ARG A C 1
ATOM 2834 O O . ARG A 1 361 ? 49.515 16.691 -43.745 1.00 87.88 361 ARG A O 1
ATOM 2841 N N . GLU A 1 362 ? 49.999 18.644 -42.764 1.00 88.00 362 GLU A N 1
ATOM 2842 C CA . GLU A 1 362 ? 49.548 18.231 -41.429 1.00 88.00 362 GLU A CA 1
ATOM 2843 C C . GLU A 1 362 ? 48.025 18.044 -41.383 1.00 88.00 362 GLU A C 1
ATOM 2845 O O . GLU A 1 362 ? 47.535 17.044 -40.860 1.00 88.00 362 GLU A O 1
ATOM 2850 N N . GLN A 1 363 ? 47.282 18.960 -42.009 1.00 89.00 363 GLN A N 1
ATOM 2851 C CA . GLN A 1 363 ? 45.820 18.929 -42.061 1.00 89.00 363 GLN A CA 1
ATOM 2852 C C . GLN A 1 363 ? 45.304 17.756 -42.905 1.00 89.00 363 GLN A C 1
ATOM 2854 O O . GLN A 1 363 ? 44.319 17.118 -42.532 1.00 89.00 363 GLN A O 1
ATOM 2859 N N . ASP A 1 364 ? 45.990 17.430 -44.005 1.00 89.25 364 ASP A N 1
ATOM 2860 C CA . ASP A 1 364 ? 45.664 16.267 -44.840 1.00 89.25 364 ASP A CA 1
ATOM 2861 C C . ASP A 1 364 ? 45.913 14.948 -44.094 1.00 89.25 364 ASP A C 1
ATOM 2863 O O . ASP A 1 364 ? 45.034 14.087 -44.030 1.00 89.25 364 ASP A O 1
ATOM 2867 N N . ASN A 1 365 ? 47.068 14.818 -43.432 1.00 91.88 365 ASN A N 1
ATOM 2868 C CA . ASN A 1 365 ? 47.383 13.638 -42.624 1.00 91.88 365 ASN A CA 1
ATOM 2869 C C . ASN A 1 365 ? 46.383 13.432 -41.479 1.00 91.88 365 ASN A C 1
ATOM 2871 O O . ASN A 1 365 ? 46.007 12.291 -41.199 1.00 91.88 365 ASN A O 1
ATOM 2875 N N . LEU A 1 366 ? 45.936 14.516 -40.836 1.00 92.31 366 LEU A N 1
ATOM 2876 C CA . LEU A 1 366 ? 44.911 14.460 -39.798 1.00 92.31 366 LEU A CA 1
ATOM 2877 C C . LEU A 1 366 ? 43.581 13.951 -40.368 1.00 92.31 366 LEU A C 1
ATOM 2879 O O . LEU A 1 366 ? 43.020 13.001 -39.830 1.00 92.31 366 LEU A O 1
ATOM 2883 N N . ALA A 1 367 ? 43.116 14.512 -41.489 1.00 91.19 367 ALA A N 1
ATOM 2884 C CA . ALA A 1 367 ? 41.861 14.104 -42.119 1.00 91.19 367 ALA A CA 1
ATOM 2885 C C . ALA A 1 367 ? 41.896 12.639 -42.600 1.00 91.19 367 ALA A C 1
ATOM 2887 O O . ALA A 1 367 ? 40.954 11.877 -42.371 1.00 91.19 367 ALA A O 1
ATOM 2888 N N . VAL A 1 368 ? 43.007 12.201 -43.203 1.00 93.31 368 VAL A N 1
ATOM 2889 C CA . VAL A 1 368 ? 43.215 10.798 -43.603 1.00 93.31 368 VAL A CA 1
ATOM 2890 C C . VAL A 1 368 ? 43.263 9.873 -42.383 1.00 93.31 368 VAL A C 1
ATOM 2892 O O . VAL A 1 368 ? 42.707 8.771 -42.419 1.00 93.31 368 VAL A O 1
ATOM 2895 N N . GLY A 1 369 ? 43.908 10.310 -41.299 1.00 92.38 369 GLY A N 1
ATOM 2896 C CA . GLY A 1 369 ? 43.962 9.586 -40.032 1.00 92.38 369 GLY A CA 1
ATOM 2897 C C . GLY A 1 369 ? 42.582 9.418 -39.396 1.00 92.38 369 GLY A C 1
ATOM 2898 O O . GLY A 1 369 ? 42.212 8.305 -39.024 1.00 92.38 369 GLY A O 1
ATOM 2899 N N . GLU A 1 370 ? 41.793 10.492 -39.336 1.00 90.38 370 GLU A N 1
ATOM 2900 C CA . GLU A 1 370 ? 40.424 10.475 -38.813 1.00 90.38 370 GLU A CA 1
ATOM 2901 C C . GLU A 1 370 ? 39.501 9.576 -39.635 1.00 90.38 370 GLU A C 1
ATOM 2903 O O . GLU A 1 370 ? 38.754 8.784 -39.052 1.00 90.38 370 GLU A O 1
ATOM 2908 N N . LYS A 1 371 ? 39.594 9.634 -40.972 1.00 93.12 371 LYS A N 1
ATOM 2909 C CA . LYS A 1 371 ? 38.844 8.743 -41.865 1.00 93.12 371 LYS A CA 1
ATOM 2910 C C . LYS A 1 371 ? 39.173 7.277 -41.587 1.00 93.12 371 LYS A C 1
ATOM 2912 O O . LYS A 1 371 ? 38.268 6.493 -41.311 1.00 93.12 371 LYS A O 1
ATOM 2917 N N . ARG A 1 372 ? 40.460 6.911 -41.595 1.00 94.00 372 ARG A N 1
ATOM 2918 C CA . ARG A 1 372 ? 40.900 5.526 -41.347 1.00 94.00 372 ARG A CA 1
ATOM 2919 C C . ARG A 1 372 ? 40.484 5.028 -39.966 1.00 94.00 372 ARG A C 1
ATOM 2921 O O . ARG A 1 372 ? 40.069 3.881 -39.834 1.00 94.00 372 ARG A O 1
ATOM 2928 N N . ALA A 1 373 ? 40.580 5.877 -38.943 1.00 91.50 373 ALA A N 1
ATOM 2929 C CA . ALA A 1 373 ? 40.160 5.530 -37.591 1.00 91.50 373 ALA A CA 1
ATOM 2930 C C . ALA A 1 373 ? 38.644 5.286 -37.507 1.00 91.50 373 ALA A C 1
ATOM 2932 O O . ALA A 1 373 ? 38.215 4.320 -36.875 1.00 91.50 373 ALA A O 1
ATOM 2933 N N . ALA A 1 374 ? 37.832 6.124 -38.161 1.00 89.56 374 ALA A N 1
ATOM 2934 C CA . ALA A 1 374 ? 36.381 5.966 -38.193 1.00 89.56 374 ALA A CA 1
ATOM 2935 C C . ALA A 1 374 ? 35.938 4.736 -39.013 1.00 89.56 374 ALA A C 1
ATOM 2937 O O . ALA A 1 374 ? 35.054 4.006 -38.571 1.00 89.56 374 ALA A O 1
ATOM 2938 N N . GLU A 1 375 ? 36.585 4.449 -40.148 1.00 92.19 375 GLU A N 1
ATOM 2939 C CA . GLU A 1 375 ? 36.333 3.244 -40.957 1.00 92.19 375 GLU A CA 1
ATOM 2940 C C . GLU A 1 375 ? 36.721 1.957 -40.217 1.00 92.19 375 GLU A C 1
ATOM 2942 O O . GLU A 1 375 ? 35.956 0.994 -40.211 1.00 92.19 375 GLU A O 1
ATOM 2947 N N . ALA A 1 376 ? 37.872 1.945 -39.538 1.00 90.94 376 ALA A N 1
ATOM 2948 C CA . ALA A 1 376 ? 38.291 0.812 -38.717 1.00 90.94 376 ALA A CA 1
ATOM 2949 C C . ALA A 1 376 ? 37.329 0.575 -37.541 1.00 90.94 376 ALA A C 1
ATOM 2951 O O . ALA A 1 376 ? 36.996 -0.569 -37.239 1.00 90.94 376 ALA A O 1
ATOM 2952 N N . ALA A 1 377 ? 36.837 1.646 -36.907 1.00 86.81 377 ALA A N 1
ATOM 2953 C CA . ALA A 1 377 ? 35.834 1.554 -35.849 1.00 86.81 377 ALA A CA 1
ATOM 2954 C C . ALA A 1 377 ? 34.478 1.041 -36.366 1.00 86.81 377 ALA A C 1
ATOM 2956 O O . ALA A 1 377 ? 33.823 0.270 -35.669 1.00 86.81 377 ALA A O 1
ATOM 2957 N N . LEU A 1 378 ? 34.070 1.427 -37.581 1.00 86.56 378 LEU A N 1
ATOM 2958 C CA . LEU A 1 378 ? 32.850 0.929 -38.221 1.00 86.56 378 LEU A CA 1
ATOM 2959 C C . LEU A 1 378 ? 32.976 -0.554 -38.609 1.00 86.56 378 LEU A C 1
ATOM 2961 O O . LEU A 1 378 ? 32.020 -1.306 -38.460 1.00 86.56 378 LEU A O 1
ATOM 2965 N N . ALA A 1 379 ? 34.155 -0.986 -39.065 1.00 84.81 379 ALA A N 1
ATOM 2966 C CA . ALA A 1 379 ? 34.433 -2.381 -39.411 1.00 84.81 379 ALA A CA 1
ATOM 2967 C C . ALA A 1 379 ? 34.567 -3.300 -38.183 1.00 84.81 379 ALA A C 1
ATOM 2969 O O . ALA A 1 379 ? 34.258 -4.485 -38.269 1.00 84.81 379 ALA A O 1
ATOM 2970 N N . ALA A 1 380 ? 35.033 -2.762 -37.052 1.00 80.50 380 ALA A N 1
ATOM 2971 C CA . ALA A 1 380 ? 35.147 -3.484 -35.785 1.00 80.50 380 ALA A CA 1
ATOM 2972 C C . ALA A 1 380 ? 33.837 -3.514 -34.977 1.00 80.50 380 ALA A C 1
ATOM 2974 O O . ALA A 1 380 ? 33.753 -4.245 -33.989 1.00 80.50 380 ALA A O 1
ATOM 2975 N N . ALA A 1 381 ? 32.830 -2.722 -35.360 1.00 71.69 381 ALA A N 1
ATOM 2976 C CA . ALA A 1 381 ? 31.522 -2.764 -34.724 1.00 71.69 381 ALA A CA 1
ATOM 2977 C C . ALA A 1 381 ? 30.818 -4.095 -35.065 1.00 71.69 381 ALA A C 1
ATOM 2979 O O . ALA A 1 381 ? 30.784 -4.480 -36.238 1.00 71.69 381 ALA A O 1
ATOM 2980 N N . PRO A 1 382 ? 30.271 -4.821 -34.073 1.00 63.06 382 PRO A N 1
ATOM 2981 C CA . PRO A 1 382 ? 29.491 -6.025 -34.338 1.00 63.06 382 PRO A CA 1
ATOM 2982 C C . PRO A 1 382 ? 28.287 -5.707 -35.241 1.00 63.06 382 PRO A C 1
ATOM 2984 O O . PRO A 1 382 ? 27.712 -4.621 -35.181 1.00 63.06 382 PRO A O 1
ATOM 2987 N N . ARG A 1 383 ? 27.905 -6.654 -36.108 1.00 60.66 383 ARG A N 1
ATOM 2988 C CA . ARG A 1 383 ? 26.654 -6.564 -36.878 1.00 60.66 383 ARG A CA 1
ATOM 2989 C C . ARG A 1 383 ? 25.488 -6.868 -35.931 1.00 60.66 383 ARG A C 1
ATOM 2991 O O . ARG A 1 383 ? 25.158 -8.029 -35.715 1.00 60.66 383 ARG A O 1
ATOM 2998 N N . ASP A 1 384 ? 24.933 -5.816 -35.333 1.00 55.75 384 ASP A N 1
ATOM 2999 C CA . ASP A 1 384 ? 24.004 -5.890 -34.192 1.00 55.75 384 ASP A CA 1
ATOM 3000 C C . ASP A 1 384 ? 22.625 -6.508 -34.491 1.00 55.75 384 ASP A C 1
ATOM 3002 O O . ASP A 1 384 ? 21.976 -7.008 -33.573 1.00 55.75 384 ASP A O 1
ATOM 3006 N N . GLU A 1 385 ? 22.160 -6.524 -35.745 1.00 56.06 385 GLU A N 1
ATOM 3007 C CA . GLU A 1 385 ? 20.813 -7.032 -36.072 1.00 56.06 385 GLU A CA 1
ATOM 3008 C C . GLU A 1 385 ? 20.657 -8.546 -35.840 1.00 56.06 385 GLU A C 1
ATOM 3010 O O . GLU A 1 385 ? 19.610 -8.983 -35.365 1.00 56.06 385 GLU A O 1
ATOM 3015 N N . ASP A 1 386 ? 21.692 -9.346 -36.111 1.00 54.19 386 ASP A N 1
ATOM 3016 C CA . ASP A 1 386 ? 21.599 -10.811 -36.017 1.00 54.19 386 ASP A CA 1
ATOM 3017 C C . ASP A 1 386 ? 21.926 -11.332 -34.610 1.00 54.19 386 ASP A C 1
ATOM 3019 O O . ASP A 1 386 ? 21.320 -12.304 -34.153 1.00 54.19 386 ASP A O 1
ATOM 3023 N N . LEU A 1 387 ? 22.852 -10.676 -33.895 1.00 57.72 387 LEU A N 1
ATOM 3024 C CA . LEU A 1 387 ? 23.197 -11.058 -32.522 1.00 57.72 387 LEU A CA 1
ATOM 3025 C C . LEU A 1 387 ? 22.078 -10.684 -31.545 1.00 57.72 387 LEU A C 1
ATOM 3027 O O . LEU A 1 387 ? 21.668 -11.533 -30.760 1.00 57.72 387 LEU A O 1
ATOM 3031 N N . SER A 1 388 ? 21.529 -9.466 -31.642 1.00 70.94 388 SER A N 1
ATOM 3032 C CA . SER A 1 388 ? 20.460 -9.018 -30.738 1.00 70.94 388 SER A CA 1
ATOM 3033 C C . SER A 1 388 ? 19.181 -9.830 -30.937 1.00 70.94 388 SER A C 1
ATOM 3035 O O . SER A 1 388 ? 18.556 -10.257 -29.968 1.00 70.94 388 SER A O 1
ATOM 3037 N N . ARG A 1 389 ? 18.824 -10.146 -32.190 1.00 76.06 389 ARG A N 1
ATOM 3038 C CA . ARG A 1 389 ? 17.670 -10.997 -32.490 1.00 76.06 389 ARG A CA 1
ATOM 3039 C C . ARG A 1 389 ? 17.849 -12.415 -31.961 1.00 76.06 389 ARG A C 1
ATOM 3041 O O . ARG A 1 389 ? 16.922 -12.939 -31.352 1.00 76.06 389 ARG A O 1
ATOM 3048 N N . HIS A 1 390 ? 19.014 -13.026 -32.164 1.00 78.00 390 HIS A N 1
ATOM 3049 C CA . HIS A 1 390 ? 19.275 -14.381 -31.680 1.00 78.00 390 HIS A CA 1
ATOM 3050 C C . HIS A 1 390 ? 19.333 -14.453 -30.142 1.00 78.00 390 HIS A C 1
ATOM 3052 O O . HIS A 1 390 ? 18.855 -15.416 -29.538 1.00 78.00 390 HIS A O 1
ATOM 3058 N N . GLU A 1 391 ? 19.860 -13.416 -29.488 1.00 79.50 391 GLU A N 1
ATOM 3059 C CA . GLU A 1 391 ? 19.842 -13.271 -28.029 1.00 79.50 391 GLU A CA 1
ATOM 3060 C C . GLU A 1 391 ? 18.412 -13.095 -27.493 1.00 79.50 391 GLU A C 1
ATOM 3062 O O . GLU A 1 391 ? 18.039 -13.743 -26.509 1.00 79.50 391 GLU A O 1
ATOM 3067 N N . ILE A 1 392 ? 17.582 -12.286 -28.163 1.00 83.50 392 ILE A N 1
ATOM 3068 C CA . ILE A 1 392 ? 16.154 -12.131 -27.849 1.00 83.50 392 ILE A CA 1
ATOM 3069 C C . ILE A 1 392 ? 15.417 -13.458 -28.049 1.00 83.50 392 ILE A C 1
ATOM 3071 O O . ILE A 1 392 ? 14.660 -13.858 -27.172 1.00 83.50 392 ILE A O 1
ATOM 3075 N N . GLU A 1 393 ? 15.660 -14.169 -29.151 1.00 85.38 393 GLU A N 1
ATOM 3076 C CA . GLU A 1 393 ? 15.089 -15.494 -29.426 1.00 85.38 393 GLU A CA 1
ATOM 3077 C C . GLU A 1 393 ? 15.439 -16.493 -28.322 1.00 85.38 393 GLU A C 1
ATOM 3079 O O . GLU A 1 393 ? 14.545 -17.106 -27.744 1.00 85.38 393 GLU A O 1
ATOM 3084 N N . THR A 1 394 ? 16.720 -16.583 -27.958 1.00 86.69 394 THR A N 1
ATOM 3085 C CA . THR A 1 394 ? 17.198 -17.464 -26.882 1.00 86.69 394 THR A CA 1
ATOM 3086 C C . THR A 1 394 ? 16.556 -17.108 -25.540 1.00 86.69 394 THR A C 1
ATOM 3088 O O . THR A 1 394 ? 16.165 -17.989 -24.772 1.00 86.69 394 THR A O 1
ATOM 3091 N N . THR A 1 395 ? 16.413 -15.811 -25.256 1.00 84.50 395 THR A N 1
ATOM 3092 C CA . THR A 1 395 ? 15.773 -15.325 -24.029 1.00 84.50 395 THR A CA 1
ATOM 3093 C C . THR A 1 395 ? 14.284 -15.665 -24.011 1.00 84.50 395 THR A C 1
ATOM 3095 O O . THR A 1 395 ? 13.795 -16.184 -23.012 1.00 84.50 395 THR A O 1
ATOM 3098 N N . VAL A 1 396 ? 13.563 -15.427 -25.110 1.00 86.69 396 VAL A N 1
ATOM 3099 C CA . VAL A 1 396 ? 12.133 -15.748 -25.257 1.00 86.69 396 VAL A CA 1
ATOM 3100 C C . VAL A 1 396 ? 11.895 -17.252 -25.126 1.00 86.69 396 VAL A C 1
ATOM 3102 O O . VAL A 1 396 ? 10.981 -17.658 -24.410 1.00 86.69 396 VAL A O 1
ATOM 3105 N N . ASP A 1 397 ? 12.748 -18.079 -25.731 1.00 85.50 397 ASP A N 1
ATOM 3106 C CA . ASP A 1 397 ? 12.658 -19.539 -25.645 1.00 85.50 397 ASP A CA 1
ATOM 3107 C C . ASP A 1 397 ? 12.855 -20.041 -24.203 1.00 85.50 397 ASP A C 1
ATOM 3109 O O . ASP A 1 397 ? 12.172 -20.969 -23.760 1.00 85.50 397 ASP A O 1
ATOM 3113 N N . GLY A 1 398 ? 13.710 -19.374 -23.421 1.00 84.06 398 GLY A N 1
ATOM 3114 C CA . GLY A 1 398 ? 13.874 -19.634 -21.987 1.00 84.06 398 GLY A CA 1
ATOM 3115 C C . GLY A 1 398 ? 12.656 -19.271 -21.124 1.00 84.06 398 GLY A C 1
ATOM 3116 O O . GLY A 1 398 ? 12.550 -19.743 -19.990 1.00 84.06 398 GLY A O 1
ATOM 3117 N N . LEU A 1 399 ? 11.721 -18.466 -21.642 1.00 85.56 399 LEU A N 1
ATOM 3118 C CA . LEU A 1 399 ? 10.533 -17.978 -20.929 1.00 85.56 399 LEU A CA 1
ATOM 3119 C C . LEU A 1 399 ? 9.241 -18.715 -21.322 1.00 85.56 399 LEU A C 1
ATOM 3121 O O . LEU A 1 399 ? 8.169 -18.358 -20.836 1.00 85.56 399 LEU A O 1
ATOM 3125 N N . ALA A 1 400 ? 9.319 -19.769 -22.140 1.00 76.62 400 ALA A N 1
ATOM 3126 C CA . ALA A 1 400 ? 8.146 -20.469 -22.670 1.00 76.62 400 ALA A CA 1
ATOM 3127 C C . ALA A 1 400 ? 7.172 -21.015 -21.595 1.00 76.62 400 ALA A C 1
ATOM 3129 O O . ALA A 1 400 ? 5.975 -21.098 -21.848 1.00 76.62 400 ALA A O 1
ATOM 3130 N N . ASP A 1 401 ? 7.641 -21.357 -20.383 1.00 79.94 401 ASP A N 1
ATOM 3131 C CA . ASP A 1 401 ? 6.784 -21.813 -19.263 1.00 79.94 401 ASP A CA 1
ATOM 3132 C C . ASP A 1 401 ? 6.662 -20.772 -18.129 1.00 79.94 401 ASP A C 1
ATOM 3134 O O . ASP A 1 401 ? 6.384 -21.101 -16.967 1.00 79.94 401 ASP A O 1
ATOM 3138 N N . ILE A 1 402 ? 6.877 -19.485 -18.436 1.00 85.44 402 ILE A N 1
ATOM 3139 C CA . ILE A 1 402 ? 6.898 -18.432 -17.414 1.00 85.44 402 ILE A CA 1
ATOM 3140 C C . ILE A 1 402 ? 5.571 -18.321 -16.664 1.00 85.44 402 ILE A C 1
ATOM 3142 O O . ILE A 1 402 ? 5.577 -18.119 -15.455 1.00 85.44 402 ILE A O 1
ATOM 3146 N N . GLY A 1 403 ? 4.429 -18.544 -17.322 1.00 81.25 403 GLY A N 1
ATOM 3147 C CA . GLY A 1 403 ? 3.117 -18.485 -16.669 1.00 81.25 403 GLY A CA 1
ATOM 3148 C C . GLY A 1 403 ? 3.007 -19.432 -15.466 1.00 81.25 403 GLY A C 1
ATOM 3149 O O . GLY A 1 403 ? 2.551 -19.025 -14.397 1.00 81.25 403 GLY A O 1
ATOM 3150 N N . ARG A 1 404 ? 3.501 -20.674 -15.593 1.00 83.75 404 ARG A N 1
ATOM 3151 C CA . ARG A 1 404 ? 3.521 -21.643 -14.481 1.00 83.75 404 ARG A CA 1
ATOM 3152 C C . ARG A 1 404 ? 4.604 -21.343 -13.452 1.00 83.75 404 ARG A C 1
ATOM 3154 O O . ARG A 1 404 ? 4.438 -21.699 -12.284 1.00 83.75 404 ARG A O 1
ATOM 3161 N N . ALA A 1 405 ? 5.714 -20.738 -13.869 1.00 87.12 405 ALA A N 1
ATOM 3162 C CA . ALA A 1 405 ? 6.751 -20.281 -12.950 1.00 87.12 405 ALA A CA 1
ATOM 3163 C C . ALA A 1 405 ? 6.228 -19.143 -12.053 1.00 87.12 405 ALA A C 1
ATOM 3165 O O . ALA A 1 405 ? 6.427 -19.184 -10.840 1.00 87.12 405 ALA A O 1
ATOM 3166 N N . LEU A 1 406 ? 5.475 -18.196 -12.623 1.00 90.00 406 LEU A N 1
ATOM 3167 C CA . LEU A 1 406 ? 4.860 -17.079 -11.902 1.00 90.00 406 LEU A CA 1
ATOM 3168 C C . LEU A 1 406 ? 3.809 -17.536 -10.883 1.00 90.00 406 LEU A C 1
ATOM 3170 O O . LEU A 1 406 ? 3.730 -16.969 -9.798 1.00 90.00 406 LEU A O 1
ATOM 3174 N N . ASP A 1 407 ? 3.047 -18.597 -11.167 1.00 87.88 407 ASP A N 1
ATOM 3175 C CA . ASP A 1 407 ? 2.086 -19.163 -10.203 1.00 87.88 407 ASP A CA 1
ATOM 3176 C C . ASP A 1 407 ? 2.752 -19.729 -8.933 1.00 87.88 407 ASP A C 1
ATOM 3178 O O . ASP A 1 407 ? 2.089 -19.903 -7.909 1.00 87.88 407 ASP A O 1
ATOM 3182 N N . ARG A 1 408 ? 4.058 -20.022 -8.988 1.00 88.12 408 ARG A N 1
ATOM 3183 C CA . ARG A 1 408 ? 4.852 -20.527 -7.856 1.00 88.12 408 ARG A CA 1
ATOM 3184 C C . ARG A 1 408 ? 5.810 -19.486 -7.275 1.00 88.12 408 ARG A C 1
ATOM 3186 O O . ARG A 1 408 ? 6.523 -19.807 -6.327 1.00 88.12 408 ARG A O 1
ATOM 3193 N N . ALA A 1 409 ? 5.856 -18.286 -7.848 1.00 89.56 409 ALA A N 1
ATOM 3194 C CA . ALA A 1 409 ? 6.772 -17.238 -7.427 1.00 89.56 409 ALA A CA 1
ATOM 3195 C C . ALA A 1 409 ? 6.393 -16.675 -6.048 1.00 89.56 409 ALA A C 1
ATOM 3197 O O . ALA A 1 409 ? 5.227 -16.673 -5.641 1.00 89.56 409 ALA A O 1
ATOM 3198 N N . GLU A 1 410 ? 7.393 -16.179 -5.322 1.00 89.50 410 GLU A N 1
ATOM 3199 C CA . GLU A 1 410 ? 7.173 -15.508 -4.045 1.00 89.50 410 GLU A CA 1
ATOM 3200 C C . GLU A 1 410 ? 6.386 -14.204 -4.252 1.00 89.50 410 GLU A C 1
ATOM 3202 O O . GLU A 1 410 ? 6.529 -13.494 -5.250 1.00 89.50 410 GLU A O 1
ATOM 3207 N N . ALA A 1 411 ? 5.553 -13.847 -3.271 1.00 87.44 411 ALA A N 1
ATOM 3208 C CA . ALA A 1 411 ? 4.666 -12.687 -3.389 1.00 87.44 411 ALA A CA 1
ATOM 3209 C C . ALA A 1 411 ? 5.422 -11.352 -3.543 1.00 87.44 411 ALA A C 1
ATOM 3211 O O . ALA A 1 411 ? 4.864 -10.396 -4.076 1.00 87.44 411 ALA A O 1
ATOM 3212 N N . ALA A 1 412 ? 6.666 -11.266 -3.058 1.00 88.12 412 ALA A N 1
ATOM 3213 C CA . ALA A 1 412 ? 7.520 -10.091 -3.232 1.00 88.12 412 ALA A CA 1
ATOM 3214 C C . ALA A 1 412 ? 7.936 -9.910 -4.698 1.00 88.12 412 ALA A C 1
ATOM 3216 O O . ALA A 1 412 ? 7.707 -8.841 -5.258 1.00 88.12 412 ALA A O 1
ATOM 3217 N N . ASP A 1 413 ? 8.423 -10.975 -5.332 1.00 88.94 413 ASP A N 1
ATOM 3218 C CA . ASP A 1 413 ? 8.879 -10.944 -6.723 1.00 88.94 413 ASP A CA 1
ATOM 3219 C C . ASP A 1 413 ? 7.714 -10.660 -7.682 1.00 88.94 413 ASP A C 1
ATOM 3221 O O . ASP A 1 413 ? 7.835 -9.859 -8.609 1.00 88.94 413 ASP A O 1
ATOM 3225 N N . LEU A 1 414 ? 6.538 -11.241 -7.410 1.00 91.25 414 LEU A N 1
ATOM 3226 C CA . LEU A 1 414 ? 5.315 -10.933 -8.158 1.00 91.25 414 LEU A CA 1
ATOM 3227 C C . LEU A 1 414 ? 4.890 -9.470 -8.006 1.00 91.25 414 LEU A C 1
ATOM 3229 O O . LEU A 1 414 ? 4.427 -8.864 -8.970 1.00 91.25 414 LEU A O 1
ATOM 3233 N N . ALA A 1 415 ? 5.040 -8.892 -6.811 1.00 90.62 415 ALA A N 1
ATOM 3234 C CA . ALA A 1 415 ? 4.713 -7.489 -6.588 1.00 90.62 415 ALA A CA 1
ATOM 3235 C C . ALA A 1 415 ? 5.632 -6.564 -7.396 1.00 90.62 415 ALA A C 1
ATOM 3237 O O . ALA A 1 415 ? 5.143 -5.594 -7.974 1.00 90.62 415 ALA A O 1
ATOM 3238 N N . ASP A 1 416 ? 6.926 -6.876 -7.464 1.00 90.19 416 ASP A N 1
ATOM 3239 C CA . ASP A 1 416 ? 7.905 -6.097 -8.225 1.00 90.19 416 ASP A CA 1
ATOM 3240 C C . ASP A 1 416 ? 7.680 -6.236 -9.739 1.00 90.19 416 ASP A C 1
ATOM 3242 O O . ASP A 1 416 ? 7.628 -5.228 -10.450 1.00 90.19 416 ASP A O 1
ATOM 3246 N N . LEU A 1 417 ? 7.423 -7.454 -10.230 1.00 90.81 417 LEU A N 1
ATOM 3247 C CA . LEU A 1 417 ? 7.063 -7.698 -11.631 1.00 90.81 417 LEU A CA 1
ATOM 3248 C C . LEU A 1 417 ? 5.800 -6.928 -12.026 1.00 90.81 417 LEU A C 1
ATOM 3250 O O . LEU A 1 417 ? 5.791 -6.169 -12.998 1.00 90.81 417 LEU A O 1
ATOM 3254 N N . TYR A 1 418 ? 4.718 -7.095 -11.264 1.00 92.69 418 TYR A N 1
ATOM 3255 C CA . TYR A 1 418 ? 3.477 -6.384 -11.540 1.00 92.69 418 TYR A CA 1
ATOM 3256 C C . TYR A 1 418 ? 3.645 -4.883 -11.393 1.00 92.69 418 TYR A C 1
ATOM 3258 O O . TYR A 1 418 ? 2.916 -4.150 -12.058 1.00 92.69 418 TYR A O 1
ATOM 3266 N N . ALA A 1 419 ? 4.580 -4.418 -10.558 1.00 88.81 419 ALA A N 1
ATOM 3267 C CA . ALA A 1 419 ? 4.886 -3.008 -10.429 1.00 88.81 419 ALA A CA 1
ATOM 3268 C C . ALA A 1 419 ? 5.550 -2.428 -11.689 1.00 88.81 419 ALA A C 1
ATOM 3270 O O . ALA A 1 419 ? 5.222 -1.300 -12.071 1.00 88.81 419 ALA A O 1
ATOM 3271 N N . ALA A 1 420 ? 6.427 -3.194 -12.336 1.00 87.25 420 ALA A N 1
ATOM 3272 C CA . ALA A 1 420 ? 7.115 -2.798 -13.563 1.00 87.25 420 ALA A CA 1
ATOM 3273 C C . ALA A 1 420 ? 6.186 -2.755 -14.789 1.00 87.25 420 ALA A C 1
ATOM 3275 O O . ALA A 1 420 ? 6.378 -1.935 -15.684 1.00 87.25 420 ALA A O 1
ATOM 3276 N N . LEU A 1 421 ? 5.147 -3.594 -14.822 1.00 86.44 421 LEU A N 1
ATOM 3277 C CA . LEU A 1 421 ? 4.185 -3.625 -15.926 1.00 86.44 421 LEU A CA 1
ATOM 3278 C C . LEU A 1 421 ? 3.159 -2.479 -15.820 1.00 86.44 421 LEU A C 1
ATOM 3280 O O . LEU A 1 421 ? 2.732 -2.153 -14.713 1.00 86.44 421 LEU A O 1
ATOM 3284 N N . PRO A 1 422 ? 2.667 -1.893 -16.928 1.00 83.19 422 PRO A N 1
ATOM 3285 C CA . PRO A 1 422 ? 1.616 -0.868 -16.915 1.00 83.19 422 PRO A CA 1
ATOM 3286 C C . PRO A 1 422 ? 0.212 -1.470 -16.681 1.00 83.19 422 PRO A C 1
ATOM 3288 O O . PRO A 1 422 ? -0.725 -1.251 -17.444 1.00 83.19 422 PRO A O 1
ATOM 3291 N N . LEU A 1 423 ? 0.053 -2.260 -15.617 1.00 86.38 423 LEU A N 1
ATOM 3292 C CA . LEU A 1 423 ? -1.195 -2.952 -15.288 1.00 86.38 423 LEU A CA 1
ATOM 3293 C C . LEU A 1 423 ? -2.219 -2.007 -14.640 1.00 86.38 423 LEU A C 1
ATOM 3295 O O . LEU A 1 423 ? -1.944 -1.377 -13.616 1.00 86.38 423 LEU A O 1
ATOM 3299 N N . SER A 1 424 ? -3.435 -1.980 -15.187 1.00 87.75 424 SER A N 1
ATOM 3300 C CA . SER A 1 424 ? -4.609 -1.348 -14.575 1.00 87.75 424 SER A CA 1
ATOM 3301 C C . SER A 1 424 ? -5.797 -2.301 -14.666 1.00 87.75 424 SER A C 1
ATOM 3303 O O . SER A 1 424 ? -6.225 -2.657 -15.757 1.00 87.75 424 SER A O 1
ATOM 3305 N N . LEU A 1 425 ? -6.326 -2.703 -13.513 1.00 89.38 425 LEU A N 1
ATOM 3306 C CA . LEU A 1 425 ? -7.466 -3.609 -13.369 1.00 89.38 425 LEU A CA 1
ATOM 3307 C C . LEU A 1 425 ? -8.666 -2.806 -12.853 1.00 89.38 425 LEU A C 1
ATOM 3309 O O . LEU A 1 425 ? -8.481 -1.926 -12.007 1.00 89.38 425 LEU A O 1
ATOM 3313 N N . THR A 1 426 ? -9.872 -3.100 -13.337 1.00 87.69 426 THR A N 1
ATOM 3314 C CA . THR A 1 426 ? -11.118 -2.374 -13.009 1.00 87.69 426 THR A CA 1
ATOM 3315 C C . THR A 1 426 ? -12.270 -3.303 -12.690 1.00 87.69 426 THR A C 1
ATOM 3317 O O . THR A 1 426 ? -12.342 -4.363 -13.350 1.00 87.69 426 THR A O 1
#

Secondary structure (DSSP, 8-state):
-----------------SS---------TT-TT-TTHHHHHHHHHHHHHHTT---EEE-SS-EEE-TTSPPHHHHHHHHHHHHHTT---GGGGS--SS-GGG--SSTT---HHHHHHHHHHHHHHHHHHHHHHHHHHHTT-HHHHHHHS--SS--EE-SEEEEEEES-TT-GGG-EEEEEEEPPGGG-EE-SS-SS--SS-HHHHHHHHHHHHHHHHS----SS--S----------TTTTTBB-TTT-PBPEEEEETTTEEEEEEEGGGSPTT-HHHHHS-SEEEEEHHHHHHHHHHHHHHTTSTTTHHHHHHHHHHH-HHHHHHHHHHHHHHHHHHHHHHHHHHHHHHHHTT--HHHHHHHHHHHHHHHHHHHHHHHHS--HHHHHHHHHHHHHHHTTTHHHHHTTS-HHHHHHHHHHTT--B-

Sequence (426 aa):
MSGGILDACAASRARLTHAHTNRRCCRNPDSWQAPRASGNLRSALWRLNGVGISLLNADEYTLAIRDQIAIDIDAVDAWAARLISGHPVPADLVVMPCGVDAVELLPGWYDEWALIERERVRQRLLHGLEALSRHLIVEGRCAEAVEAASYTGYAIYGRWHKVEELLDPDDVAAGHVVRFRRSPQAKIVRSREPAHPAIVSVDTFTAAQLEQRRRRRGGERGWSSMGRTRQEKKRVYTLRSRIKCSICERKMEGAARRQVVINYRCNARTLVPGSATALAHPPQIYLREDLVTPAINRWIGQLFDPLNRDATITALVAADETSERHLGRARELQGRVAAAEAAMQRLRRALDAGWDPAELREQDNLAVGEKRAAEAALAAAPRDEDLSRHEIETTVDGLADIGRALDRAEAADLADLYAALPLSLT